Protein AF-A0A955X1D2-F1 (afdb_monomer_lite)

Foldseek 3Di:
DDDDDDDDDDDDDDDDDDDDDDDDDDDDDDDDPPDDDDDDDDPDDDPPVVVVVVVVVVVVVVVVVVVVVVDDDDDDDDDDDDDPVVVVVPPPFDWDDDPQQWIWGWDDDPNDTDTDDIDRDPDDDDDDDDDDDDDDDDDDDDDDDDDDDDDDDDDDYDDDDDDDDDDDDDDDDDDDDDDDPDDDDDDDPDDDDPPDDPDLQFFDFQPDQLVVLLQDDQLVNLLSLLLSCLQQNLRGRPVQVVVLVVLLVVLVQVLQVLQCLAPPRHGPVCCVPPLLPPLSLLLSLLSQLLCLQCQNFFCFAVLNLQQVVRGFRCQQQLDWQFAFCAPDAPDPPLNDRTDHPVSNVLSVQLNVLSVVQSSHNDRALVSLVSNLPSLVVNCRRGVQSNVSSLVLASSQLSVLVNVCRVPVNDSLLLNLLSLLLLLQLLLLLLPDLQQLLLLLSLLSQFPQNNDSVVSCQQFCHPPPTRFGHPVSVVVSVVLSVLSNVLSVQLLPFQQDPSLVVSLVSLCVSLVSVVRSCDRSRNNNVSVSSNSSSCNNRNVVVNDHSVSDPDPVSVVVSCCQRPVLLQCCQQPVVPHWCSSVSNPSSLFAKWKKKWAFAVLVCLCVLGDWSDDDSLVSVVVPDPSSSSSSSQSSVLSVQLSGLQSLVVLQVVVLQDVDSSRIDIDILSSVLCGRVSDDRRTCVSRDVSVLQSSCVRRPDDFPRMKMKIWGGAHDPRQWIKIWIATSHPGTSDIFIAGSVQSSRDDSSDNDDGPTDHDD

Radius of gyration: 31.81 Å; chains: 1; bounding box: 88×110×101 Å

Structure (mmCIF, N/CA/C/O backbone):
data_AF-A0A955X1D2-F1
#
_entry.id   AF-A0A955X1D2-F1
#
loop_
_atom_site.group_PDB
_atom_site.id
_atom_site.type_symbol
_atom_site.label_atom_id
_atom_site.label_alt_id
_atom_site.label_comp_id
_atom_site.label_asym_id
_atom_site.label_entity_id
_atom_site.label_seq_id
_atom_site.pdbx_PDB_ins_code
_atom_site.Cartn_x
_atom_site.Cartn_y
_atom_site.Cartn_z
_atom_site.occupancy
_atom_site.B_iso_or_equiv
_atom_site.auth_seq_id
_atom_site.auth_comp_id
_atom_site.auth_asym_id
_atom_site.auth_atom_id
_atom_site.pdbx_PDB_model_num
ATOM 1 N N . MET A 1 1 ? 1.908 -44.973 -16.753 1.00 27.20 1 MET A N 1
ATOM 2 C CA . MET A 1 1 ? 2.858 -45.885 -17.429 1.00 27.20 1 MET A CA 1
ATOM 3 C C . MET A 1 1 ? 4.219 -45.776 -16.748 1.00 27.20 1 MET A C 1
ATOM 5 O O . MET A 1 1 ? 4.716 -44.672 -16.626 1.00 27.20 1 MET A O 1
ATOM 9 N N . LYS A 1 2 ? 4.718 -46.926 -16.266 1.00 21.02 2 LYS A N 1
ATOM 10 C CA . LYS A 1 2 ? 6.063 -47.327 -15.789 1.00 21.02 2 LYS A CA 1
ATOM 11 C C . LYS A 1 2 ? 7.037 -46.302 -15.165 1.00 21.02 2 LYS A C 1
ATOM 13 O O . LYS A 1 2 ? 7.659 -45.500 -15.848 1.00 21.02 2 LYS A O 1
ATOM 18 N N . TYR A 1 3 ? 7.257 -46.528 -13.866 1.00 21.12 3 TYR A N 1
ATOM 19 C CA . TYR A 1 3 ? 8.436 -46.214 -13.052 1.00 21.12 3 TYR A CA 1
ATOM 20 C C . TYR A 1 3 ? 9.744 -46.811 -13.611 1.00 21.12 3 TYR A C 1
ATOM 22 O O . TYR A 1 3 ? 9.737 -47.920 -14.152 1.00 21.12 3 TYR A O 1
ATOM 30 N N . ARG A 1 4 ? 10.877 -46.148 -13.334 1.00 23.31 4 ARG A N 1
ATOM 31 C CA . ARG A 1 4 ? 12.182 -46.800 -13.140 1.00 23.31 4 ARG A CA 1
ATOM 32 C C . ARG A 1 4 ? 12.866 -46.255 -11.886 1.00 23.31 4 ARG A C 1
ATOM 34 O O . ARG A 1 4 ? 13.036 -45.053 -11.730 1.00 23.31 4 ARG A O 1
ATOM 41 N N . SER A 1 5 ? 13.199 -47.200 -11.018 1.00 25.42 5 SER A N 1
ATOM 42 C CA . SER A 1 5 ? 13.968 -47.132 -9.779 1.00 25.42 5 SER A CA 1
ATOM 43 C C . SER A 1 5 ? 15.460 -46.928 -10.026 1.00 25.42 5 SER A C 1
ATOM 45 O O . SER A 1 5 ? 15.974 -47.443 -11.016 1.00 25.42 5 SER A O 1
ATOM 47 N N . LEU A 1 6 ? 16.153 -46.342 -9.050 1.00 25.95 6 LEU A N 1
ATOM 48 C CA . LEU A 1 6 ? 17.533 -46.692 -8.709 1.00 25.95 6 LEU A CA 1
ATOM 49 C C . LEU A 1 6 ? 17.696 -46.565 -7.186 1.00 25.95 6 LEU A C 1
ATOM 51 O O . LEU A 1 6 ? 17.894 -45.478 -6.654 1.00 25.95 6 LEU A O 1
ATOM 55 N N . GLU A 1 7 ? 17.557 -47.700 -6.503 1.00 24.64 7 GLU A N 1
ATOM 56 C CA . GLU A 1 7 ? 18.227 -47.974 -5.231 1.00 24.64 7 GLU A CA 1
ATOM 57 C C . GLU A 1 7 ? 19.598 -48.586 -5.537 1.00 24.64 7 GLU A C 1
ATOM 59 O O . GLU A 1 7 ? 19.741 -49.320 -6.518 1.00 24.64 7 GLU A O 1
ATOM 64 N N . GLY A 1 8 ? 20.579 -48.344 -4.665 1.00 23.30 8 GLY A N 1
ATOM 65 C CA . GLY A 1 8 ? 21.780 -49.172 -4.596 1.00 23.30 8 GLY A CA 1
ATOM 66 C C . GLY A 1 8 ? 23.033 -48.433 -4.149 1.00 23.30 8 GLY A C 1
ATOM 67 O O . GLY A 1 8 ? 23.833 -48.047 -4.991 1.00 23.30 8 GLY A O 1
ATOM 68 N N . LEU A 1 9 ? 23.219 -48.293 -2.833 1.00 26.50 9 LEU A N 1
ATOM 69 C CA . LEU A 1 9 ? 24.419 -48.777 -2.132 1.00 26.50 9 LEU A CA 1
ATOM 70 C C . LEU A 1 9 ? 24.254 -48.567 -0.620 1.00 26.50 9 LEU A C 1
ATOM 72 O O . LEU A 1 9 ? 24.328 -47.458 -0.100 1.00 26.50 9 LEU A O 1
ATOM 76 N N . ALA A 1 10 ? 24.013 -49.681 0.066 1.00 26.38 10 ALA A N 1
ATOM 77 C CA . ALA A 1 10 ? 24.133 -49.841 1.505 1.00 26.38 10 ALA A CA 1
ATOM 78 C C . ALA A 1 10 ? 25.501 -50.463 1.829 1.00 26.38 10 ALA A C 1
ATOM 80 O O . ALA A 1 10 ? 25.917 -51.372 1.113 1.00 26.38 10 ALA A O 1
ATOM 81 N N . ALA A 1 11 ? 26.151 -50.040 2.919 1.00 28.72 11 ALA A N 1
ATOM 82 C CA . ALA A 1 11 ? 26.539 -50.935 4.021 1.00 28.72 11 ALA A CA 1
ATOM 83 C C . ALA A 1 11 ? 27.232 -50.163 5.183 1.00 28.72 11 ALA A C 1
ATOM 85 O O . ALA A 1 11 ? 28.022 -49.259 4.911 1.00 28.72 11 ALA A O 1
ATOM 86 N N . PRO A 1 12 ? 26.966 -50.525 6.460 1.00 37.78 12 PRO A N 1
ATOM 87 C CA . PRO A 1 12 ? 27.489 -49.889 7.681 1.00 37.78 12 PRO A CA 1
ATOM 88 C C . PRO A 1 12 ? 28.533 -50.752 8.437 1.00 37.78 12 PRO A C 1
ATOM 90 O O . PRO A 1 12 ? 28.554 -51.969 8.276 1.00 37.78 12 PRO A O 1
ATOM 93 N N . HIS A 1 13 ? 29.336 -50.155 9.336 1.00 26.09 13 HIS A N 1
ATOM 94 C CA . HIS A 1 13 ? 29.982 -50.833 10.489 1.00 26.09 13 HIS A CA 1
ATOM 95 C C . HIS A 1 13 ? 30.425 -49.774 11.561 1.00 26.09 13 HIS A C 1
ATOM 97 O O . HIS A 1 13 ? 30.387 -48.586 11.251 1.00 26.09 13 HIS A O 1
ATOM 103 N N . PRO A 1 14 ? 30.773 -50.133 12.822 1.00 34.03 14 PRO A N 1
ATOM 104 C CA . PRO A 1 14 ? 30.093 -49.748 14.054 1.00 34.03 14 PRO A CA 1
ATOM 105 C C . PRO A 1 14 ? 31.100 -49.161 15.073 1.00 34.03 14 PRO A C 1
ATOM 107 O O . PRO A 1 14 ? 32.303 -49.179 14.843 1.00 34.03 14 PRO A O 1
ATOM 110 N N . LEU A 1 15 ? 30.609 -48.661 16.205 1.00 26.80 15 LEU A N 1
ATOM 111 C CA . LEU A 1 15 ? 31.255 -48.611 17.532 1.00 26.80 15 LEU A CA 1
ATOM 112 C C . LEU A 1 15 ? 30.641 -47.437 18.298 1.00 26.80 15 LEU A C 1
ATOM 114 O O . LEU A 1 15 ? 31.080 -46.301 18.162 1.00 26.80 15 LEU A O 1
ATOM 118 N N . LEU A 1 16 ? 29.606 -47.730 19.084 1.00 30.41 16 LEU A N 1
ATOM 119 C CA . LEU A 1 16 ? 29.509 -47.453 20.524 1.00 30.41 16 LEU A CA 1
ATOM 120 C C . LEU A 1 16 ? 28.044 -47.607 20.950 1.00 30.41 16 LEU A C 1
ATOM 122 O O . LEU A 1 16 ? 27.128 -47.081 20.324 1.00 30.41 16 LEU A O 1
ATOM 126 N N . GLY A 1 17 ? 27.863 -48.459 21.957 1.00 28.36 17 GLY A N 1
ATOM 127 C CA . GLY A 1 17 ? 26.589 -48.967 22.445 1.00 28.36 17 GLY A CA 1
ATOM 128 C C . GLY A 1 17 ? 25.820 -48.010 23.365 1.00 28.36 17 GLY A C 1
ATOM 129 O O . GLY A 1 17 ? 26.180 -46.842 23.494 1.00 28.36 17 GLY A O 1
ATOM 130 N N . PRO A 1 18 ? 24.732 -48.512 23.974 1.00 30.12 18 PRO A N 1
ATOM 131 C CA . PRO A 1 18 ? 23.585 -47.717 24.378 1.00 30.12 18 PRO A CA 1
ATOM 132 C C . PRO A 1 18 ? 23.637 -47.358 25.861 1.00 30.12 18 PRO A C 1
ATOM 134 O O . PRO A 1 18 ? 23.680 -48.249 26.695 1.00 30.12 18 PRO A O 1
ATOM 137 N N . ASP A 1 19 ? 23.567 -46.069 26.174 1.00 29.41 19 ASP A N 1
ATOM 138 C CA . ASP A 1 19 ? 22.974 -45.552 27.410 1.00 29.41 19 ASP A CA 1
ATOM 139 C C . ASP A 1 19 ? 22.866 -44.029 27.294 1.00 29.41 19 ASP A C 1
ATOM 141 O O . ASP A 1 19 ? 23.887 -43.355 27.220 1.00 29.41 19 ASP A O 1
ATOM 145 N N . LEU A 1 20 ? 21.637 -43.496 27.240 1.00 28.39 20 LEU A N 1
ATOM 146 C CA . LEU A 1 20 ? 21.214 -42.225 27.858 1.00 28.39 20 LEU A CA 1
ATOM 147 C C . LEU A 1 20 ? 19.734 -41.934 27.534 1.00 28.39 20 LEU A C 1
ATOM 149 O O . LEU A 1 20 ? 19.296 -41.919 26.386 1.00 28.39 20 LEU A O 1
ATOM 153 N N . ARG A 1 21 ? 18.954 -41.738 28.601 1.00 26.69 21 ARG A N 1
ATOM 154 C CA . ARG A 1 21 ? 17.527 -41.359 28.629 1.00 26.69 21 ARG A CA 1
ATOM 155 C C . ARG A 1 21 ? 17.330 -39.848 28.333 1.00 26.69 21 ARG A C 1
ATOM 157 O O . ARG A 1 21 ? 18.313 -39.115 28.304 1.00 26.69 21 ARG A O 1
ATOM 164 N N . PRO A 1 22 ? 16.088 -39.374 28.083 1.00 35.06 22 PRO A N 1
ATOM 165 C CA . PRO A 1 22 ? 15.796 -38.309 27.122 1.00 35.06 22 PRO A CA 1
ATOM 166 C C . PRO A 1 22 ? 15.842 -36.898 27.722 1.00 35.06 22 PRO A C 1
ATOM 168 O O . PRO A 1 22 ? 15.384 -36.677 28.842 1.00 35.06 22 PRO A O 1
ATOM 171 N N . GLY A 1 23 ? 16.301 -35.921 26.935 1.00 23.89 23 GLY A N 1
ATOM 172 C CA . GLY A 1 23 ? 16.215 -34.511 27.305 1.00 23.89 23 GLY A CA 1
ATOM 173 C C . GLY A 1 23 ? 16.751 -33.547 26.246 1.00 23.89 23 GLY A C 1
ATOM 174 O O . GLY A 1 23 ? 17.943 -33.533 25.975 1.00 23.89 23 GLY A O 1
ATOM 175 N N . VAL A 1 24 ? 15.856 -32.671 25.773 1.00 24.80 24 VAL A N 1
ATOM 176 C CA . VAL A 1 24 ? 16.119 -31.354 25.156 1.00 24.80 24 VAL A CA 1
ATOM 177 C C . VAL A 1 24 ? 16.688 -31.353 23.726 1.00 24.80 24 VAL A C 1
ATOM 179 O O . VAL A 1 24 ? 17.889 -31.218 23.518 1.00 24.80 24 VAL A O 1
ATOM 182 N N . ASP A 1 25 ? 15.801 -31.315 22.727 1.00 23.89 25 ASP A N 1
ATOM 183 C CA . ASP A 1 25 ? 16.165 -30.869 21.376 1.00 23.89 25 ASP A CA 1
ATOM 184 C C . ASP A 1 25 ? 16.242 -29.331 21.329 1.00 23.89 25 ASP A C 1
ATOM 186 O O . ASP A 1 25 ? 15.233 -28.625 21.251 1.00 23.89 25 ASP A O 1
ATOM 190 N N . ARG A 1 26 ? 17.468 -28.797 21.366 1.00 23.55 26 ARG A N 1
ATOM 191 C CA . ARG A 1 26 ? 17.809 -27.478 20.814 1.00 23.55 26 ARG A CA 1
ATOM 192 C C . ARG A 1 26 ? 18.564 -27.705 19.508 1.00 23.55 26 ARG A C 1
ATOM 194 O O . ARG A 1 26 ? 19.691 -28.184 19.523 1.00 23.55 26 ARG A O 1
ATOM 201 N N . LEU A 1 27 ? 17.951 -27.326 18.389 1.00 21.09 27 LEU A N 1
ATOM 202 C CA . LEU A 1 27 ? 18.624 -27.243 17.094 1.00 21.09 27 LEU A CA 1
ATOM 203 C C . LEU A 1 27 ? 19.601 -26.054 17.129 1.00 21.09 27 LEU A C 1
ATOM 205 O O . LEU A 1 27 ? 19.173 -24.899 17.145 1.00 21.09 27 LEU A O 1
ATOM 209 N N . ALA A 1 28 ? 20.903 -26.328 17.161 1.00 21.61 28 ALA A N 1
ATOM 210 C CA . ALA A 1 28 ? 21.935 -25.341 16.870 1.00 21.61 28 ALA A CA 1
ATOM 211 C C . ALA A 1 28 ? 22.266 -25.420 15.372 1.00 21.61 28 ALA A C 1
ATOM 213 O O . ALA A 1 28 ? 22.677 -26.468 14.881 1.00 21.61 28 ALA A O 1
ATOM 214 N N . PHE A 1 29 ? 22.064 -24.323 14.643 1.00 20.80 29 PHE A N 1
ATOM 215 C CA . PHE A 1 29 ? 22.619 -24.155 13.302 1.00 20.80 29 PHE A CA 1
ATOM 216 C C . PHE A 1 29 ? 24.029 -23.583 13.443 1.00 20.80 29 PHE A C 1
ATOM 218 O O . PHE A 1 29 ? 24.186 -22.402 13.751 1.00 20.80 29 PHE A O 1
ATOM 225 N N . THR A 1 30 ? 25.046 -24.410 13.219 1.00 20.59 30 THR A N 1
ATOM 226 C CA . THR A 1 30 ? 26.425 -23.950 13.026 1.00 20.59 30 THR A CA 1
ATOM 227 C C . THR A 1 30 ? 26.634 -23.731 11.528 1.00 20.59 30 THR A C 1
ATOM 229 O O . THR A 1 30 ? 26.474 -24.659 10.737 1.00 20.59 30 THR A O 1
ATOM 232 N N . PHE A 1 31 ? 26.933 -22.498 11.117 1.00 20.80 31 PHE A N 1
ATOM 233 C CA . PHE A 1 31 ? 27.415 -22.206 9.766 1.00 20.80 31 PHE A CA 1
ATOM 234 C C . PHE A 1 31 ? 28.921 -22.477 9.731 1.00 20.80 31 PHE A C 1
ATOM 236 O O . PHE A 1 31 ? 29.705 -21.609 10.107 1.00 20.80 31 PHE A O 1
ATOM 243 N N . ASP A 1 32 ? 29.325 -23.660 9.274 1.00 21.39 32 ASP A N 1
ATOM 244 C CA . ASP A 1 32 ? 30.715 -23.899 8.889 1.00 21.39 32 ASP A CA 1
ATOM 245 C C . ASP A 1 32 ? 30.926 -23.409 7.452 1.00 21.39 32 ASP A C 1
ATOM 247 O O . ASP A 1 32 ? 30.373 -23.945 6.488 1.00 21.39 32 ASP A O 1
ATOM 251 N N . LEU A 1 33 ? 31.720 -22.348 7.307 1.00 23.34 33 LEU A N 1
ATOM 252 C CA . LEU A 1 33 ? 32.222 -21.877 6.020 1.00 23.34 33 LEU A CA 1
ATOM 253 C C . LEU A 1 33 ? 33.305 -22.859 5.552 1.00 23.34 33 LEU A C 1
ATOM 255 O O . LEU A 1 33 ? 34.459 -22.788 5.973 1.00 23.34 33 LEU A O 1
ATOM 259 N N . LEU A 1 34 ? 32.933 -23.806 4.692 1.00 22.52 34 LEU A N 1
ATOM 260 C CA . LEU A 1 34 ? 33.886 -24.728 4.083 1.00 22.52 34 LEU A CA 1
ATOM 261 C C . LEU A 1 34 ? 34.690 -23.979 3.005 1.00 22.52 34 LEU A C 1
ATOM 263 O O . LEU A 1 34 ? 34.243 -23.804 1.872 1.00 22.52 34 LEU A O 1
ATOM 267 N N . CYS A 1 35 ? 35.880 -23.505 3.372 1.00 23.56 35 CYS A N 1
ATOM 268 C CA . CYS A 1 35 ? 36.864 -22.957 2.442 1.00 23.56 35 CYS A CA 1
ATOM 269 C C . CYS A 1 35 ? 37.454 -24.087 1.583 1.00 23.56 35 CYS A C 1
ATOM 271 O O . CYS A 1 35 ? 38.432 -24.725 1.971 1.00 23.56 35 CYS A O 1
ATOM 273 N N . LEU A 1 36 ? 36.885 -24.330 0.401 1.00 24.58 36 LEU A N 1
ATOM 274 C CA . LEU A 1 36 ? 37.591 -25.049 -0.659 1.00 24.58 36 LEU A CA 1
ATOM 275 C C . LEU A 1 36 ? 38.553 -24.073 -1.342 1.00 24.58 36 LEU A C 1
ATOM 277 O O . LEU A 1 36 ? 38.136 -23.085 -1.944 1.00 24.58 36 LEU A O 1
ATOM 281 N N . GLY A 1 37 ? 39.850 -24.338 -1.187 1.00 27.47 37 GLY A N 1
ATOM 282 C CA . GLY A 1 37 ? 40.921 -23.549 -1.781 1.00 27.47 37 GLY A CA 1
ATOM 283 C C . GLY A 1 37 ? 40.877 -23.575 -3.307 1.00 27.47 37 GLY A C 1
ATOM 284 O O . GLY A 1 37 ? 40.840 -24.643 -3.916 1.00 27.47 37 GLY A O 1
ATOM 285 N N . LEU A 1 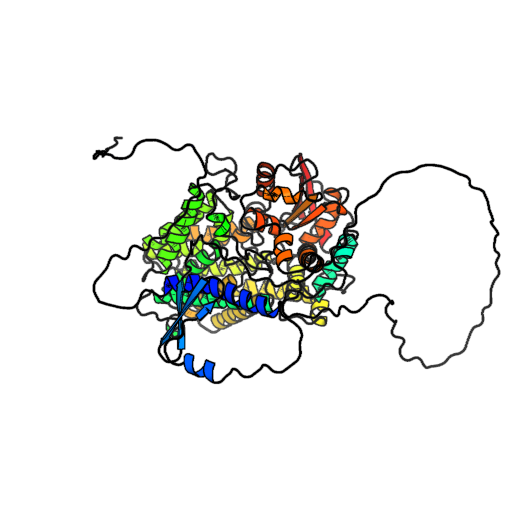38 ? 40.936 -22.389 -3.912 1.00 26.61 38 LEU A N 1
ATOM 286 C CA . LEU A 1 38 ? 41.255 -22.207 -5.324 1.00 26.61 38 LEU A CA 1
ATOM 287 C C . LEU A 1 38 ? 42.513 -21.332 -5.454 1.00 26.61 38 LEU A C 1
ATOM 289 O O . LEU A 1 38 ? 42.700 -20.422 -4.641 1.00 26.61 38 LEU A O 1
ATOM 293 N N . PRO A 1 39 ? 43.403 -21.607 -6.427 1.00 27.50 39 PRO A N 1
ATOM 294 C CA . PRO A 1 39 ? 44.693 -20.939 -6.534 1.00 27.50 39 PRO A CA 1
ATOM 295 C C . PRO A 1 39 ? 44.559 -19.555 -7.177 1.00 27.50 39 PRO A C 1
ATOM 297 O O . PRO A 1 39 ? 43.885 -19.400 -8.189 1.00 27.50 39 PRO A O 1
ATOM 300 N N . ASN A 1 40 ? 45.260 -18.590 -6.580 1.00 36.34 40 ASN A N 1
ATOM 301 C CA . ASN A 1 40 ? 45.731 -17.305 -7.106 1.00 36.34 40 ASN A CA 1
ATOM 302 C C . ASN A 1 40 ? 45.190 -16.844 -8.475 1.00 36.34 40 ASN A C 1
ATOM 304 O O . ASN A 1 40 ? 45.702 -17.235 -9.523 1.00 36.34 40 ASN A O 1
ATOM 308 N N . GLY A 1 41 ? 44.269 -15.881 -8.434 1.00 33.50 41 GLY A N 1
ATOM 309 C CA . GLY A 1 41 ? 43.899 -15.038 -9.570 1.00 33.50 41 GLY A CA 1
ATOM 310 C C . GLY A 1 41 ? 42.581 -14.310 -9.313 1.00 33.50 41 GLY A C 1
ATOM 311 O O . GLY A 1 41 ? 41.560 -14.957 -9.153 1.00 33.50 41 GLY A O 1
ATOM 312 N N . GLU A 1 42 ? 42.628 -12.976 -9.289 1.00 30.73 42 GLU A N 1
ATOM 313 C CA . GLU A 1 42 ? 41.488 -12.038 -9.226 1.00 30.73 42 GLU A CA 1
ATOM 314 C C . GLU A 1 42 ? 40.809 -11.826 -7.856 1.00 30.73 42 GLU A C 1
ATOM 316 O O . GLU A 1 42 ? 39.817 -12.440 -7.470 1.00 30.73 42 GLU A O 1
ATOM 321 N N . HIS A 1 43 ? 41.319 -10.830 -7.123 1.00 33.81 43 HIS A N 1
ATOM 322 C CA . HIS A 1 43 ? 40.661 -10.255 -5.951 1.00 33.81 43 HIS A CA 1
ATOM 323 C C . HIS A 1 43 ? 39.594 -9.224 -6.353 1.00 33.81 43 HIS A C 1
ATOM 325 O O . HIS A 1 43 ? 39.880 -8.031 -6.340 1.00 33.81 43 HIS A O 1
ATOM 331 N N . GLN A 1 44 ? 38.359 -9.653 -6.626 1.00 37.59 44 GLN A N 1
ATOM 332 C CA . GLN A 1 44 ? 37.143 -8.840 -6.438 1.00 37.59 44 GLN A CA 1
ATOM 333 C C . GLN A 1 44 ? 35.956 -9.770 -6.145 1.00 37.59 44 GLN A C 1
ATOM 335 O O . GLN A 1 44 ? 35.397 -10.368 -7.054 1.00 37.59 44 GLN A O 1
ATOM 340 N N . GLY A 1 45 ? 35.563 -9.930 -4.874 1.00 36.44 45 GLY A N 1
ATOM 341 C CA . GLY A 1 45 ? 34.420 -10.811 -4.575 1.00 36.44 45 GLY A CA 1
ATOM 342 C C . GLY A 1 45 ? 34.010 -11.044 -3.120 1.00 36.44 45 GLY A C 1
ATOM 343 O O . GLY A 1 45 ? 33.099 -11.827 -2.888 1.00 36.44 45 GLY A O 1
ATOM 344 N N . LEU A 1 46 ? 34.616 -10.383 -2.126 1.00 26.41 46 LEU A N 1
ATOM 345 C CA . LEU A 1 46 ? 34.294 -10.610 -0.701 1.00 26.41 46 LEU A CA 1
ATOM 346 C C . LEU A 1 46 ? 33.451 -9.499 -0.043 1.00 26.41 46 LEU A C 1
ATOM 348 O O . LEU A 1 46 ? 33.193 -9.541 1.156 1.00 26.41 46 LEU A O 1
ATOM 352 N N . GLY A 1 47 ? 32.977 -8.514 -0.815 1.00 28.70 47 GLY A N 1
ATOM 353 C CA . GLY A 1 47 ? 32.266 -7.347 -0.277 1.00 28.70 47 GLY A CA 1
ATOM 354 C C . GLY A 1 47 ? 30.806 -7.586 0.136 1.00 28.70 47 GLY A C 1
ATOM 355 O O . GLY A 1 47 ? 30.332 -6.947 1.068 1.00 28.70 47 GLY A O 1
ATOM 356 N N . ALA A 1 48 ? 30.068 -8.492 -0.511 1.00 32.03 48 ALA A N 1
ATOM 357 C CA . ALA A 1 48 ? 28.600 -8.499 -0.420 1.00 32.03 48 ALA A CA 1
ATOM 358 C C . ALA A 1 48 ? 28.036 -9.017 0.922 1.00 32.03 48 ALA A C 1
ATOM 360 O O . ALA A 1 48 ? 27.062 -8.468 1.435 1.00 32.03 48 ALA A O 1
ATOM 361 N N . THR A 1 49 ? 28.664 -10.023 1.537 1.00 27.84 49 THR A N 1
ATOM 362 C CA . THR A 1 49 ? 28.181 -10.619 2.801 1.00 27.84 49 THR A CA 1
ATOM 363 C C . THR A 1 49 ? 28.467 -9.725 4.016 1.00 27.84 49 THR A C 1
ATOM 365 O O . THR A 1 49 ? 27.716 -9.719 4.993 1.00 27.84 49 THR A O 1
ATOM 368 N N . VAL A 1 50 ? 29.522 -8.906 3.938 1.00 26.55 50 VAL A N 1
ATOM 369 C CA . VAL A 1 50 ? 29.937 -7.988 5.011 1.00 26.55 50 VAL A CA 1
ATOM 370 C C . VAL A 1 50 ? 28.983 -6.788 5.121 1.00 26.55 50 VAL A C 1
ATOM 372 O O . VAL A 1 50 ? 28.672 -6.354 6.229 1.00 26.55 50 VAL A O 1
ATOM 375 N N . TRP A 1 51 ? 28.423 -6.302 4.005 1.00 26.67 51 TRP A N 1
ATOM 376 C CA . TRP A 1 51 ? 27.493 -5.161 4.012 1.00 26.67 51 TRP A CA 1
ATOM 377 C C . TRP A 1 51 ? 26.109 -5.481 4.589 1.00 26.67 51 TRP A C 1
ATOM 379 O O . TRP A 1 51 ? 25.521 -4.630 5.257 1.00 26.67 51 TRP A O 1
ATOM 389 N N . PHE A 1 52 ? 25.609 -6.707 4.406 1.00 30.16 52 PHE A N 1
ATOM 390 C CA . PHE A 1 52 ? 24.326 -7.129 4.985 1.00 30.16 52 PHE A CA 1
ATOM 391 C C . PHE A 1 52 ? 24.368 -7.122 6.524 1.00 30.16 52 PHE A C 1
ATOM 393 O O . PHE A 1 52 ? 23.418 -6.703 7.181 1.00 30.16 52 PHE A O 1
ATOM 400 N N . SER A 1 53 ? 25.520 -7.490 7.092 1.00 28.44 53 SER A N 1
ATOM 401 C CA . SER A 1 53 ? 25.772 -7.448 8.537 1.00 28.44 53 SER A CA 1
ATOM 402 C C . SER A 1 53 ? 26.061 -6.024 9.031 1.00 28.44 53 SER A C 1
ATOM 404 O O . SER A 1 53 ? 25.605 -5.645 10.107 1.00 28.44 53 SER A O 1
ATOM 406 N N . ALA A 1 54 ? 26.750 -5.198 8.233 1.00 28.36 54 ALA A N 1
ATOM 407 C CA . ALA A 1 54 ? 27.053 -3.804 8.568 1.00 28.36 54 ALA A CA 1
ATOM 408 C C . ALA A 1 54 ? 25.797 -2.916 8.647 1.00 28.36 54 ALA A C 1
ATOM 410 O O . ALA A 1 54 ? 25.722 -2.056 9.517 1.00 28.36 54 ALA A O 1
ATOM 411 N N . GLY A 1 55 ? 24.784 -3.142 7.802 1.00 29.53 55 GLY A N 1
ATOM 412 C CA . GLY A 1 55 ? 23.507 -2.418 7.881 1.00 29.53 55 GLY A CA 1
ATOM 413 C C . GLY A 1 55 ? 22.731 -2.686 9.178 1.00 29.53 55 GLY A C 1
ATOM 414 O O . GLY A 1 55 ? 22.110 -1.774 9.723 1.00 29.53 55 GLY A O 1
ATOM 415 N N . MET A 1 56 ? 22.819 -3.909 9.711 1.00 30.78 56 MET A N 1
ATOM 416 C CA . MET A 1 56 ? 22.270 -4.252 11.028 1.00 30.78 56 MET A CA 1
ATOM 417 C C . MET A 1 56 ? 23.132 -3.700 12.173 1.00 30.78 56 MET A C 1
ATOM 419 O O . MET A 1 56 ? 22.606 -3.099 13.104 1.00 30.78 56 MET A O 1
ATOM 423 N N . LEU A 1 57 ? 24.458 -3.809 12.061 1.00 31.48 57 LEU A N 1
ATOM 424 C CA . LEU A 1 57 ? 25.404 -3.300 13.057 1.00 31.48 57 LEU A CA 1
ATOM 425 C C . LEU A 1 57 ? 25.416 -1.772 13.167 1.00 31.48 57 LEU A C 1
ATOM 427 O O . LEU A 1 57 ? 25.648 -1.268 14.254 1.00 31.48 57 LEU A O 1
ATOM 431 N N . VAL A 1 58 ? 25.149 -1.013 12.099 1.00 31.45 58 VAL A N 1
ATOM 432 C CA . VAL A 1 58 ? 25.020 0.456 12.177 1.00 31.45 58 VAL A CA 1
ATOM 433 C C . VAL A 1 58 ? 23.788 0.853 12.993 1.00 31.45 58 VAL A C 1
ATOM 435 O O . VAL A 1 58 ? 23.854 1.811 13.762 1.00 31.45 58 VAL A O 1
ATOM 438 N N . MET A 1 59 ? 22.692 0.096 12.893 1.00 31.27 59 MET A N 1
ATOM 439 C CA . MET A 1 59 ? 21.500 0.321 13.717 1.00 31.27 59 MET A CA 1
ATOM 440 C C . MET A 1 59 ? 21.766 -0.016 15.190 1.00 31.27 59 MET A C 1
ATOM 442 O O . MET A 1 59 ? 21.399 0.768 16.066 1.00 31.27 59 MET A O 1
ATOM 446 N N . ASP A 1 60 ? 22.488 -1.106 15.457 1.00 32.50 60 ASP A N 1
ATOM 447 C CA . ASP A 1 60 ? 22.869 -1.499 16.818 1.00 32.50 60 ASP A CA 1
ATOM 448 C C . ASP A 1 60 ? 23.956 -0.578 17.415 1.00 32.50 60 ASP A C 1
ATOM 450 O O . ASP A 1 60 ? 23.910 -0.250 18.597 1.00 32.50 60 ASP A O 1
ATOM 454 N N . PHE A 1 61 ? 24.913 -0.084 16.620 1.00 30.81 61 PHE A N 1
ATOM 455 C CA . PHE A 1 61 ? 25.994 0.803 17.079 1.00 30.81 61 PHE A CA 1
ATOM 456 C C . PHE A 1 61 ? 25.483 2.212 17.393 1.00 30.81 61 PHE A C 1
ATOM 458 O O . PHE A 1 61 ? 25.870 2.794 18.407 1.00 30.81 61 PHE A O 1
ATOM 465 N N . VAL A 1 62 ? 24.557 2.740 16.582 1.00 34.34 62 VAL A N 1
ATOM 466 C CA . VAL A 1 62 ? 23.832 3.977 16.913 1.00 34.34 62 VAL A CA 1
ATOM 467 C C . VAL A 1 62 ? 23.015 3.781 18.197 1.00 34.34 62 VAL A C 1
ATOM 469 O O . VAL A 1 62 ? 23.013 4.664 19.049 1.00 34.34 62 VAL A O 1
ATOM 472 N N . GLN A 1 63 ? 22.399 2.613 18.409 1.00 34.06 63 GLN A N 1
ATOM 473 C CA . GLN A 1 63 ? 21.674 2.311 19.651 1.00 34.06 63 GLN A CA 1
ATOM 474 C C . GLN A 1 63 ? 22.578 2.186 20.888 1.00 34.06 63 GLN A C 1
ATOM 476 O O . GLN A 1 63 ? 22.226 2.705 21.948 1.00 34.06 63 GLN A O 1
ATOM 481 N N . VAL A 1 64 ? 23.745 1.543 20.781 1.00 32.09 64 VAL A N 1
ATOM 482 C CA . VAL A 1 64 ? 24.685 1.378 21.905 1.00 32.09 64 VAL A CA 1
ATOM 483 C C . VAL A 1 64 ? 25.345 2.706 22.282 1.00 32.09 64 VAL A C 1
ATOM 485 O O . VAL A 1 64 ? 25.442 3.013 23.470 1.00 32.09 64 VAL A O 1
ATOM 488 N N . TYR A 1 65 ? 25.731 3.532 21.302 1.00 30.73 65 TYR A N 1
ATOM 489 C CA . TYR A 1 65 ? 26.295 4.861 21.567 1.00 30.73 65 TYR A CA 1
ATOM 490 C C . TYR A 1 65 ? 25.287 5.768 22.299 1.00 30.73 65 TYR A C 1
ATOM 492 O O . TYR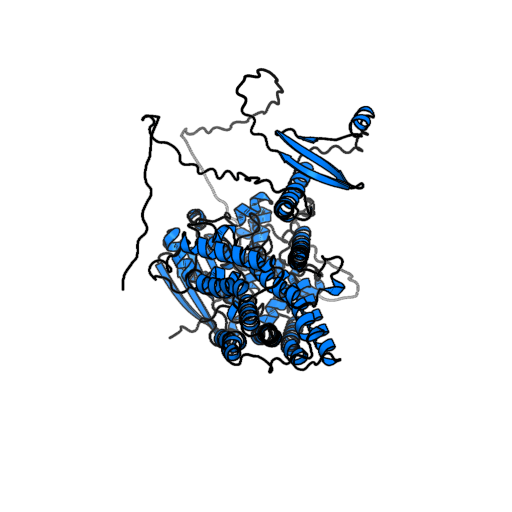 A 1 65 ? 25.638 6.437 23.267 1.00 30.73 65 TYR A O 1
ATOM 500 N N . LEU A 1 66 ? 24.005 5.702 21.923 1.00 34.41 66 LEU A N 1
ATOM 501 C CA . LEU A 1 66 ? 22.925 6.475 22.555 1.00 34.41 66 LEU A CA 1
ATOM 502 C C . LEU A 1 66 ? 22.503 5.929 23.934 1.00 34.41 66 LEU A C 1
ATOM 504 O O . LEU A 1 66 ? 22.039 6.682 24.796 1.00 34.41 66 LEU A O 1
ATOM 508 N N . SER A 1 67 ? 22.690 4.630 24.185 1.00 31.11 67 SER A N 1
ATOM 509 C CA . SER A 1 67 ? 22.417 4.031 25.498 1.00 31.11 67 SER A CA 1
ATOM 510 C C . SER A 1 67 ? 23.490 4.358 26.548 1.00 31.11 67 SER A C 1
ATOM 512 O O . SER A 1 67 ? 23.207 4.258 27.744 1.00 31.11 67 SER A O 1
ATOM 514 N N . LEU A 1 68 ? 24.700 4.742 26.128 1.00 30.28 68 LEU A N 1
ATOM 515 C CA . LEU A 1 68 ? 25.772 5.189 27.026 1.00 30.28 68 LEU A CA 1
ATOM 516 C C . LEU A 1 68 ? 25.595 6.655 27.444 1.00 30.28 68 LEU A C 1
ATOM 518 O O . LEU A 1 68 ? 25.857 6.995 28.593 1.00 30.28 68 LEU A O 1
ATOM 522 N N . GLU A 1 69 ? 25.056 7.504 26.567 1.00 32.12 69 GLU A N 1
ATOM 523 C CA . GLU A 1 69 ? 24.762 8.913 26.880 1.00 32.12 69 GLU A CA 1
ATOM 524 C C . GLU A 1 69 ? 23.596 9.072 27.878 1.00 32.12 69 GLU A C 1
ATOM 526 O O . GLU A 1 69 ? 23.513 10.051 28.617 1.00 32.12 69 GLU A O 1
ATOM 531 N N . THR A 1 70 ? 22.704 8.079 27.949 1.00 35.28 70 THR A N 1
ATOM 532 C CA . THR A 1 70 ? 21.524 8.080 28.832 1.00 35.28 70 THR A CA 1
ATOM 533 C C . THR A 1 70 ? 21.773 7.474 30.219 1.00 35.28 70 THR A C 1
ATOM 535 O O . THR A 1 70 ? 20.907 7.572 31.090 1.00 35.28 70 THR A O 1
ATOM 538 N N . ARG A 1 71 ? 22.955 6.895 30.477 1.00 30.81 71 ARG A N 1
ATOM 539 C CA . ARG A 1 71 ? 23.336 6.347 31.790 1.00 30.81 71 ARG A CA 1
ATOM 540 C C . ARG A 1 71 ? 24.709 6.863 32.231 1.00 30.81 71 ARG A C 1
ATOM 542 O O . ARG A 1 71 ? 25.699 6.154 32.096 1.00 30.81 71 ARG A O 1
ATOM 549 N N . GLY A 1 72 ? 24.774 8.054 32.830 1.00 29.34 72 GLY A N 1
ATOM 550 C CA . GLY A 1 72 ? 25.994 8.457 33.540 1.00 29.34 72 GLY A CA 1
ATOM 551 C C . GLY A 1 72 ? 26.132 9.931 33.899 1.00 29.34 72 GLY A C 1
ATOM 552 O O . GLY A 1 72 ? 26.771 10.682 33.180 1.00 29.34 72 GLY A O 1
ATOM 553 N N . THR A 1 73 ? 25.601 10.284 35.072 1.00 30.36 73 THR A N 1
ATOM 554 C CA . THR A 1 73 ? 26.099 11.318 36.004 1.00 30.36 73 THR A CA 1
ATOM 555 C C . THR A 1 73 ? 26.259 12.752 35.489 1.00 30.36 73 THR A C 1
ATOM 557 O O . THR A 1 73 ? 27.253 13.123 34.872 1.00 30.36 73 THR A O 1
ATOM 560 N N . GLY A 1 74 ? 25.313 13.607 35.887 1.00 35.81 74 GLY A N 1
ATOM 561 C CA . GLY A 1 74 ? 25.484 15.052 35.843 1.00 35.81 74 GLY A CA 1
ATOM 562 C C . GLY A 1 74 ? 26.632 15.505 36.744 1.00 35.81 74 GLY A C 1
ATOM 563 O O . GLY A 1 74 ? 26.484 15.540 37.960 1.00 35.81 74 GLY A O 1
ATOM 564 N N . VAL A 1 75 ? 27.751 15.889 36.135 1.00 28.97 75 VAL A N 1
ATOM 565 C CA . VAL A 1 75 ? 28.740 16.807 36.709 1.00 28.97 75 VAL A CA 1
ATOM 566 C C . VAL A 1 75 ? 29.235 17.695 35.566 1.00 28.97 75 VAL A C 1
ATOM 568 O O . VAL A 1 75 ? 29.814 17.216 34.596 1.00 28.97 75 VAL A O 1
ATOM 571 N N . HIS A 1 76 ? 28.964 18.997 35.658 1.00 34.41 76 HIS A N 1
ATOM 572 C CA . HIS A 1 76 ? 29.454 19.995 34.710 1.00 34.41 76 HIS A CA 1
ATOM 573 C C . HIS A 1 76 ? 30.953 20.259 34.936 1.00 34.41 76 HIS A C 1
ATOM 575 O O . HIS A 1 76 ? 31.334 20.819 35.961 1.00 34.41 76 HIS A O 1
ATOM 581 N N . GLY A 1 77 ? 31.785 19.907 33.955 1.00 30.50 77 GLY A N 1
ATOM 582 C CA . GLY A 1 77 ? 33.194 20.299 33.846 1.00 30.50 77 GLY A CA 1
ATOM 583 C C . GLY A 1 77 ? 33.766 19.899 32.475 1.00 30.50 77 GLY A C 1
ATOM 584 O O . GLY A 1 77 ? 33.265 18.940 31.884 1.00 30.50 77 GLY A O 1
ATOM 585 N N . PRO A 1 78 ? 34.754 20.629 31.916 1.00 28.61 78 PRO A N 1
ATOM 586 C CA . PRO A 1 78 ? 35.383 20.248 30.651 1.00 28.61 78 PRO A CA 1
ATOM 587 C C . PRO A 1 78 ? 36.127 18.905 30.803 1.00 28.61 78 PRO A C 1
ATOM 589 O O . PRO A 1 78 ? 36.653 18.626 31.884 1.00 28.61 78 PRO A O 1
ATOM 592 N N . PRO A 1 79 ? 36.171 18.062 29.754 1.00 28.25 79 PRO A N 1
ATOM 593 C CA . PRO A 1 79 ? 36.745 16.722 29.846 1.00 28.25 79 PRO A CA 1
ATOM 594 C C . PRO A 1 79 ? 38.250 16.779 30.172 1.00 28.25 79 PRO A C 1
ATOM 596 O O . PRO A 1 79 ? 38.946 17.663 29.661 1.00 28.25 79 PRO A O 1
ATOM 599 N N . PRO A 1 80 ? 38.781 15.854 30.994 1.00 29.39 80 PRO A N 1
ATOM 600 C CA . PRO A 1 80 ? 40.208 15.811 31.284 1.00 29.39 80 PRO A CA 1
ATOM 601 C C . PRO A 1 80 ? 40.993 15.382 30.036 1.00 29.39 80 PRO A C 1
ATOM 603 O O . PRO A 1 80 ? 40.581 14.483 29.301 1.00 29.39 80 PRO A O 1
ATOM 606 N N . ALA A 1 81 ? 42.137 16.026 29.800 1.00 34.53 81 ALA A N 1
ATOM 607 C CA . ALA A 1 81 ? 43.082 15.605 28.772 1.00 34.53 81 ALA A CA 1
ATOM 608 C C . ALA A 1 81 ? 43.672 14.231 29.130 1.00 34.53 81 ALA A C 1
ATOM 610 O O . ALA A 1 81 ? 44.034 13.986 30.282 1.00 34.53 81 ALA A O 1
ATOM 611 N N . LEU A 1 82 ? 43.760 13.338 28.140 1.00 31.86 82 LEU A N 1
ATOM 612 C CA . LEU A 1 82 ? 44.327 12.001 28.314 1.00 31.86 82 LEU A CA 1
ATOM 613 C C . LEU A 1 82 ? 45.832 12.079 28.651 1.00 31.86 82 LEU A C 1
ATOM 615 O O . LEU A 1 82 ? 46.536 12.894 28.048 1.00 31.86 82 LEU A O 1
ATOM 619 N N . PRO A 1 83 ? 46.340 11.233 29.568 1.00 29.03 83 PRO A N 1
ATOM 620 C CA . PRO A 1 83 ? 47.766 11.151 29.886 1.00 29.03 83 PRO A CA 1
ATOM 621 C C . PRO A 1 83 ? 48.616 10.803 28.649 1.00 29.03 83 PRO A C 1
ATOM 623 O O . PRO A 1 83 ? 48.221 9.977 27.821 1.00 29.03 83 PRO A O 1
ATOM 626 N N . ALA A 1 84 ? 49.778 11.450 28.503 1.00 28.27 84 ALA A N 1
ATOM 627 C CA . ALA A 1 84 ? 50.650 11.360 27.320 1.00 28.27 84 ALA A CA 1
ATOM 628 C C . ALA A 1 84 ? 51.195 9.940 27.046 1.00 28.27 84 ALA A C 1
ATOM 630 O O . ALA A 1 84 ? 51.563 9.607 25.922 1.00 28.27 84 ALA A O 1
ATOM 631 N N . ASP A 1 85 ? 51.189 9.092 28.063 1.00 27.38 85 ASP A N 1
ATOM 632 C CA . ASP A 1 85 ? 51.531 7.675 28.058 1.00 27.38 85 ASP A CA 1
ATOM 633 C C . ASP A 1 85 ? 50.510 6.806 27.296 1.00 27.38 85 ASP A C 1
ATOM 635 O O . ASP A 1 85 ? 50.911 5.846 26.641 1.00 27.38 85 ASP A O 1
ATOM 639 N N . LEU A 1 86 ? 49.227 7.198 27.232 1.00 28.88 86 LEU A N 1
ATOM 640 C CA . LEU A 1 86 ? 48.210 6.496 26.428 1.00 28.88 86 LEU A CA 1
ATOM 641 C C . LEU A 1 86 ? 48.302 6.835 24.924 1.00 28.88 86 LEU A C 1
ATOM 643 O O . LEU A 1 86 ? 47.865 6.067 24.067 1.00 28.88 86 LEU A O 1
ATOM 647 N N . VAL A 1 87 ? 48.895 7.985 24.582 1.00 29.48 87 VAL A N 1
ATOM 648 C CA . VAL A 1 87 ? 49.081 8.428 23.187 1.00 29.48 87 VAL A CA 1
ATOM 649 C C . VAL A 1 87 ? 50.205 7.639 22.498 1.00 29.48 87 VAL A C 1
ATOM 651 O O . VAL A 1 87 ? 50.172 7.448 21.280 1.00 29.48 87 VAL A O 1
ATOM 654 N N . ALA A 1 88 ? 51.163 7.111 23.266 1.00 27.89 88 ALA A N 1
ATOM 655 C CA . ALA A 1 88 ? 52.293 6.353 22.736 1.00 27.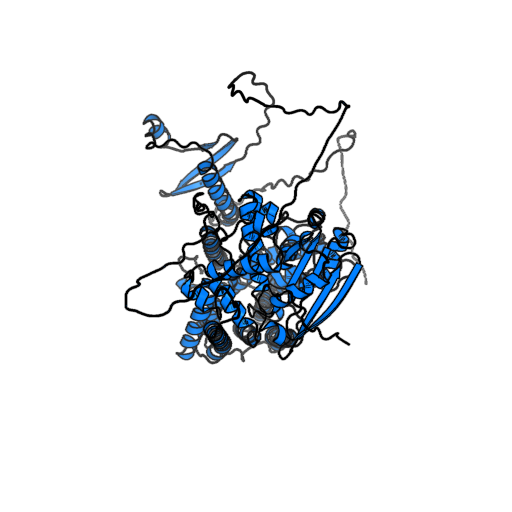89 88 ALA A CA 1
ATOM 656 C C . ALA A 1 88 ? 51.937 4.908 22.322 1.00 27.89 88 ALA A C 1
ATOM 658 O O . ALA A 1 88 ? 52.555 4.378 21.401 1.00 27.89 88 ALA A O 1
ATOM 659 N N . GLU A 1 89 ? 50.901 4.288 22.900 1.00 28.31 89 GLU A N 1
ATOM 660 C CA . GLU A 1 89 ? 50.503 2.900 22.582 1.00 28.31 89 GLU A CA 1
ATOM 661 C C . GLU A 1 89 ? 49.570 2.785 21.351 1.00 28.31 89 GLU A C 1
ATOM 663 O O . GLU A 1 89 ? 49.301 1.698 20.844 1.00 28.31 89 GLU A O 1
ATOM 668 N N . LEU A 1 90 ? 49.110 3.913 20.793 1.00 29.31 90 LEU A N 1
ATOM 669 C CA . LEU A 1 90 ? 48.168 3.955 19.662 1.00 29.31 90 LEU A CA 1
ATOM 670 C C . LEU A 1 90 ? 48.819 4.020 18.268 1.00 29.31 90 LEU A C 1
ATOM 672 O O . LEU A 1 90 ? 48.110 4.110 17.263 1.00 29.31 90 LEU A O 1
ATOM 676 N N . THR A 1 91 ? 50.151 3.963 18.159 1.00 31.67 91 THR A N 1
ATOM 677 C CA . THR A 1 91 ? 50.838 4.263 16.886 1.00 31.67 91 THR A CA 1
ATOM 678 C C . THR A 1 91 ? 51.302 3.072 16.049 1.00 31.67 91 THR A C 1
ATOM 680 O O . THR A 1 91 ? 51.684 3.287 14.903 1.00 31.67 91 THR A O 1
ATOM 683 N N . THR A 1 92 ? 51.170 1.812 16.473 1.00 35.53 92 THR A N 1
ATOM 684 C CA . THR A 1 92 ? 51.417 0.668 15.565 1.00 35.53 92 THR A CA 1
ATOM 685 C C . THR A 1 92 ? 50.591 -0.570 15.949 1.00 35.53 92 THR A C 1
ATOM 687 O O . THR A 1 92 ? 50.953 -1.313 16.846 1.00 35.53 92 THR A O 1
ATOM 690 N N . ARG A 1 93 ? 49.491 -0.813 15.208 1.00 36.31 93 ARG A N 1
ATOM 691 C CA . ARG A 1 93 ? 48.521 -1.936 15.337 1.00 36.31 93 ARG A CA 1
ATOM 692 C C . ARG A 1 93 ? 47.669 -1.934 16.626 1.00 36.31 93 ARG A C 1
ATOM 694 O O . ARG A 1 93 ? 47.976 -2.624 17.586 1.00 36.31 93 ARG A O 1
ATOM 701 N N . GLY A 1 94 ? 46.533 -1.231 16.614 1.00 31.08 94 GLY A N 1
ATOM 702 C CA . GLY A 1 94 ? 45.590 -1.200 17.743 1.00 31.08 94 GLY A CA 1
ATOM 703 C C . GLY A 1 94 ? 44.502 -2.281 17.671 1.00 31.08 94 GLY A C 1
ATOM 704 O O . GLY A 1 94 ? 43.699 -2.290 16.740 1.00 31.08 94 GLY A O 1
ATOM 705 N N . THR A 1 95 ? 44.449 -3.160 18.676 1.00 33.88 95 THR A N 1
ATOM 706 C CA . THR A 1 95 ? 43.306 -4.050 18.969 1.00 33.88 95 THR A CA 1
ATOM 707 C C . THR A 1 95 ? 42.548 -3.463 20.157 1.00 33.88 95 THR A C 1
ATOM 709 O O . THR A 1 95 ? 43.172 -3.164 21.171 1.00 33.88 95 THR A O 1
ATOM 712 N N . ILE A 1 96 ? 41.223 -3.303 20.066 1.00 35.19 96 ILE A N 1
ATOM 713 C CA . ILE A 1 96 ? 40.408 -2.768 21.172 1.00 35.19 96 ILE A CA 1
ATOM 714 C C . ILE A 1 96 ? 39.775 -3.943 21.928 1.00 35.19 96 ILE A C 1
ATOM 716 O O . ILE A 1 96 ? 39.101 -4.784 21.328 1.00 35.19 96 ILE A O 1
ATOM 720 N N . ARG A 1 97 ? 39.995 -4.008 23.247 1.00 29.64 97 ARG A N 1
ATOM 721 C CA . ARG A 1 97 ? 39.380 -4.990 24.156 1.00 29.64 97 ARG A CA 1
ATOM 722 C C . ARG A 1 97 ? 38.240 -4.311 24.913 1.00 29.64 97 ARG A C 1
ATOM 724 O O . ARG A 1 97 ? 38.484 -3.345 25.628 1.00 29.64 97 ARG A O 1
ATOM 731 N N . LEU A 1 98 ? 37.016 -4.812 24.770 1.00 35.62 98 LEU A N 1
ATOM 732 C CA . LEU A 1 98 ? 35.865 -4.352 25.555 1.00 35.62 98 LEU A CA 1
ATOM 733 C C . LEU A 1 98 ? 35.535 -5.376 26.652 1.00 35.62 98 LEU A C 1
ATOM 735 O O . LEU A 1 98 ? 35.789 -6.571 26.498 1.00 35.62 98 LEU A O 1
ATOM 739 N N . SER A 1 99 ? 34.964 -4.906 27.761 1.00 29.09 99 SER A N 1
ATOM 740 C CA . SER A 1 99 ? 34.758 -5.627 29.033 1.00 29.09 99 SER A CA 1
ATOM 741 C C . SER A 1 99 ? 33.828 -6.854 28.988 1.00 29.09 99 SER A C 1
ATOM 743 O O . SER A 1 99 ? 33.609 -7.484 30.016 1.00 29.09 99 SER A O 1
ATOM 745 N N . ALA A 1 100 ? 33.328 -7.248 27.814 1.00 33.22 100 ALA A N 1
ATOM 746 C CA . ALA A 1 100 ? 32.404 -8.371 27.622 1.00 33.22 100 ALA A CA 1
ATOM 747 C C . ALA A 1 100 ? 32.950 -9.481 26.695 1.00 33.22 100 ALA A C 1
ATOM 749 O O . ALA A 1 100 ? 32.180 -10.190 26.056 1.00 33.22 100 ALA A O 1
ATOM 750 N N . GLY A 1 101 ? 34.277 -9.624 26.574 1.00 31.09 101 GLY A N 1
ATOM 751 C CA . GLY A 1 101 ? 34.892 -10.684 25.754 1.00 31.09 101 GLY A CA 1
ATOM 752 C C . GLY A 1 101 ? 34.839 -10.439 24.240 1.00 31.09 101 GLY A C 1
ATOM 753 O O . GLY A 1 101 ? 35.169 -11.328 23.461 1.00 31.09 101 GLY A O 1
ATOM 754 N N . LEU A 1 102 ? 34.465 -9.228 23.821 1.00 28.44 102 LEU A N 1
ATOM 755 C CA . LEU A 1 102 ? 34.436 -8.818 22.421 1.00 28.44 102 LEU A CA 1
ATOM 756 C C . LEU A 1 102 ? 35.828 -8.332 21.985 1.00 28.44 102 LEU A C 1
ATOM 758 O O . LEU A 1 102 ? 36.392 -7.424 22.610 1.00 28.44 102 LEU A O 1
ATOM 762 N N . ARG A 1 103 ? 36.374 -8.902 20.903 1.00 36.16 103 ARG A N 1
ATOM 763 C CA . ARG A 1 103 ? 37.581 -8.383 20.238 1.00 36.16 103 ARG A CA 1
ATOM 764 C C . ARG A 1 103 ? 37.220 -7.715 18.917 1.00 36.16 103 ARG A C 1
ATOM 766 O O . ARG A 1 103 ? 36.563 -8.317 18.071 1.00 36.16 103 ARG A O 1
ATOM 773 N N . LEU A 1 104 ? 37.693 -6.479 18.750 1.00 33.59 104 LEU A N 1
ATOM 774 C CA . LEU A 1 104 ? 37.571 -5.706 17.516 1.00 33.59 104 LEU A CA 1
ATOM 775 C C . LEU A 1 104 ? 38.957 -5.487 16.913 1.00 33.59 104 LEU A C 1
ATOM 777 O O . LEU A 1 104 ? 39.853 -4.949 17.573 1.00 33.59 104 LEU A O 1
ATOM 781 N N . THR A 1 105 ? 39.119 -5.872 15.649 1.00 37.12 105 THR A N 1
ATOM 782 C CA . THR A 1 105 ? 40.356 -5.644 14.895 1.00 37.12 105 THR A CA 1
ATOM 783 C C . THR A 1 105 ? 40.074 -4.690 13.740 1.00 37.12 105 THR A C 1
ATOM 785 O O . THR A 1 105 ? 39.199 -4.943 12.910 1.00 37.12 105 THR A O 1
ATOM 788 N N . ALA A 1 106 ? 40.811 -3.581 13.680 1.00 33.47 106 ALA A N 1
ATOM 789 C CA . ALA A 1 106 ? 40.723 -2.610 12.593 1.00 33.47 106 ALA A CA 1
ATOM 790 C C . ALA A 1 106 ? 41.983 -2.677 11.722 1.00 33.47 106 ALA A C 1
ATOM 792 O O . ALA A 1 106 ? 43.100 -2.757 12.238 1.00 33.47 106 ALA A O 1
ATOM 793 N N . LEU A 1 107 ? 41.809 -2.616 10.401 1.00 30.62 107 LEU A N 1
ATOM 794 C CA . LEU A 1 107 ? 42.903 -2.524 9.437 1.00 30.62 107 LEU A CA 1
ATOM 795 C C . LEU A 1 107 ? 42.924 -1.124 8.828 1.00 30.62 107 LEU A C 1
ATOM 797 O O . LEU A 1 107 ? 41.889 -0.565 8.465 1.00 30.62 107 LEU A O 1
ATOM 801 N N . ARG A 1 108 ? 44.123 -0.551 8.724 1.00 30.70 108 ARG A N 1
ATOM 802 C CA . ARG A 1 108 ? 44.332 0.771 8.134 1.00 30.70 108 ARG A CA 1
ATOM 803 C C . ARG A 1 108 ? 44.784 0.591 6.690 1.00 30.70 108 ARG A C 1
ATOM 805 O O . ARG A 1 108 ? 45.858 0.044 6.458 1.00 30.70 108 ARG A O 1
ATOM 812 N N . ILE A 1 109 ? 43.983 1.056 5.736 1.00 33.22 109 ILE A N 1
ATOM 813 C CA . ILE A 1 109 ? 44.339 1.064 4.311 1.00 33.22 109 ILE A CA 1
ATOM 814 C C . ILE A 1 109 ? 44.181 2.500 3.813 1.00 33.22 109 ILE A C 1
ATOM 816 O O . ILE A 1 109 ? 43.107 3.085 3.921 1.00 33.22 109 ILE A O 1
ATOM 820 N N . GLY A 1 110 ? 45.269 3.096 3.318 1.00 30.33 110 GLY A N 1
ATOM 821 C CA . GLY A 1 110 ? 45.232 4.410 2.661 1.00 30.33 110 GLY A CA 1
ATOM 822 C C . GLY A 1 110 ? 44.716 5.572 3.522 1.00 30.33 110 GLY A C 1
ATOM 823 O O . GLY A 1 110 ? 44.086 6.479 2.997 1.00 30.33 110 GLY A O 1
ATOM 824 N N . GLY A 1 111 ? 44.942 5.548 4.840 1.00 32.66 111 GLY A N 1
ATOM 825 C CA . GLY A 1 111 ? 44.527 6.626 5.752 1.00 32.66 111 GLY A CA 1
ATOM 826 C C . GLY A 1 111 ? 43.110 6.498 6.327 1.00 32.66 111 GLY A C 1
ATOM 827 O O . GLY A 1 111 ? 42.797 7.212 7.277 1.00 32.66 111 GLY A O 1
ATOM 828 N N . ALA A 1 112 ? 42.300 5.547 5.855 1.00 25.56 112 ALA A N 1
ATOM 829 C CA . ALA A 1 112 ? 41.012 5.196 6.454 1.00 25.56 112 ALA A CA 1
ATOM 830 C C . ALA A 1 112 ? 41.136 3.947 7.349 1.00 25.56 112 ALA A C 1
ATOM 832 O O . ALA A 1 112 ? 41.864 3.002 7.028 1.00 25.56 112 ALA A O 1
ATOM 833 N N . SER A 1 113 ? 40.429 3.945 8.481 1.00 31.36 113 SER A N 1
ATOM 834 C CA . SER A 1 113 ? 40.301 2.778 9.363 1.00 31.36 113 SER A CA 1
ATOM 835 C C . SER A 1 113 ? 39.066 1.973 8.957 1.00 31.36 113 SER A C 1
ATOM 837 O O . SER A 1 113 ? 37.958 2.503 8.989 1.00 31.36 113 SER A O 1
ATOM 839 N N . VAL A 1 114 ? 39.245 0.703 8.589 1.00 30.55 114 VAL A N 1
ATOM 840 C CA . VAL A 1 114 ? 38.158 -0.222 8.230 1.00 30.55 114 VAL A CA 1
ATOM 841 C C . VAL A 1 114 ? 38.096 -1.335 9.277 1.00 30.55 114 VAL A C 1
ATOM 843 O O . VAL A 1 114 ? 39.122 -1.923 9.627 1.00 30.55 114 VAL A O 1
ATOM 846 N N . LEU A 1 115 ? 36.903 -1.618 9.808 1.00 31.06 115 LEU A N 1
ATOM 847 C CA . LEU A 1 115 ? 36.684 -2.722 10.747 1.00 31.06 115 LEU A CA 1
ATOM 848 C C . LEU A 1 115 ? 36.849 -4.052 9.993 1.00 31.06 115 LEU A C 1
ATOM 850 O O . LEU A 1 115 ? 36.114 -4.307 9.043 1.00 31.06 115 LEU A O 1
ATOM 854 N N . ALA A 1 116 ? 37.826 -4.873 10.380 1.00 33.75 116 ALA A N 1
ATOM 855 C CA . ALA A 1 116 ? 38.228 -6.062 9.624 1.00 33.75 116 ALA A CA 1
ATOM 856 C C . ALA A 1 116 ? 37.738 -7.387 10.231 1.00 33.75 116 ALA A C 1
ATOM 858 O O . ALA A 1 116 ? 37.788 -8.412 9.558 1.00 33.75 116 ALA A O 1
ATOM 859 N N . GLY A 1 117 ? 37.232 -7.384 11.468 1.00 30.83 117 GLY A N 1
ATOM 860 C CA . GLY A 1 117 ? 36.634 -8.571 12.079 1.00 30.83 117 GLY A CA 1
ATOM 861 C C . GLY A 1 117 ? 36.071 -8.319 13.477 1.00 30.83 117 GLY A C 1
ATOM 862 O O . GLY A 1 117 ? 36.560 -7.449 14.205 1.00 30.83 117 GLY A O 1
ATOM 863 N N . VAL A 1 118 ? 35.042 -9.096 13.830 1.00 29.61 118 VAL A N 1
ATOM 864 C CA . VAL A 1 118 ? 34.460 -9.194 15.176 1.00 29.61 118 VAL A CA 1
ATOM 865 C C . VAL A 1 118 ? 34.503 -10.662 15.576 1.00 29.61 118 VAL A C 1
ATOM 867 O O . VAL A 1 118 ? 33.919 -11.500 14.892 1.00 29.61 118 VAL A O 1
ATOM 870 N N . GLU A 1 119 ? 35.197 -10.971 16.666 1.00 30.14 119 GLU A N 1
ATOM 871 C CA . GLU A 1 119 ? 35.301 -12.333 17.191 1.00 30.14 119 GLU A CA 1
ATOM 872 C C . GLU A 1 119 ? 34.659 -12.394 18.582 1.00 30.14 119 GLU A C 1
ATOM 874 O O . GLU A 1 119 ? 34.914 -11.537 19.437 1.00 30.14 119 GLU A O 1
ATOM 879 N N . LEU A 1 120 ? 33.795 -13.391 18.788 1.00 26.92 120 LEU A N 1
ATOM 880 C CA . LEU A 1 120 ? 33.026 -13.592 20.014 1.00 26.92 120 LEU A CA 1
ATOM 881 C C . LEU A 1 120 ? 33.408 -14.958 20.584 1.00 26.92 120 LEU A C 1
ATOM 883 O O . LEU A 1 120 ? 32.898 -15.995 20.165 1.00 26.92 120 LEU A O 1
ATOM 887 N N . SER A 1 121 ? 34.375 -14.970 21.496 1.00 30.08 121 SER A N 1
ATOM 888 C CA . SER A 1 121 ? 34.843 -16.209 22.113 1.00 30.08 121 SER A CA 1
ATOM 889 C C . SER A 1 121 ? 33.933 -16.568 23.287 1.00 30.08 121 SER A C 1
ATOM 891 O O . SER A 1 121 ? 33.892 -15.853 24.288 1.00 30.08 121 SER A O 1
ATOM 893 N N . ALA A 1 122 ? 33.217 -17.690 23.196 1.00 29.17 122 ALA A N 1
ATOM 894 C CA . ALA A 1 122 ? 32.578 -18.300 24.356 1.00 29.17 122 ALA A CA 1
ATOM 895 C C . ALA A 1 122 ? 33.676 -18.845 25.282 1.00 29.17 122 ALA A C 1
ATOM 897 O O . ALA A 1 122 ? 34.226 -19.919 25.042 1.00 29.17 122 ALA A O 1
ATOM 898 N N . VAL A 1 123 ? 34.044 -18.091 26.318 1.00 29.09 123 VAL A N 1
ATOM 899 C CA . VAL A 1 123 ? 34.986 -18.584 27.327 1.00 29.09 123 VAL A CA 1
ATOM 900 C C . VAL A 1 123 ? 34.214 -19.436 28.326 1.00 29.09 123 VAL A C 1
ATOM 902 O O . VAL A 1 123 ? 33.546 -18.928 29.223 1.00 29.09 123 VAL A O 1
ATOM 905 N N . GLY A 1 124 ? 34.319 -20.752 28.161 1.00 28.16 124 GLY A N 1
ATOM 906 C CA . GLY A 1 124 ? 34.170 -21.683 29.268 1.00 28.16 124 GLY A CA 1
ATOM 907 C C . GLY A 1 124 ? 35.422 -21.616 30.139 1.00 28.16 124 GLY A C 1
ATOM 908 O O . GLY A 1 124 ? 36.502 -21.988 29.692 1.00 28.16 124 GLY A O 1
ATOM 909 N N . ALA A 1 125 ? 35.275 -21.137 31.371 1.00 25.36 125 ALA A N 1
ATOM 910 C CA . ALA A 1 125 ? 36.239 -21.348 32.442 1.00 25.36 125 ALA A CA 1
ATOM 911 C C . ALA A 1 125 ? 35.482 -21.423 33.772 1.00 25.36 125 ALA A C 1
ATOM 913 O O . ALA A 1 125 ? 35.064 -20.422 34.348 1.00 25.36 125 ALA A O 1
ATOM 914 N N . THR A 1 126 ? 35.270 -22.653 34.226 1.00 30.67 126 THR A N 1
ATOM 915 C CA . THR A 1 126 ? 35.046 -22.998 35.626 1.00 30.67 126 THR A CA 1
ATOM 916 C C . THR A 1 126 ? 36.359 -22.817 36.382 1.00 30.67 126 THR A C 1
ATOM 918 O O . THR A 1 126 ? 37.240 -23.650 36.217 1.00 30.67 126 THR A O 1
ATOM 921 N N . GLU A 1 127 ? 36.490 -21.775 37.204 1.00 25.05 127 GLU A N 1
ATOM 922 C CA . GLU A 1 127 ? 37.323 -21.787 38.417 1.00 25.05 127 GLU A CA 1
ATOM 923 C C . GLU A 1 127 ? 37.037 -20.559 39.297 1.00 25.05 127 GLU A C 1
ATOM 925 O O . GLU A 1 127 ? 36.704 -19.478 38.815 1.00 25.05 127 GLU A O 1
ATOM 930 N N . ARG A 1 128 ? 37.090 -20.777 40.615 1.00 26.86 128 ARG A N 1
ATOM 931 C CA . ARG A 1 128 ? 36.759 -19.823 41.681 1.00 26.86 128 ARG A CA 1
ATOM 932 C C . ARG A 1 128 ? 37.659 -18.583 41.631 1.00 26.86 128 ARG A C 1
ATOM 934 O O . ARG A 1 128 ? 38.875 -18.717 41.670 1.00 26.86 128 ARG A O 1
ATOM 941 N N . LEU A 1 129 ? 37.058 -17.398 41.715 1.00 22.80 129 LEU A N 1
ATOM 942 C CA . LEU A 1 129 ? 37.704 -16.205 42.264 1.00 22.80 129 LEU A CA 1
ATOM 943 C C . LEU A 1 129 ? 36.825 -15.665 43.395 1.00 22.80 129 LEU A C 1
ATOM 945 O O . LEU A 1 129 ? 35.767 -15.080 43.173 1.00 22.80 129 LEU A O 1
ATOM 949 N N . GLU A 1 130 ? 37.261 -15.955 44.617 1.00 23.03 130 GLU A N 1
ATOM 950 C CA . GLU A 1 130 ? 36.815 -15.308 45.845 1.00 23.03 130 GLU A CA 1
ATOM 951 C C . GLU A 1 130 ? 37.318 -13.854 45.881 1.00 23.03 130 GLU A C 1
ATOM 953 O O . GLU A 1 130 ? 38.454 -13.577 45.506 1.00 23.03 130 GLU A O 1
ATOM 958 N N . GLY A 1 131 ? 36.484 -12.947 46.401 1.00 23.41 131 GLY A N 1
ATOM 959 C CA . GLY A 1 131 ? 36.934 -11.726 47.076 1.00 23.41 131 GLY A CA 1
ATOM 960 C C . GLY A 1 131 ? 37.250 -10.499 46.213 1.00 23.41 131 GLY A C 1
ATOM 961 O O . GLY A 1 131 ? 38.409 -10.192 45.967 1.00 23.41 131 GLY A O 1
ATOM 962 N N . ALA A 1 132 ? 36.230 -9.692 45.912 1.00 22.17 132 ALA A N 1
ATOM 963 C CA . ALA A 1 132 ? 36.360 -8.232 45.909 1.00 22.17 132 ALA A CA 1
ATOM 964 C C . ALA A 1 132 ? 35.003 -7.603 46.255 1.00 22.17 132 ALA A C 1
ATOM 966 O O . ALA A 1 132 ? 34.069 -7.585 45.456 1.00 22.17 132 ALA A O 1
ATOM 967 N N . VAL A 1 133 ? 34.907 -7.146 47.502 1.00 20.58 133 VAL A N 1
ATOM 968 C CA . VAL A 1 133 ? 33.790 -6.403 48.085 1.00 20.58 133 VAL A CA 1
ATOM 969 C C . VAL A 1 133 ? 33.814 -4.971 47.549 1.00 20.58 133 VAL A C 1
ATOM 971 O O . VAL A 1 133 ? 34.829 -4.292 47.669 1.00 20.58 133 VAL A O 1
ATOM 974 N N . PHE A 1 134 ? 32.687 -4.498 47.022 1.00 20.89 134 PHE A N 1
ATOM 975 C CA . PHE A 1 134 ? 32.303 -3.089 47.100 1.00 20.89 134 PHE A CA 1
ATOM 976 C C . PHE A 1 134 ? 30.845 -3.039 47.566 1.00 20.89 134 PHE A C 1
ATOM 978 O O . PHE A 1 134 ? 29.923 -3.378 46.825 1.00 20.89 134 PHE A O 1
ATOM 985 N N . GLU A 1 135 ? 30.670 -2.691 48.840 1.00 21.22 135 GLU A N 1
ATOM 986 C CA . GLU A 1 135 ? 29.387 -2.410 49.479 1.00 21.22 135 GLU A CA 1
ATOM 987 C C . GLU A 1 135 ? 28.768 -1.139 48.883 1.00 21.22 135 GLU A C 1
ATOM 989 O O . GLU A 1 135 ? 29.378 -0.069 48.898 1.00 21.22 135 GLU A O 1
ATOM 994 N N . GLN A 1 136 ? 27.520 -1.232 48.427 1.00 22.09 136 GLN A N 1
ATOM 995 C CA . GLN A 1 136 ? 26.590 -0.109 48.491 1.00 22.09 136 GLN A CA 1
ATOM 996 C C . GLN A 1 136 ? 25.306 -0.580 49.169 1.00 22.09 136 GLN A C 1
ATOM 998 O O . GLN A 1 136 ? 24.552 -1.404 48.655 1.00 22.09 136 GLN A O 1
ATOM 1003 N N . THR A 1 137 ? 25.121 -0.052 50.371 1.00 20.16 137 THR A N 1
ATOM 1004 C CA . THR A 1 137 ? 23.998 -0.232 51.280 1.00 20.16 137 THR A CA 1
ATOM 1005 C C . THR A 1 137 ? 22.706 0.268 50.629 1.00 20.16 137 THR A C 1
ATOM 1007 O O . THR A 1 137 ? 22.572 1.455 50.339 1.00 20.16 137 THR A O 1
ATOM 1010 N N . MET A 1 138 ? 21.750 -0.634 50.402 1.00 20.39 138 MET A N 1
ATOM 1011 C CA . MET A 1 138 ? 20.356 -0.303 50.093 1.00 20.39 138 MET A CA 1
ATOM 1012 C C . MET A 1 138 ? 19.532 -0.466 51.373 1.00 20.39 138 MET A C 1
ATOM 1014 O O . MET A 1 138 ? 19.373 -1.584 51.865 1.00 20.39 138 MET A O 1
ATOM 1018 N N . GLU A 1 139 ? 18.997 0.635 51.901 1.00 21.77 139 GLU A N 1
ATOM 1019 C CA . GLU A 1 139 ? 17.914 0.587 52.883 1.00 21.77 139 GLU A CA 1
ATOM 1020 C C . GLU A 1 139 ? 16.625 0.111 52.198 1.00 21.77 139 GLU A C 1
ATOM 1022 O O . GLU A 1 139 ? 16.194 0.641 51.173 1.00 21.77 139 GLU A O 1
ATOM 1027 N N . LEU A 1 140 ? 16.035 -0.937 52.770 1.00 21.05 140 LEU A N 1
ATOM 1028 C CA . LEU A 1 140 ? 14.795 -1.580 52.352 1.00 21.05 140 LEU A CA 1
ATOM 1029 C C . LEU A 1 140 ? 13.740 -1.295 53.428 1.00 21.05 140 LEU A C 1
ATOM 1031 O O . LEU A 1 140 ? 13.748 -1.932 54.482 1.00 21.05 140 LEU A O 1
ATOM 1035 N N . GLU A 1 141 ? 12.811 -0.374 53.169 1.00 22.50 141 GLU A N 1
ATOM 1036 C CA . GLU A 1 141 ? 11.574 -0.283 53.951 1.00 22.50 141 GLU A CA 1
ATOM 1037 C C . GLU A 1 141 ? 10.567 -1.321 53.434 1.00 22.50 141 GLU A C 1
ATOM 1039 O O . GLU A 1 141 ? 9.983 -1.210 52.355 1.00 22.50 141 GLU A O 1
ATOM 1044 N N . LEU A 1 142 ? 10.394 -2.377 54.229 1.00 22.38 142 LEU A N 1
ATOM 1045 C CA . LEU A 1 142 ? 9.396 -3.428 54.065 1.00 22.38 142 LEU A CA 1
ATOM 1046 C C . LEU A 1 142 ? 8.105 -3.027 54.790 1.00 22.38 142 LEU A C 1
ATOM 1048 O O . LEU A 1 142 ? 8.086 -2.962 56.017 1.00 22.38 142 LEU A O 1
ATOM 1052 N N . TYR A 1 143 ? 6.998 -2.863 54.062 1.00 21.09 143 TYR A N 1
ATOM 1053 C CA . TYR A 1 143 ? 5.664 -2.794 54.666 1.00 21.09 143 TYR A CA 1
ATOM 1054 C C . TYR A 1 143 ? 4.974 -4.164 54.561 1.00 21.09 143 TYR A C 1
ATOM 1056 O O . TYR A 1 143 ? 4.702 -4.655 53.463 1.00 21.09 143 TYR A O 1
ATOM 1064 N N . ARG A 1 144 ? 4.694 -4.800 55.708 1.00 22.09 144 ARG A N 1
ATOM 1065 C CA . ARG A 1 144 ? 3.830 -5.991 55.828 1.00 22.09 144 ARG A CA 1
ATOM 1066 C C . ARG A 1 144 ? 2.526 -5.640 56.566 1.00 22.09 144 ARG A C 1
ATOM 1068 O O . ARG A 1 144 ? 2.532 -4.750 57.411 1.00 22.09 144 ARG A O 1
ATOM 1075 N N . PRO A 1 145 ? 1.419 -6.351 56.279 1.00 29.91 145 PRO A N 1
ATOM 1076 C CA . PRO A 1 145 ? 0.080 -6.019 56.757 1.00 29.91 145 PRO A CA 1
ATOM 1077 C C . PRO A 1 145 ? -0.206 -6.615 58.144 1.00 29.91 145 PRO A C 1
ATOM 1079 O O . PRO A 1 145 ? 0.295 -7.689 58.479 1.00 29.91 145 PRO A O 1
ATOM 1082 N N . ALA A 1 146 ? -1.096 -5.981 58.909 1.00 27.30 146 ALA A N 1
ATOM 1083 C CA . ALA A 1 146 ? -1.703 -6.566 60.103 1.00 27.30 146 ALA A CA 1
ATOM 1084 C C . ALA A 1 146 ? -3.225 -6.370 60.076 1.00 27.30 146 ALA A C 1
ATOM 1086 O O . ALA A 1 146 ? -3.723 -5.284 59.781 1.00 27.30 146 ALA A O 1
ATOM 1087 N N . GLY A 1 147 ? -3.964 -7.440 60.370 1.00 24.11 147 GLY A N 1
ATOM 1088 C CA . GLY A 1 147 ? -5.420 -7.452 60.443 1.00 24.11 147 GLY A CA 1
ATOM 1089 C C . GLY A 1 147 ? -5.959 -7.754 61.846 1.00 24.11 147 GLY A C 1
ATOM 1090 O O . GLY A 1 147 ? -5.362 -8.520 62.593 1.00 24.11 147 GLY A O 1
ATOM 1091 N N . ARG A 1 148 ? -7.167 -7.215 62.078 1.00 29.44 148 ARG A N 1
ATOM 1092 C CA . ARG A 1 148 ? -8.261 -7.576 63.015 1.00 29.44 148 ARG A CA 1
ATOM 1093 C C . ARG A 1 148 ? -8.114 -7.363 64.536 1.00 29.44 148 ARG A C 1
ATOM 1095 O O . ARG A 1 148 ? -7.429 -8.103 65.225 1.00 29.44 148 ARG A O 1
ATOM 1102 N N . GLY A 1 149 ? -9.027 -6.525 65.051 1.00 24.52 149 GLY A N 1
ATOM 1103 C CA . GLY A 1 149 ? -9.599 -6.568 66.406 1.00 24.52 149 GLY A CA 1
ATOM 1104 C C . GLY A 1 149 ? -10.861 -5.683 66.526 1.00 24.52 149 GLY A C 1
ATOM 1105 O O . GLY A 1 149 ? -10.808 -4.505 66.201 1.00 24.52 149 GLY A O 1
ATOM 1106 N N . ARG A 1 150 ? -12.001 -6.275 66.927 1.00 27.97 150 ARG A N 1
ATOM 1107 C CA . ARG A 1 150 ? -13.308 -5.653 67.297 1.00 27.97 150 ARG A CA 1
ATOM 1108 C C . ARG A 1 150 ? -13.172 -4.885 68.648 1.00 27.97 150 ARG A C 1
ATOM 1110 O O . ARG A 1 150 ? -12.229 -5.196 69.358 1.00 27.97 150 ARG A O 1
ATOM 1117 N N . LEU A 1 151 ? -14.003 -3.943 69.138 1.00 28.58 151 LEU A N 1
ATOM 1118 C CA . LEU A 1 151 ? -15.473 -3.836 69.303 1.00 28.58 151 LEU A CA 1
ATOM 1119 C C . LEU A 1 151 ? -15.812 -2.467 69.984 1.00 28.58 151 LEU A C 1
ATOM 1121 O O . LEU A 1 151 ? -15.035 -2.027 70.824 1.00 28.58 151 LEU A O 1
ATOM 1125 N N . GLY A 1 152 ? -17.006 -1.896 69.724 1.00 24.06 152 GLY A N 1
ATOM 1126 C CA . GLY A 1 152 ? -17.716 -0.878 70.550 1.00 24.06 152 GLY A CA 1
ATOM 1127 C C . GLY A 1 152 ? -17.383 0.599 70.251 1.00 24.06 152 GLY A C 1
ATOM 1128 O O . GLY A 1 152 ? -16.230 0.931 70.054 1.00 24.06 152 GLY A O 1
ATOM 1129 N N . GLY A 1 153 ? -18.291 1.576 70.184 1.00 24.05 153 GLY A N 1
ATOM 1130 C CA . GLY A 1 153 ? -19.736 1.680 70.385 1.00 24.05 153 GLY A CA 1
ATOM 1131 C C . GLY A 1 153 ? -20.112 3.179 70.474 1.00 24.05 153 GLY A C 1
ATOM 1132 O O . GLY A 1 153 ? -19.311 3.972 70.949 1.00 24.05 153 GLY A O 1
ATOM 1133 N N . GLN A 1 154 ? -21.341 3.513 70.056 1.00 25.66 154 GLN A N 1
ATOM 1134 C CA . GLN A 1 154 ? -22.117 4.753 70.305 1.00 25.66 154 GLN A CA 1
ATOM 1135 C C . GLN A 1 154 ? -21.936 6.009 69.408 1.00 25.66 154 GLN A C 1
ATOM 1137 O O . GLN A 1 154 ? -20.895 6.653 69.357 1.00 25.66 154 GLN A O 1
ATOM 1142 N N . ARG A 1 155 ? -23.059 6.375 68.751 1.00 27.22 155 ARG A N 1
ATOM 1143 C CA . ARG A 1 155 ? -23.445 7.729 68.274 1.00 27.22 155 ARG A CA 1
ATOM 1144 C C . ARG A 1 155 ? -23.893 8.601 69.475 1.00 27.22 155 ARG A C 1
ATOM 1146 O O . ARG A 1 155 ? -24.108 8.010 70.535 1.00 27.22 155 ARG A O 1
ATOM 1153 N N . PRO A 1 156 ? -24.157 9.926 69.337 1.00 38.09 156 PRO A N 1
ATOM 1154 C CA . PRO A 1 156 ? -25.457 10.402 68.792 1.00 38.09 156 PRO A CA 1
ATOM 1155 C C . PRO A 1 156 ? -25.473 11.784 68.055 1.00 38.09 156 PRO A C 1
ATOM 1157 O O . PRO A 1 156 ? -24.601 12.609 68.285 1.00 38.09 156 PRO A O 1
ATOM 1160 N N . THR A 1 157 ? -26.529 11.997 67.230 1.00 29.42 157 THR A N 1
ATOM 1161 C CA . THR A 1 157 ? -27.390 13.224 67.036 1.00 29.42 157 THR A CA 1
ATOM 1162 C C . THR A 1 157 ? -26.759 14.581 66.621 1.00 29.42 157 THR A C 1
ATOM 1164 O O . THR A 1 157 ? -25.608 14.830 66.920 1.00 29.42 157 THR A O 1
ATOM 1167 N N . ASP A 1 158 ? -27.396 15.586 65.998 1.00 27.28 158 ASP A N 1
ATOM 1168 C CA . ASP A 1 158 ? -28.691 15.843 65.341 1.00 27.28 158 ASP A CA 1
ATOM 1169 C C . ASP A 1 158 ? -28.575 17.176 64.539 1.00 27.28 158 ASP A C 1
ATOM 1171 O O . ASP A 1 158 ? -27.728 18.009 64.845 1.00 27.28 158 ASP A O 1
ATOM 1175 N N . ARG A 1 159 ? -29.465 17.353 63.547 1.00 28.19 159 ARG A N 1
ATOM 1176 C CA . ARG A 1 159 ? -30.130 18.583 63.020 1.00 28.19 159 ARG A CA 1
ATOM 1177 C C . ARG A 1 159 ? -29.464 19.978 63.119 1.00 28.19 159 ARG A C 1
ATOM 1179 O O . ARG A 1 159 ? -29.181 20.452 64.206 1.00 28.19 159 ARG A O 1
ATOM 1186 N N . HIS A 1 160 ? -29.521 20.751 62.019 1.00 28.70 160 HIS A N 1
ATOM 1187 C CA . HIS A 1 160 ? -30.393 21.947 61.918 1.00 28.70 160 HIS A CA 1
ATOM 1188 C C . HIS A 1 160 ? -30.474 22.555 60.496 1.00 28.70 160 HIS A C 1
ATOM 1190 O O . HIS A 1 160 ? -29.510 22.596 59.740 1.00 28.70 160 HIS A O 1
ATOM 1196 N N . VAL A 1 161 ? -31.680 23.031 60.174 1.00 28.23 161 VAL A N 1
ATOM 1197 C CA . VAL A 1 161 ? -32.169 23.728 58.968 1.00 28.23 161 VAL A CA 1
ATOM 1198 C C . VAL A 1 161 ? -32.498 25.173 59.353 1.00 28.23 161 VAL A C 1
ATOM 1200 O O . VAL A 1 161 ? -33.178 25.300 60.364 1.00 28.23 161 VAL A O 1
ATOM 1203 N N . VAL A 1 162 ? -32.168 26.197 58.539 1.00 27.52 162 VAL A N 1
ATOM 1204 C CA . VAL A 1 162 ? -32.889 27.504 58.389 1.00 27.52 162 VAL A CA 1
ATOM 1205 C C . VAL A 1 162 ? -32.451 28.152 57.045 1.00 27.52 162 VAL A C 1
ATOM 1207 O O . VAL A 1 162 ? -31.260 28.342 56.842 1.00 27.52 162 VAL A O 1
ATOM 1210 N N . ARG A 1 163 ? -33.279 28.200 55.981 1.00 26.12 163 ARG A N 1
ATOM 1211 C CA . ARG A 1 163 ? -34.169 29.291 55.470 1.00 26.12 163 ARG A CA 1
ATOM 1212 C C . ARG A 1 163 ? -33.520 30.673 55.173 1.00 26.12 163 ARG A C 1
ATOM 1214 O O . ARG A 1 163 ? -32.951 31.285 56.063 1.00 26.12 163 ARG A O 1
ATOM 1221 N N . GLY A 1 164 ? -33.709 31.165 53.929 1.00 23.70 164 GLY A N 1
ATOM 1222 C CA . GLY A 1 164 ? -33.512 32.570 53.472 1.00 23.70 164 GLY A CA 1
ATOM 1223 C C . GLY A 1 164 ? -34.551 33.554 54.055 1.00 23.70 164 GLY A C 1
ATOM 1224 O O . GLY A 1 164 ? -35.293 33.109 54.937 1.00 23.70 164 GLY A O 1
ATOM 1225 N N . PRO A 1 165 ? -34.667 34.844 53.624 1.00 37.16 165 PRO A N 1
ATOM 1226 C CA . PRO A 1 165 ? -35.019 35.282 52.242 1.00 37.16 165 PRO A CA 1
ATOM 1227 C C . PRO A 1 165 ? -34.374 36.644 51.776 1.00 37.16 165 PRO A C 1
ATOM 1229 O O . PRO A 1 165 ? -33.751 37.329 52.572 1.00 37.16 165 PRO A O 1
ATOM 1232 N N . ALA A 1 166 ? -34.225 36.942 50.470 1.00 25.56 166 ALA A N 1
ATOM 1233 C CA . ALA A 1 166 ? -35.034 37.770 49.526 1.00 25.56 166 ALA A CA 1
ATOM 1234 C C . ALA A 1 166 ? -34.981 39.329 49.611 1.00 25.56 166 ALA A C 1
ATOM 1236 O O . ALA A 1 166 ? -35.008 39.889 50.699 1.00 25.56 166 ALA A O 1
ATOM 1237 N N . LEU A 1 167 ? -35.068 39.953 48.408 1.00 26.30 167 LEU A N 1
ATOM 1238 C CA . LEU A 1 167 ? -35.441 41.338 47.981 1.00 26.30 167 LEU A CA 1
ATOM 1239 C C . LEU A 1 167 ? -34.283 42.194 47.386 1.00 26.30 167 LEU A C 1
ATOM 1241 O O . LEU A 1 167 ? -33.325 42.462 48.094 1.00 26.30 167 LEU A O 1
ATOM 1245 N N . GLN A 1 168 ? -34.178 42.491 46.072 1.00 25.72 168 GLN A N 1
ATOM 1246 C CA . GLN A 1 168 ? -34.941 43.346 45.107 1.00 25.72 168 GLN A CA 1
ATOM 1247 C C . GLN A 1 168 ? -34.401 44.813 44.961 1.00 25.72 168 GLN A C 1
ATOM 1249 O O . GLN A 1 168 ? -33.553 45.189 45.759 1.00 25.72 168 GLN A O 1
ATOM 1254 N N . PRO A 1 169 ? -34.720 45.595 43.892 1.00 37.53 169 PRO A N 1
ATOM 1255 C CA . PRO A 1 169 ? -33.779 45.977 42.818 1.00 37.53 169 PRO A CA 1
ATOM 1256 C C . PRO A 1 169 ? -33.567 47.507 42.634 1.00 37.53 169 PRO A C 1
ATOM 1258 O O . PRO A 1 169 ? -34.238 48.316 43.265 1.00 37.53 169 PRO A O 1
ATOM 1261 N N . GLY A 1 170 ? -32.686 47.925 41.710 1.00 24.89 170 GLY A N 1
ATOM 1262 C CA . GLY A 1 170 ? -32.530 49.342 41.336 1.00 24.89 170 GLY A CA 1
ATOM 1263 C C . GLY A 1 170 ? -31.850 49.568 39.979 1.00 24.89 170 GLY A C 1
ATOM 1264 O O . GLY A 1 170 ? -30.691 49.215 39.792 1.00 24.89 170 GLY A O 1
ATOM 1265 N N . LEU A 1 171 ? -32.602 50.159 39.046 1.00 24.58 171 LEU A N 1
ATOM 1266 C CA . LEU A 1 171 ? -32.202 50.665 37.726 1.00 24.58 171 LEU A CA 1
ATOM 1267 C C . LEU A 1 171 ? -31.662 52.103 37.834 1.00 24.58 171 LEU A C 1
ATOM 1269 O O . LEU A 1 171 ? -32.297 52.926 38.488 1.00 24.58 171 LEU A O 1
ATOM 1273 N N . SER A 1 172 ? -30.622 52.452 37.070 1.00 24.67 172 SER A N 1
ATOM 1274 C CA . SER A 1 172 ? -30.500 53.784 36.453 1.00 24.67 172 SER A CA 1
ATOM 1275 C C . SER A 1 172 ? -29.551 53.770 35.246 1.00 24.67 172 SER A C 1
ATOM 1277 O O . SER A 1 172 ? -28.598 52.999 35.161 1.00 24.67 172 SER A O 1
ATOM 1279 N N . LEU A 1 173 ? -29.913 54.594 34.265 1.00 24.56 173 LEU A N 1
ATOM 1280 C CA . LEU A 1 173 ? -29.430 54.674 32.889 1.00 24.56 173 LEU A CA 1
ATOM 1281 C C . LEU A 1 173 ? -28.601 55.960 32.681 1.00 24.56 173 LEU A C 1
ATOM 1283 O O . LEU A 1 173 ? -28.866 56.965 33.332 1.00 24.56 173 LEU A O 1
ATOM 1287 N N . LEU A 1 174 ? -27.732 55.915 31.658 1.00 25.47 174 LEU A N 1
ATOM 1288 C CA . LEU A 1 174 ? -27.171 57.015 30.842 1.00 25.47 174 LEU A CA 1
ATOM 1289 C C . LEU A 1 174 ? -25.997 57.855 31.384 1.00 25.47 174 LEU A C 1
ATOM 1291 O O . LEU A 1 174 ? -26.183 58.790 32.154 1.00 25.47 174 LEU A O 1
ATOM 1295 N N . SER A 1 175 ? -24.803 57.633 30.813 1.00 26.31 175 SER A N 1
ATOM 1296 C CA . SER A 1 175 ? -24.059 58.595 29.956 1.00 26.31 175 SER A CA 1
ATOM 1297 C C . SER A 1 175 ? -22.651 58.051 29.614 1.00 26.31 175 SER A C 1
ATOM 1299 O O . SER A 1 175 ? -21.924 57.603 30.492 1.00 26.31 175 SER A O 1
ATOM 1301 N N . GLY A 1 176 ? -22.278 58.023 28.323 1.00 22.67 176 GLY A N 1
ATOM 1302 C CA . GLY A 1 176 ? -20.897 57.735 27.860 1.00 22.67 176 GLY A CA 1
ATOM 1303 C C . GLY A 1 176 ? -19.952 58.939 28.070 1.00 22.67 176 GLY A C 1
ATOM 1304 O O . GLY A 1 176 ? -20.436 59.939 28.598 1.00 22.67 176 GLY A O 1
ATOM 1305 N N . PRO A 1 177 ? -18.666 58.936 27.622 1.00 33.28 177 PRO A N 1
ATOM 1306 C CA . PRO A 1 177 ? -18.134 58.188 26.469 1.00 33.28 177 PRO A CA 1
ATOM 1307 C C . PRO A 1 177 ? -16.693 57.599 26.610 1.00 33.28 177 PRO A C 1
ATOM 1309 O O . PRO A 1 177 ? -15.969 57.871 27.556 1.00 33.28 177 PRO A O 1
ATOM 1312 N N . LEU A 1 178 ? -16.291 56.829 25.583 1.00 28.80 178 LEU A N 1
ATOM 1313 C CA . LEU A 1 178 ? -14.926 56.618 25.045 1.00 28.80 178 LEU A CA 1
ATOM 1314 C C . LEU A 1 178 ? -13.769 56.196 25.985 1.00 28.80 178 LEU A C 1
ATOM 1316 O O . LEU A 1 178 ? -13.203 57.001 26.713 1.00 28.80 178 LEU A O 1
ATOM 1320 N N . GLY A 1 179 ? -13.276 54.965 25.782 1.00 26.02 179 GLY A N 1
ATOM 1321 C CA . GLY A 1 179 ? -11.909 54.554 26.143 1.00 26.02 179 GLY A CA 1
ATOM 1322 C C . GLY A 1 179 ? -11.829 53.133 26.702 1.00 26.02 179 GLY A C 1
ATOM 1323 O O . GLY A 1 179 ? -12.231 52.891 27.833 1.00 26.02 179 GLY A O 1
ATOM 1324 N N . GLY A 1 180 ? -11.305 52.172 25.934 1.00 25.73 180 GLY A N 1
ATOM 1325 C CA . GLY A 1 180 ? -11.222 50.786 26.407 1.00 25.73 180 GLY A CA 1
ATOM 1326 C C . GLY A 1 180 ? -10.443 49.846 25.499 1.00 25.73 180 GLY A C 1
ATOM 1327 O O . GLY A 1 180 ? -11.007 48.925 24.917 1.00 25.73 180 GLY A O 1
ATOM 1328 N N . LEU A 1 181 ? -9.137 50.084 25.395 1.00 27.95 181 LEU A N 1
ATOM 1329 C CA . LEU A 1 181 ? -8.145 49.104 24.959 1.00 27.95 181 LEU A CA 1
ATOM 1330 C C . LEU A 1 181 ? -8.267 47.793 25.761 1.00 27.95 181 LEU A C 1
ATOM 1332 O O . LEU A 1 181 ? -8.288 47.8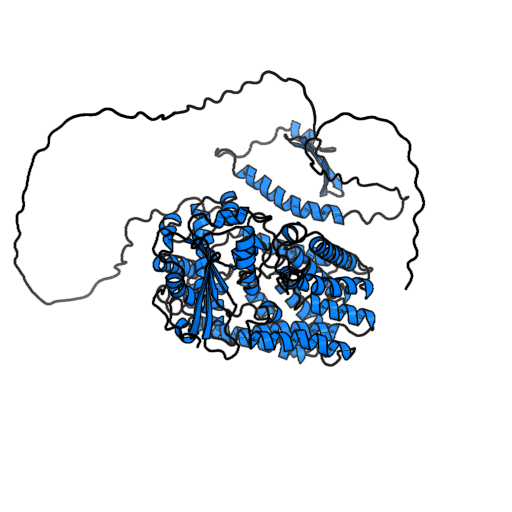05 26.987 1.00 27.95 181 LEU A O 1
ATOM 1336 N N . GLY A 1 182 ? -8.271 46.671 25.038 1.00 31.19 182 GLY A N 1
ATOM 1337 C CA . GLY A 1 182 ? -7.681 45.393 25.443 1.00 31.19 182 GLY A CA 1
ATOM 1338 C C . GLY A 1 182 ? -8.103 44.786 26.785 1.00 31.19 182 GLY A C 1
ATOM 1339 O O . GLY A 1 182 ? -7.388 44.907 27.774 1.00 31.19 182 GLY A O 1
ATOM 1340 N N . ARG A 1 183 ? -9.139 43.940 26.779 1.00 25.09 183 ARG A N 1
ATOM 1341 C CA . ARG A 1 183 ? -9.231 42.823 27.733 1.00 25.09 183 ARG A CA 1
ATOM 1342 C C . ARG A 1 183 ? -9.071 41.498 26.998 1.00 25.09 183 ARG A C 1
ATOM 1344 O O . ARG A 1 183 ? -10.013 40.964 26.422 1.00 25.09 183 ARG A O 1
ATOM 1351 N N . ARG A 1 184 ? -7.839 40.980 27.030 1.00 27.95 184 ARG A N 1
ATOM 1352 C CA . ARG A 1 184 ? -7.553 39.556 26.828 1.00 27.95 184 ARG A CA 1
ATOM 1353 C C . ARG A 1 184 ? -8.262 38.791 27.946 1.00 27.95 184 ARG A C 1
ATOM 1355 O O . ARG A 1 184 ? -8.014 39.062 29.118 1.00 27.95 184 ARG A O 1
ATOM 1362 N N . LEU A 1 185 ? -9.137 37.860 27.582 1.00 31.44 185 LEU A N 1
ATOM 1363 C CA . LEU A 1 185 ? -9.626 36.834 28.497 1.00 31.44 185 LEU A CA 1
ATOM 1364 C C . LEU A 1 185 ? -8.417 36.009 28.961 1.00 31.44 185 LEU A C 1
ATOM 1366 O O . LEU A 1 185 ? -7.697 35.442 28.138 1.00 31.44 185 LEU A O 1
ATOM 1370 N N . ALA A 1 186 ? -8.156 36.015 30.266 1.00 26.70 186 ALA A N 1
ATOM 1371 C CA . ALA A 1 186 ? -7.133 35.182 30.883 1.00 26.70 186 ALA A CA 1
ATOM 1372 C C . ALA A 1 186 ? -7.563 33.701 30.821 1.00 26.70 186 ALA A C 1
ATOM 1374 O O . ALA A 1 186 ? -8.738 33.412 31.061 1.00 26.70 186 ALA A O 1
ATOM 1375 N N . PRO A 1 187 ? -6.657 32.759 30.502 1.00 30.23 187 PRO A N 1
ATOM 1376 C CA . PRO A 1 187 ? -6.964 31.335 30.557 1.00 30.23 187 PRO A CA 1
ATOM 1377 C C . PRO A 1 187 ? -7.071 30.849 32.012 1.00 30.23 187 PRO A C 1
ATOM 1379 O O . PRO A 1 187 ? -6.464 31.419 32.920 1.00 30.23 187 PRO A O 1
ATOM 1382 N N . ALA A 1 188 ? -7.856 29.789 32.215 1.00 29.84 188 ALA A N 1
ATOM 1383 C CA . ALA A 1 188 ? -8.101 29.154 33.509 1.00 29.84 188 ALA A CA 1
ATOM 1384 C C . ALA A 1 188 ? -6.793 28.733 34.225 1.00 29.84 188 ALA A C 1
ATOM 1386 O O . ALA A 1 188 ? -5.872 28.237 33.568 1.00 29.84 188 ALA A O 1
ATOM 1387 N N . PRO A 1 189 ? -6.691 28.882 35.561 1.00 29.31 189 PRO A N 1
ATOM 1388 C CA . PRO A 1 189 ? -5.503 28.486 36.307 1.00 29.31 189 PRO A CA 1
ATOM 1389 C C . PRO A 1 189 ? -5.527 26.972 36.570 1.00 29.31 189 PRO A C 1
ATOM 1391 O O . PRO A 1 189 ? -6.435 26.472 37.227 1.00 29.31 189 PRO A O 1
ATOM 1394 N N . GLY A 1 190 ? -4.533 26.235 36.060 1.00 28.28 190 GLY A N 1
ATOM 1395 C CA . GLY A 1 190 ? -4.389 24.799 36.352 1.00 28.28 190 GLY A CA 1
ATOM 1396 C C . GLY A 1 190 ? -3.425 24.002 35.465 1.00 28.28 190 GLY A C 1
ATOM 1397 O O . GLY A 1 190 ? -2.951 22.951 35.883 1.00 28.28 190 GLY A O 1
ATOM 1398 N N . LEU A 1 191 ? -3.059 24.492 34.279 1.00 33.00 191 LEU A N 1
ATOM 1399 C CA . LEU A 1 191 ? -2.074 23.821 33.424 1.00 33.00 191 LEU A CA 1
ATOM 1400 C C . LEU A 1 191 ? -0.655 24.247 33.823 1.00 33.00 191 LEU A C 1
ATOM 1402 O O . LEU A 1 191 ? -0.190 25.321 33.439 1.00 33.00 191 LEU A O 1
ATOM 1406 N N . ARG A 1 192 ? 0.052 23.412 34.594 1.00 27.59 192 ARG A N 1
ATOM 1407 C CA . ARG A 1 192 ? 1.513 23.542 34.709 1.00 27.59 192 ARG A CA 1
ATOM 1408 C C . ARG A 1 192 ? 2.125 23.326 33.314 1.00 27.59 192 ARG A C 1
ATOM 1410 O O . ARG A 1 192 ? 1.776 22.339 32.667 1.00 27.59 192 ARG A O 1
ATOM 1417 N N . PRO A 1 193 ? 3.025 24.202 32.833 1.00 32.09 193 PRO A N 1
ATOM 1418 C CA . PRO A 1 193 ? 3.733 23.965 31.583 1.00 32.09 193 PRO A CA 1
ATOM 1419 C C . PRO A 1 193 ? 4.549 22.672 31.682 1.00 32.09 193 PRO A C 1
ATOM 1421 O O . PRO A 1 193 ? 5.308 22.485 32.635 1.00 32.09 193 PRO A O 1
ATOM 1424 N N . TYR A 1 194 ? 4.391 21.793 30.692 1.00 41.06 194 TYR A N 1
ATOM 1425 C CA . TYR A 1 194 ? 5.244 20.629 30.464 1.00 41.06 194 TYR A CA 1
ATOM 1426 C C . TYR A 1 194 ? 6.685 21.094 30.203 1.00 41.06 194 TYR A C 1
ATOM 1428 O O . TYR A 1 194 ? 7.064 21.365 29.068 1.00 41.06 194 TYR A O 1
ATOM 1436 N N . CYS A 1 195 ? 7.494 21.189 31.254 1.00 36.41 195 CYS A N 1
ATOM 1437 C CA . CYS A 1 195 ? 8.946 21.281 31.148 1.00 36.41 195 CYS A CA 1
ATOM 1438 C C . CYS A 1 195 ? 9.555 19.962 31.634 1.00 36.41 195 CYS A C 1
ATOM 1440 O O . CYS A 1 195 ? 10.099 19.875 32.729 1.00 36.41 195 CYS A O 1
ATOM 1442 N N . SER A 1 196 ? 9.454 18.928 30.804 1.00 38.09 196 SER A N 1
ATOM 1443 C CA . SER A 1 196 ? 10.348 17.768 30.824 1.00 38.09 196 SER A CA 1
ATOM 1444 C C . SER A 1 196 ? 10.983 17.717 29.439 1.00 38.09 196 SER A C 1
ATOM 1446 O O . SER A 1 196 ? 10.252 17.717 28.451 1.00 38.09 196 SER A O 1
ATOM 1448 N N . GLY A 1 197 ? 12.314 17.800 29.372 1.00 36.22 197 GLY A N 1
ATOM 1449 C CA . GLY A 1 197 ? 13.085 18.174 28.183 1.00 36.22 197 GLY A CA 1
ATOM 1450 C C . GLY A 1 197 ? 12.539 17.663 26.845 1.00 36.22 197 GLY A C 1
ATOM 1451 O O . GLY A 1 197 ? 12.259 16.475 26.677 1.00 36.22 197 GLY A O 1
ATOM 1452 N N . LEU A 1 198 ? 12.435 18.573 25.872 1.00 44.12 198 LEU A N 1
ATOM 1453 C CA . LEU A 1 198 ? 12.290 18.254 24.449 1.00 44.12 198 LEU A CA 1
ATOM 1454 C C . LEU A 1 198 ? 13.559 17.526 23.978 1.00 44.12 198 LEU A C 1
ATOM 1456 O O . LEU A 1 198 ? 14.418 18.098 23.313 1.00 44.12 198 LEU A O 1
ATOM 1460 N N . GLY A 1 199 ? 13.709 16.265 24.374 1.00 56.34 199 GLY A N 1
ATOM 1461 C CA . GLY A 1 199 ? 14.693 15.373 23.791 1.00 56.34 199 GLY A CA 1
ATOM 1462 C C . GLY A 1 199 ? 14.357 15.189 22.317 1.00 56.34 199 GLY A C 1
ATOM 1463 O O . GLY A 1 199 ? 13.194 14.997 21.964 1.00 56.34 199 GLY A O 1
ATOM 1464 N N . LEU A 1 200 ? 15.372 15.224 21.455 1.00 68.62 200 LEU A N 1
ATOM 1465 C CA . LEU A 1 200 ? 15.249 15.043 20.002 1.00 68.62 200 LEU A CA 1
ATOM 1466 C C . LEU A 1 200 ? 14.468 13.765 19.610 1.00 68.62 200 LEU A C 1
ATOM 1468 O O . LEU A 1 200 ? 13.904 13.684 18.519 1.00 68.62 200 LEU A O 1
ATOM 1472 N N . LEU A 1 201 ? 14.430 12.782 20.513 1.00 77.19 201 LEU A N 1
ATOM 1473 C CA . LEU A 1 201 ? 13.804 11.467 20.363 1.00 77.19 201 LEU A CA 1
ATOM 1474 C C . LEU A 1 201 ? 12.332 11.412 20.808 1.00 77.19 201 LEU A C 1
ATOM 1476 O O . LEU A 1 201 ? 11.643 10.434 20.508 1.00 77.19 201 LEU A O 1
ATOM 1480 N N . ASN A 1 202 ? 11.840 12.435 21.511 1.00 82.69 202 ASN A N 1
ATOM 1481 C CA . ASN A 1 202 ? 10.485 12.438 22.051 1.00 82.69 202 ASN A CA 1
ATOM 1482 C C . ASN A 1 202 ? 9.474 12.897 20.991 1.00 82.69 202 ASN A C 1
ATOM 1484 O O . ASN A 1 202 ? 9.737 13.861 20.260 1.00 82.69 202 ASN A O 1
ATOM 1488 N N . PRO A 1 203 ? 8.307 12.234 20.885 1.00 86.81 203 PRO A N 1
ATOM 1489 C CA . PRO A 1 203 ? 7.232 12.717 20.033 1.00 86.81 203 PRO A CA 1
ATOM 1490 C C . PRO A 1 203 ? 6.694 14.048 20.565 1.00 86.81 203 PRO A C 1
ATOM 1492 O O . PRO A 1 203 ? 6.873 14.397 21.733 1.00 86.81 203 PRO A O 1
ATOM 1495 N N . ILE A 1 204 ? 5.999 14.796 19.708 1.00 88.56 204 ILE A N 1
ATOM 1496 C CA . ILE A 1 204 ? 5.299 16.009 20.138 1.00 88.56 204 ILE A CA 1
ATOM 1497 C C . ILE A 1 204 ? 4.215 15.590 21.139 1.00 88.56 204 ILE A C 1
ATOM 1499 O O . ILE A 1 204 ? 3.301 14.855 20.739 1.00 88.56 204 ILE A O 1
ATOM 1503 N N . PRO A 1 205 ? 4.267 16.060 22.399 1.00 88.12 205 PRO A N 1
ATOM 1504 C CA . PRO A 1 205 ? 3.265 15.690 23.380 1.00 88.12 205 PRO A CA 1
ATOM 1505 C C . PRO A 1 205 ? 1.883 16.193 22.935 1.00 88.12 205 PRO A C 1
ATOM 1507 O O . PRO A 1 205 ? 1.765 17.301 22.382 1.00 88.12 205 PRO A O 1
ATOM 1510 N N . PRO A 1 206 ? 0.824 15.394 23.145 1.00 90.38 206 PRO A N 1
ATOM 1511 C CA . PRO A 1 206 ? -0.529 15.864 22.908 1.00 90.38 206 PRO A CA 1
ATOM 1512 C C . PRO A 1 206 ? -0.851 17.061 23.823 1.00 90.38 206 PRO A C 1
ATOM 1514 O O . PRO A 1 206 ? -0.269 17.191 24.900 1.00 90.38 206 PRO A O 1
ATOM 1517 N N . PRO A 1 207 ? -1.799 17.934 23.439 1.00 90.56 207 PRO A N 1
ATOM 1518 C CA . PRO A 1 207 ? -2.216 19.082 24.250 1.00 90.56 207 PRO A CA 1
ATOM 1519 C C . PRO A 1 207 ? -3.097 18.688 25.456 1.00 90.56 207 PRO A C 1
ATOM 1521 O O . PRO A 1 207 ? -3.848 19.514 25.967 1.00 90.56 207 PRO A O 1
ATOM 1524 N N . TYR A 1 208 ? -3.041 17.427 25.886 1.00 91.19 208 TYR A N 1
ATOM 1525 C CA . TYR A 1 208 ? -3.856 16.835 26.941 1.00 91.19 208 TYR A CA 1
ATOM 1526 C C . TYR A 1 208 ? -3.072 15.756 27.694 1.00 91.19 208 TYR A C 1
ATOM 1528 O O . TYR A 1 208 ? -2.126 15.177 27.157 1.00 91.19 208 TYR A O 1
ATOM 1536 N N . ASP A 1 209 ? -3.486 15.450 28.924 1.00 92.44 209 ASP A N 1
ATOM 1537 C CA . ASP A 1 209 ? -2.943 14.313 29.666 1.00 92.44 209 ASP A CA 1
ATOM 1538 C C . ASP A 1 209 ? -3.443 13.001 29.043 1.00 92.44 209 ASP A C 1
ATOM 1540 O O . ASP A 1 209 ? -4.645 12.757 28.961 1.00 92.44 209 ASP A O 1
ATOM 1544 N N . ALA A 1 210 ? -2.523 12.167 28.554 1.00 91.31 210 ALA A N 1
ATOM 1545 C CA . ALA A 1 210 ? -2.868 10.950 27.822 1.00 91.31 210 ALA A CA 1
ATOM 1546 C C . ALA A 1 210 ? -3.529 9.868 28.694 1.00 91.31 210 ALA A C 1
ATOM 1548 O O . ALA A 1 210 ? -4.287 9.055 28.170 1.00 91.31 210 ALA A O 1
ATOM 1549 N N . LEU A 1 211 ? -3.252 9.841 30.002 1.00 90.62 211 LEU A N 1
ATOM 1550 C CA . LEU A 1 211 ? -3.855 8.861 30.905 1.00 90.62 211 LEU A CA 1
ATOM 1551 C C . LEU A 1 211 ? -5.257 9.308 31.313 1.00 90.62 211 LEU A C 1
ATOM 1553 O O . LEU A 1 211 ? -6.176 8.500 31.268 1.00 90.62 211 LEU A O 1
ATOM 1557 N N . GLU A 1 212 ? -5.449 10.596 31.610 1.00 91.19 212 GLU A N 1
ATOM 1558 C CA . GLU A 1 212 ? -6.790 11.149 31.846 1.00 91.19 212 GLU A CA 1
ATOM 1559 C C . GLU A 1 212 ? -7.658 11.069 30.587 1.00 91.19 212 GLU A C 1
ATOM 1561 O O . GLU A 1 212 ? -8.837 10.727 30.658 1.00 91.19 212 GLU A O 1
ATOM 1566 N N . TRP A 1 213 ? -7.072 11.341 29.415 1.00 91.75 213 TRP A N 1
ATOM 1567 C CA . TRP A 1 213 ? -7.744 11.201 28.126 1.00 91.75 213 TRP A CA 1
ATOM 1568 C C . TRP A 1 213 ? -8.312 9.796 27.938 1.00 91.75 213 TRP A C 1
ATOM 1570 O O . TRP A 1 213 ? -9.458 9.659 27.521 1.00 91.75 213 TRP A O 1
ATOM 1580 N N . ARG A 1 214 ? -7.560 8.752 28.304 1.00 87.00 214 ARG A N 1
ATOM 1581 C CA . ARG A 1 214 ? -7.989 7.356 28.158 1.00 87.00 214 ARG A CA 1
ATOM 1582 C C . ARG A 1 214 ? -9.244 7.014 28.967 1.00 87.00 214 ARG A C 1
ATOM 1584 O O . ARG A 1 214 ? -9.944 6.079 28.600 1.00 87.00 214 ARG A O 1
ATOM 1591 N N . GLU A 1 215 ? -9.591 7.783 29.989 1.00 87.75 215 GLU A N 1
ATOM 1592 C CA . GLU A 1 215 ? -10.780 7.533 30.817 1.00 87.75 215 GLU A CA 1
ATOM 1593 C C . GLU A 1 215 ? -12.006 8.366 30.382 1.00 87.75 215 GLU A C 1
ATOM 1595 O O . GLU A 1 215 ? -13.110 8.165 30.879 1.00 87.75 215 GLU A O 1
ATOM 1600 N N . LYS A 1 216 ? -11.853 9.293 29.425 1.00 90.12 216 LYS A N 1
ATOM 1601 C CA . LYS A 1 216 ? -12.948 10.162 28.952 1.00 90.12 216 LYS A CA 1
ATOM 1602 C C . LYS A 1 216 ? -14.017 9.423 28.118 1.00 90.12 216 LYS A C 1
ATOM 1604 O O . LYS A 1 216 ? -13.733 8.372 27.539 1.00 90.12 216 LYS A O 1
ATOM 1609 N N . PRO A 1 217 ? -15.235 9.977 27.977 1.00 90.31 217 PRO A N 1
ATOM 1610 C CA . PRO A 1 217 ? -16.218 9.493 27.004 1.00 90.31 217 PRO A CA 1
ATOM 1611 C C . PRO A 1 217 ? -15.680 9.528 25.564 1.00 90.31 217 PRO A C 1
ATOM 1613 O O . PRO A 1 217 ? -14.806 10.339 25.242 1.00 90.31 217 PRO A O 1
ATOM 1616 N N . PHE A 1 218 ? -16.200 8.666 24.685 1.00 89.31 218 PHE A N 1
ATOM 1617 C CA . PHE A 1 218 ? -15.671 8.486 23.328 1.00 89.31 218 PHE A CA 1
ATOM 1618 C C . PHE A 1 218 ? -15.690 9.775 22.497 1.00 89.31 218 PHE A C 1
ATOM 1620 O O . PHE A 1 218 ? -14.631 10.184 22.019 1.00 89.31 218 PHE A O 1
ATOM 1627 N N . ALA A 1 219 ? -16.825 10.473 22.394 1.00 91.62 219 ALA A N 1
ATOM 1628 C CA . ALA A 1 219 ? -16.893 11.755 21.688 1.00 91.62 219 ALA A CA 1
ATOM 1629 C C . ALA A 1 219 ? -15.840 12.771 22.173 1.00 91.62 219 ALA A C 1
ATOM 1631 O O . ALA A 1 219 ? -15.170 13.418 21.362 1.00 91.62 219 ALA A O 1
ATOM 1632 N N . GLU A 1 220 ? -15.639 12.893 23.489 1.00 93.38 220 GLU A N 1
ATOM 1633 C CA . GLU A 1 220 ? -14.649 13.817 24.054 1.00 93.38 220 GLU A CA 1
ATOM 1634 C C . GLU A 1 220 ? -13.219 13.386 23.692 1.00 93.38 220 GLU A C 1
ATOM 1636 O O . GLU A 1 220 ? -12.432 14.202 23.201 1.00 93.38 220 GLU A O 1
ATOM 1641 N N . LYS A 1 221 ? -12.900 12.090 23.833 1.00 92.12 221 LYS A N 1
ATOM 1642 C CA . LYS A 1 221 ? -11.611 11.515 23.416 1.00 92.12 221 LYS A CA 1
ATOM 1643 C C . LYS A 1 221 ? -11.306 11.806 21.958 1.00 92.12 221 LYS A C 1
ATOM 1645 O O . LYS A 1 221 ? -10.206 12.268 21.645 1.00 92.12 221 LYS A O 1
ATOM 1650 N N . VAL A 1 222 ? -12.269 11.516 21.083 1.00 94.31 222 VAL A N 1
ATOM 1651 C CA . VAL A 1 222 ? -12.146 11.660 19.633 1.00 94.31 222 VAL A CA 1
ATOM 1652 C C . VAL A 1 222 ? -11.931 13.116 19.260 1.00 94.31 222 VAL A C 1
ATOM 1654 O O . VAL A 1 222 ? -11.030 13.412 18.475 1.00 94.31 222 VAL A O 1
ATOM 1657 N N . ARG A 1 223 ? -12.701 14.038 19.848 1.00 95.62 223 ARG A N 1
ATOM 1658 C CA . ARG A 1 223 ? -12.530 15.472 19.609 1.00 95.62 223 ARG A CA 1
ATOM 1659 C C . ARG A 1 223 ? -11.113 15.924 19.955 1.00 95.62 223 ARG A C 1
ATOM 1661 O O . ARG A 1 223 ? -10.446 16.517 19.110 1.00 95.62 223 ARG A O 1
ATOM 1668 N N . MET A 1 224 ? -10.618 15.559 21.138 1.00 95.50 224 MET A N 1
ATOM 1669 C CA . MET A 1 224 ? -9.274 15.931 21.593 1.00 95.50 224 MET A CA 1
ATOM 1670 C C . MET A 1 224 ? -8.170 15.399 20.667 1.00 95.50 224 MET A C 1
ATOM 1672 O O . MET A 1 224 ? -7.259 16.147 20.298 1.00 95.50 224 MET A O 1
ATOM 1676 N N . VAL A 1 225 ? -8.245 14.129 20.242 1.00 95.38 225 VAL A N 1
ATOM 1677 C CA . VAL A 1 225 ? -7.229 13.556 19.338 1.00 95.38 225 VAL A CA 1
ATOM 1678 C C . VAL A 1 225 ? -7.326 14.107 17.918 1.00 95.38 225 VAL A C 1
ATOM 1680 O O . VAL A 1 225 ? -6.291 14.302 17.283 1.00 95.38 225 VAL A O 1
ATOM 1683 N N . CYS A 1 226 ? -8.528 14.411 17.419 1.00 96.25 226 CYS A N 1
ATOM 1684 C CA . CYS A 1 226 ? -8.717 14.995 16.088 1.00 96.25 226 CYS A CA 1
ATOM 1685 C C . CYS A 1 226 ? -8.230 16.446 16.032 1.00 96.25 226 CYS A C 1
ATOM 1687 O O . CYS A 1 226 ? -7.545 16.828 15.084 1.00 96.25 226 CYS A O 1
ATOM 1689 N N . GLU A 1 227 ? -8.509 17.249 17.061 1.00 95.69 227 GLU A N 1
ATOM 1690 C CA . GLU A 1 227 ? -7.967 18.607 17.177 1.00 95.69 227 GLU A CA 1
ATOM 1691 C C . GLU A 1 227 ? -6.433 18.585 17.292 1.00 95.69 227 GLU A C 1
ATOM 1693 O O . GLU A 1 227 ? -5.738 19.383 16.651 1.00 95.69 227 GLU A O 1
ATOM 1698 N N . SER A 1 228 ? -5.890 17.628 18.055 1.00 94.88 228 SER A N 1
ATOM 1699 C CA . SER A 1 228 ? -4.447 17.402 18.146 1.00 94.88 228 SER A CA 1
ATOM 1700 C C . SER A 1 228 ? -3.850 16.995 16.799 1.00 94.88 228 SER A C 1
ATOM 1702 O O . SER A 1 228 ? -2.852 17.589 16.394 1.00 94.88 228 SER A O 1
ATOM 1704 N N . TRP A 1 229 ? -4.461 16.062 16.061 1.00 95.12 229 TRP A N 1
ATOM 1705 C CA . TRP A 1 229 ? -4.002 15.681 14.724 1.00 95.12 229 TRP A CA 1
ATOM 1706 C C . TRP A 1 229 ? -4.048 16.862 13.759 1.00 95.12 229 TRP A C 1
ATOM 1708 O O . TRP A 1 229 ? -3.065 17.132 13.073 1.00 95.12 229 TRP A O 1
ATOM 1718 N N . ALA A 1 230 ? -5.152 17.609 13.736 1.00 95.25 230 ALA A N 1
ATOM 1719 C CA . ALA A 1 230 ? -5.318 18.756 12.854 1.00 95.25 230 ALA A CA 1
ATOM 1720 C C . ALA A 1 230 ? -4.149 19.747 12.986 1.00 95.25 230 ALA A C 1
ATOM 1722 O O . ALA A 1 230 ? -3.640 20.226 11.972 1.00 95.25 230 ALA A O 1
ATOM 1723 N N . LEU A 1 231 ? -3.671 20.007 14.210 1.00 93.44 231 LEU A N 1
ATOM 1724 C CA . LEU A 1 231 ? -2.574 20.946 14.460 1.00 93.44 231 LEU A CA 1
ATOM 1725 C C . LEU A 1 231 ? -1.179 20.327 14.494 1.00 93.44 231 LEU A C 1
ATOM 1727 O O . LEU A 1 231 ? -0.230 21.004 14.102 1.00 93.44 231 LEU A O 1
ATOM 1731 N N . GLN A 1 232 ? -1.018 19.096 14.976 1.00 91.75 232 GLN A N 1
ATOM 1732 C CA . GLN A 1 232 ? 0.286 18.476 15.244 1.00 91.75 232 GLN A CA 1
ATOM 1733 C C . GLN A 1 232 ? 0.630 17.344 14.265 1.00 91.75 232 GLN A C 1
ATOM 1735 O O . GLN A 1 232 ? 1.811 17.017 14.131 1.00 91.75 232 GLN A O 1
ATOM 1740 N N . GLY A 1 233 ? -0.351 16.787 13.553 1.00 91.38 233 GLY A N 1
ATOM 1741 C CA . GLY A 1 233 ? -0.222 15.516 12.844 1.00 91.38 233 GLY A CA 1
ATOM 1742 C C . GLY A 1 233 ? -0.019 14.359 13.822 1.00 91.38 233 GLY A C 1
ATOM 1743 O O . GLY A 1 233 ? -0.340 14.473 15.013 1.00 91.38 233 GLY A O 1
ATOM 1744 N N . TYR A 1 234 ? 0.606 13.277 13.352 1.00 89.12 234 TYR A N 1
ATOM 1745 C CA . TYR A 1 234 ? 0.955 12.147 14.218 1.00 89.12 234 TYR A CA 1
ATOM 1746 C C . TYR A 1 234 ? 1.891 12.551 15.374 1.00 89.12 234 TYR A C 1
ATOM 1748 O O . TYR A 1 234 ? 1.840 11.983 16.460 1.00 89.12 234 TYR A O 1
ATOM 1756 N N . GLY A 1 235 ? 2.686 13.612 15.194 1.00 88.00 235 GLY A N 1
ATOM 1757 C CA . GLY A 1 235 ? 3.620 14.100 16.213 1.00 88.00 235 GLY A CA 1
ATOM 1758 C C . GLY A 1 235 ? 4.946 13.339 16.237 1.00 88.00 235 GLY A C 1
ATOM 1759 O O . GLY A 1 235 ? 5.638 13.355 17.250 1.00 88.00 235 GLY A O 1
ATOM 1760 N N . THR A 1 236 ? 5.300 12.692 15.128 1.00 88.19 236 THR A N 1
ATOM 1761 C CA . THR A 1 236 ? 6.525 11.906 14.960 1.00 88.19 236 THR A CA 1
ATOM 1762 C C . THR A 1 236 ? 7.790 12.709 15.302 1.00 88.19 236 THR A C 1
ATOM 1764 O O . THR A 1 236 ? 7.934 13.844 14.826 1.00 88.19 236 THR A O 1
ATOM 1767 N N . PRO A 1 237 ? 8.743 12.126 16.055 1.00 87.50 237 PRO A N 1
ATOM 1768 C CA . PRO A 1 237 ? 10.067 12.711 16.255 1.00 87.50 237 PRO A CA 1
ATOM 1769 C C . PRO A 1 237 ? 10.810 12.930 14.930 1.00 87.50 237 PRO A C 1
ATOM 1771 O O . PRO A 1 237 ? 10.708 12.118 14.008 1.00 87.50 237 PRO A O 1
ATOM 1774 N N . LEU A 1 238 ? 11.621 13.991 14.844 1.00 86.38 238 LEU A N 1
ATOM 1775 C CA . LEU A 1 238 ? 12.412 14.285 13.641 1.00 86.38 238 LEU A CA 1
ATOM 1776 C C . LEU A 1 238 ? 13.354 13.131 13.221 1.00 86.38 238 LEU A C 1
ATOM 1778 O O . LEU A 1 238 ? 13.396 12.829 12.027 1.00 86.38 238 LEU A O 1
ATOM 1782 N N . PRO A 1 239 ? 14.050 12.436 14.148 1.00 88.88 239 PRO A N 1
ATOM 1783 C CA . PRO A 1 239 ? 14.935 11.320 13.800 1.00 88.88 239 PRO A CA 1
ATOM 1784 C C . PRO A 1 239 ? 14.249 10.178 13.051 1.00 88.88 239 PRO A C 1
ATOM 1786 O O . PRO A 1 239 ? 14.874 9.536 12.214 1.00 88.88 239 PRO A O 1
ATOM 1789 N N . VAL A 1 240 ? 12.953 9.950 13.279 1.00 90.06 240 VAL A N 1
ATOM 1790 C CA . VAL A 1 240 ? 12.202 8.925 12.543 1.00 90.06 240 VAL A CA 1
ATOM 1791 C C . VAL A 1 240 ? 12.147 9.264 11.050 1.00 90.06 240 VAL A C 1
ATOM 1793 O O . VAL A 1 240 ? 12.332 8.377 10.223 1.00 90.06 240 VAL A O 1
ATOM 1796 N N . PHE A 1 241 ? 11.971 10.538 10.679 1.00 90.50 241 PHE A N 1
ATOM 1797 C CA . PHE A 1 241 ? 12.028 10.954 9.272 1.00 90.50 241 PHE A CA 1
ATOM 1798 C C . PHE A 1 241 ? 13.429 10.778 8.674 1.00 90.50 241 PHE A C 1
ATOM 1800 O O . PHE A 1 241 ? 13.546 10.386 7.516 1.00 90.50 241 PHE A O 1
ATOM 1807 N N . VAL A 1 242 ? 14.489 10.995 9.463 1.00 90.69 242 VAL A N 1
ATOM 1808 C CA . VAL A 1 242 ? 15.872 10.723 9.033 1.00 90.69 242 VAL A CA 1
ATOM 1809 C C . VAL A 1 242 ? 16.072 9.235 8.745 1.00 90.69 242 VAL A C 1
ATOM 1811 O O . VAL A 1 242 ? 16.660 8.899 7.722 1.00 90.69 242 VAL A O 1
ATOM 1814 N N . VAL A 1 243 ? 15.523 8.337 9.571 1.00 91.75 243 VAL A N 1
ATOM 1815 C CA . VAL A 1 243 ? 15.561 6.886 9.308 1.00 91.75 243 VAL A CA 1
ATOM 1816 C C . VAL A 1 243 ? 14.913 6.549 7.963 1.00 91.75 243 VAL A C 1
ATOM 1818 O O . VAL A 1 243 ? 15.485 5.777 7.199 1.00 91.75 243 VAL A O 1
ATOM 1821 N N . TYR A 1 244 ? 13.776 7.161 7.616 1.00 93.25 244 TYR A N 1
ATOM 1822 C CA . TYR A 1 244 ? 13.164 6.956 6.297 1.00 93.25 244 TYR A CA 1
ATOM 1823 C C . TYR A 1 244 ? 14.001 7.522 5.143 1.00 93.25 244 TYR A C 1
ATOM 1825 O O . TYR A 1 244 ? 14.065 6.905 4.085 1.00 93.25 244 TYR A O 1
ATOM 1833 N N . LEU A 1 245 ? 14.687 8.653 5.329 1.00 93.50 245 LEU A N 1
ATOM 1834 C CA . LEU A 1 245 ? 15.619 9.164 4.317 1.00 93.50 245 LEU A CA 1
ATOM 1835 C C . LEU A 1 245 ? 16.810 8.217 4.114 1.00 93.50 245 LEU A C 1
ATOM 1837 O O . LEU A 1 245 ? 17.182 7.932 2.978 1.00 93.50 245 LEU A O 1
ATOM 1841 N N . LEU A 1 246 ? 17.376 7.683 5.201 1.00 95.00 246 LEU A N 1
ATOM 1842 C CA . LEU A 1 246 ? 18.448 6.686 5.142 1.00 95.00 246 LEU A CA 1
ATOM 1843 C C . LEU A 1 246 ? 17.980 5.386 4.483 1.00 95.00 246 LEU A C 1
ATOM 1845 O O . LEU A 1 246 ? 18.723 4.787 3.712 1.00 95.00 246 LEU A O 1
ATOM 1849 N N . LYS A 1 247 ? 16.737 4.975 4.742 1.00 95.38 247 LYS A N 1
ATOM 1850 C CA . LYS A 1 247 ? 16.097 3.821 4.107 1.00 95.38 247 LYS A CA 1
ATOM 1851 C C . LYS A 1 247 ? 15.996 4.001 2.586 1.00 95.38 247 LYS A C 1
ATOM 1853 O O . LYS A 1 247 ? 16.431 3.116 1.854 1.00 95.38 247 LYS A O 1
ATOM 1858 N N . ILE A 1 248 ? 15.543 5.166 2.112 1.00 96.06 248 ILE A N 1
ATOM 1859 C CA . ILE A 1 248 ? 15.528 5.510 0.679 1.00 96.06 248 ILE A CA 1
ATOM 1860 C C . ILE A 1 248 ? 16.947 5.500 0.094 1.00 96.06 248 ILE A C 1
ATOM 1862 O O . ILE A 1 248 ? 17.175 4.929 -0.973 1.00 96.06 248 ILE A O 1
ATOM 1866 N N . ALA A 1 249 ? 17.914 6.107 0.787 1.00 96.56 249 ALA A N 1
ATOM 1867 C CA . ALA A 1 249 ? 19.302 6.135 0.334 1.00 96.56 249 ALA A CA 1
ATOM 1868 C C . ALA A 1 249 ? 19.888 4.717 0.221 1.00 96.56 249 ALA A C 1
ATOM 1870 O O . ALA A 1 249 ? 20.505 4.386 -0.789 1.00 96.56 249 ALA A O 1
ATOM 1871 N N . GLY A 1 250 ? 19.639 3.859 1.214 1.00 96.81 250 GLY A N 1
ATOM 1872 C CA . GLY A 1 250 ? 20.034 2.451 1.200 1.00 96.81 250 GLY A CA 1
ATOM 1873 C C . GLY A 1 250 ? 19.350 1.657 0.086 1.00 96.81 250 GLY A C 1
ATOM 1874 O O . GLY A 1 250 ? 19.997 0.851 -0.579 1.00 96.81 250 GLY A O 1
ATOM 1875 N N . TYR A 1 251 ? 18.071 1.927 -0.176 1.00 97.75 251 TYR A N 1
ATOM 1876 C CA . TYR A 1 251 ? 17.315 1.328 -1.272 1.00 97.75 251 TYR A CA 1
ATOM 1877 C C . TYR A 1 251 ? 17.924 1.656 -2.647 1.00 97.75 251 TYR A C 1
ATOM 1879 O O . TYR A 1 251 ? 18.144 0.746 -3.447 1.00 97.75 251 TYR A O 1
ATOM 1887 N N . VAL A 1 252 ? 18.273 2.923 -2.901 1.00 97.06 252 VAL A N 1
ATOM 1888 C CA . VAL A 1 252 ? 18.940 3.352 -4.147 1.00 97.06 252 VAL A CA 1
ATOM 1889 C C . VAL A 1 252 ? 20.380 2.833 -4.228 1.00 97.06 252 VAL A C 1
ATOM 1891 O O . VAL A 1 252 ? 20.823 2.391 -5.289 1.00 97.06 252 VAL A O 1
ATOM 1894 N N . ALA A 1 253 ? 21.114 2.835 -3.113 1.00 96.44 253 ALA A N 1
ATOM 1895 C CA . ALA A 1 253 ? 22.482 2.329 -3.072 1.00 96.44 253 ALA A CA 1
ATOM 1896 C C . ALA A 1 253 ? 22.545 0.829 -3.383 1.00 96.44 253 ALA A C 1
ATOM 1898 O O . ALA A 1 253 ? 23.368 0.405 -4.193 1.00 96.44 253 ALA A O 1
ATOM 1899 N N . MET A 1 254 ? 21.642 0.033 -2.805 1.00 97.88 254 MET A N 1
ATOM 1900 C CA . MET A 1 254 ? 21.579 -1.405 -3.060 1.00 97.88 254 MET A CA 1
ATOM 1901 C C . MET A 1 254 ? 21.175 -1.719 -4.504 1.00 97.88 254 MET A C 1
ATOM 1903 O O . MET A 1 254 ? 21.734 -2.627 -5.115 1.00 97.88 254 MET A O 1
ATOM 1907 N N . TRP A 1 255 ? 20.274 -0.930 -5.098 1.00 97.62 255 TRP A N 1
ATOM 1908 C CA . TRP A 1 255 ? 19.992 -1.036 -6.530 1.00 97.62 255 TRP A CA 1
ATOM 1909 C C . TRP A 1 255 ? 21.260 -0.845 -7.373 1.00 97.62 255 TRP A C 1
ATOM 1911 O O . TRP A 1 255 ? 21.552 -1.674 -8.235 1.00 97.62 255 TRP A O 1
ATOM 1921 N N . SER A 1 256 ? 22.067 0.179 -7.082 1.00 96.62 256 SER A N 1
ATOM 1922 C CA . SER A 1 256 ? 23.339 0.382 -7.783 1.00 96.62 256 SER A CA 1
ATOM 1923 C C . SER A 1 256 ? 24.334 -0.764 -7.578 1.00 96.62 256 SER A C 1
ATOM 1925 O O . SER A 1 256 ? 25.071 -1.085 -8.511 1.00 96.62 256 SER A O 1
ATOM 1927 N N . VAL A 1 257 ? 24.346 -1.404 -6.404 1.00 96.88 257 VAL A N 1
ATOM 1928 C CA . VAL A 1 257 ? 25.136 -2.624 -6.181 1.00 96.88 257 VAL A CA 1
ATOM 1929 C C . VAL A 1 257 ? 24.679 -3.724 -7.139 1.00 96.88 257 VAL A C 1
ATOM 1931 O O . VAL A 1 257 ? 25.518 -4.319 -7.811 1.00 96.88 257 VAL A O 1
ATOM 1934 N N . PHE A 1 258 ? 23.372 -3.951 -7.294 1.00 97.75 258 PHE A N 1
ATOM 1935 C CA . PHE A 1 258 ? 22.874 -4.946 -8.249 1.00 97.75 258 PHE A CA 1
ATOM 1936 C C . PHE A 1 258 ? 23.217 -4.610 -9.702 1.00 97.75 258 PHE A C 1
ATOM 1938 O O . PHE A 1 258 ? 23.575 -5.504 -10.473 1.00 97.75 258 PHE A O 1
ATOM 1945 N N . VAL A 1 259 ? 23.171 -3.331 -10.079 1.00 97.19 259 VAL A N 1
ATOM 1946 C CA . VAL A 1 259 ? 23.597 -2.888 -11.415 1.00 97.19 259 VAL A CA 1
ATOM 1947 C C . VAL A 1 259 ? 25.084 -3.159 -11.658 1.00 97.19 259 VAL A C 1
ATOM 1949 O O . VAL A 1 259 ? 25.435 -3.589 -12.752 1.00 97.19 259 VAL A O 1
ATOM 1952 N N . SER A 1 260 ? 25.941 -3.021 -10.642 1.00 96.00 260 SER A N 1
ATOM 1953 C CA . SER A 1 260 ? 27.392 -3.239 -10.778 1.00 96.00 260 SER A CA 1
ATOM 1954 C C . SER A 1 260 ? 27.800 -4.677 -11.139 1.00 96.00 260 SER A C 1
ATOM 1956 O O . SER A 1 260 ? 28.911 -4.897 -11.613 1.00 96.00 260 SER A O 1
ATOM 1958 N N . PHE A 1 261 ? 26.903 -5.659 -10.981 1.00 96.06 261 PHE A N 1
ATOM 1959 C CA . PHE A 1 261 ? 27.127 -7.027 -11.475 1.00 96.06 261 PHE A CA 1
ATOM 1960 C C . PHE A 1 261 ? 26.992 -7.152 -13.000 1.00 96.06 261 PHE A C 1
ATOM 1962 O O . PHE A 1 261 ? 27.283 -8.207 -13.561 1.00 96.06 261 PHE A O 1
ATOM 1969 N N . THR A 1 262 ? 26.517 -6.112 -13.687 1.00 96.31 262 THR A N 1
ATOM 1970 C CA . THR A 1 262 ? 26.442 -6.083 -15.147 1.00 96.31 262 THR A CA 1
ATOM 1971 C C . THR A 1 262 ? 27.767 -5.572 -15.727 1.00 96.31 262 THR A C 1
ATOM 1973 O O . THR A 1 262 ? 28.136 -4.426 -15.465 1.00 96.31 262 THR A O 1
ATOM 1976 N N . PRO A 1 263 ? 28.477 -6.370 -16.553 1.00 94.50 263 PRO A N 1
ATOM 1977 C CA . PRO A 1 263 ? 29.741 -5.960 -17.154 1.00 94.50 263 PRO A CA 1
ATOM 1978 C C . PRO A 1 263 ? 29.624 -4.635 -17.911 1.00 94.50 263 PRO A C 1
ATOM 1980 O O . PRO A 1 263 ? 28.697 -4.428 -18.690 1.00 94.50 263 PRO A O 1
ATOM 1983 N N . GLY A 1 264 ? 30.579 -3.736 -17.678 1.00 90.50 264 GLY A N 1
ATOM 1984 C CA . GLY A 1 264 ? 30.617 -2.408 -18.296 1.00 90.50 264 GLY A CA 1
ATOM 1985 C C . GLY A 1 264 ? 29.796 -1.337 -17.571 1.00 90.50 264 GLY A C 1
ATOM 1986 O O . GLY A 1 264 ? 30.082 -0.153 -17.756 1.00 90.50 264 GLY A O 1
ATOM 1987 N N . LEU A 1 265 ? 28.855 -1.712 -16.696 1.00 87.44 265 LEU A N 1
ATOM 1988 C CA . LEU A 1 265 ? 28.116 -0.767 -15.858 1.00 87.44 265 LEU A CA 1
ATOM 1989 C C . LEU A 1 265 ? 28.841 -0.598 -14.515 1.00 87.44 265 LEU A C 1
ATOM 1991 O O . LEU A 1 265 ? 29.132 -1.562 -13.813 1.00 87.44 265 LEU A O 1
ATOM 1995 N N . GLY A 1 266 ? 29.212 0.639 -14.179 1.00 86.25 266 GLY A N 1
ATOM 1996 C CA . GLY A 1 266 ? 29.873 0.953 -12.908 1.00 86.25 266 GLY A CA 1
ATOM 1997 C C . GLY A 1 266 ? 28.909 1.013 -11.717 1.00 86.25 266 GLY A C 1
ATOM 1998 O O . GLY A 1 266 ? 27.724 0.714 -11.827 1.00 86.25 266 GLY A O 1
ATOM 1999 N N . GLY A 1 267 ? 29.417 1.458 -10.564 1.00 84.94 267 GLY A N 1
ATOM 2000 C CA . GLY A 1 267 ? 28.592 1.778 -9.391 1.00 84.94 267 GLY A CA 1
ATOM 2001 C C . GLY A 1 267 ? 27.981 3.186 -9.446 1.00 84.94 267 GLY A C 1
ATOM 2002 O O . GLY A 1 267 ? 27.987 3.845 -10.489 1.00 84.94 267 GLY A O 1
ATOM 2003 N N . LEU A 1 268 ? 27.512 3.687 -8.296 1.00 86.88 268 LEU A N 1
ATOM 2004 C CA . LEU A 1 268 ? 26.884 5.014 -8.156 1.00 86.88 268 LEU A CA 1
ATOM 2005 C C . LEU A 1 268 ? 27.732 6.168 -8.712 1.00 86.88 268 LEU A C 1
ATOM 2007 O O . LEU A 1 268 ? 27.179 7.147 -9.201 1.00 86.88 268 LEU A O 1
ATOM 2011 N N . SER A 1 269 ? 29.063 6.060 -8.684 1.00 88.06 269 SER A N 1
ATOM 2012 C CA . SER A 1 269 ? 29.965 7.082 -9.234 1.00 88.06 269 SER A CA 1
ATOM 2013 C C . SER A 1 269 ? 29.798 7.305 -10.741 1.00 88.06 269 SER A C 1
ATOM 2015 O O . SER A 1 269 ? 30.137 8.375 -11.233 1.00 88.06 269 SER A O 1
ATOM 2017 N N . ARG A 1 270 ? 29.254 6.320 -11.467 1.00 90.31 270 ARG A N 1
ATOM 2018 C CA . ARG A 1 270 ? 28.976 6.386 -12.911 1.00 90.31 270 ARG A CA 1
ATOM 2019 C C . ARG A 1 270 ? 27.479 6.463 -13.218 1.00 90.31 270 ARG A C 1
ATOM 2021 O O . ARG A 1 270 ? 27.075 6.160 -14.334 1.00 90.31 270 ARG A O 1
ATOM 2028 N N . PHE A 1 271 ? 26.652 6.860 -12.245 1.00 92.25 271 PHE A N 1
ATOM 2029 C CA . PHE A 1 271 ? 25.188 6.882 -12.372 1.00 92.25 271 PHE A CA 1
ATOM 2030 C C . PHE A 1 271 ? 24.699 7.581 -13.646 1.00 92.25 271 PHE A C 1
ATOM 2032 O O . PHE A 1 271 ? 23.845 7.043 -14.344 1.00 92.25 271 PHE A O 1
ATOM 2039 N N . GLY A 1 272 ? 25.289 8.729 -13.999 1.00 91.88 272 GLY A N 1
ATOM 2040 C CA . GLY A 1 272 ? 24.924 9.487 -15.202 1.00 91.88 272 GLY A CA 1
ATOM 2041 C C . GLY A 1 272 ? 25.060 8.707 -16.516 1.00 91.88 272 GLY A C 1
ATOM 2042 O O . GLY A 1 272 ? 24.409 9.062 -17.492 1.00 91.88 272 GLY A O 1
ATOM 2043 N N . GLU A 1 273 ? 25.849 7.633 -16.534 1.00 92.00 273 GLU A N 1
ATOM 2044 C CA . GLU A 1 273 ? 26.077 6.808 -17.719 1.00 92.00 273 GLU A CA 1
ATOM 2045 C C . GLU A 1 273 ? 25.115 5.618 -17.823 1.00 92.00 273 GLU A C 1
ATOM 2047 O O . GLU A 1 273 ? 24.742 5.234 -18.926 1.00 92.00 273 GLU A O 1
ATOM 2052 N N . TRP A 1 274 ? 24.721 5.017 -16.694 1.00 94.81 274 TRP A N 1
ATOM 2053 C CA . TRP A 1 274 ? 23.965 3.758 -16.694 1.00 94.81 274 TRP A CA 1
ATOM 2054 C C . TRP A 1 274 ? 22.522 3.881 -16.206 1.00 94.81 274 TRP A C 1
ATOM 2056 O O . TRP A 1 274 ? 21.767 2.923 -16.360 1.00 94.81 274 TRP A O 1
ATOM 2066 N N . TRP A 1 275 ? 22.108 5.020 -15.637 1.00 95.31 275 TRP A N 1
ATOM 2067 C CA . TRP A 1 275 ? 20.783 5.162 -15.017 1.00 95.31 275 TRP A CA 1
ATOM 2068 C C . TRP A 1 275 ? 19.623 4.807 -15.957 1.00 95.31 275 TRP A C 1
ATOM 2070 O O . TRP A 1 275 ? 18.611 4.296 -15.488 1.00 95.31 275 TRP A O 1
ATOM 2080 N N . ALA A 1 276 ? 19.765 5.055 -17.261 1.00 96.44 276 ALA A N 1
ATOM 2081 C CA . ALA A 1 276 ? 18.743 4.777 -18.268 1.00 96.44 276 ALA A CA 1
ATOM 2082 C C . ALA A 1 276 ? 18.939 3.442 -19.008 1.00 96.44 276 ALA A C 1
ATOM 2084 O O . ALA A 1 276 ? 18.147 3.121 -19.885 1.00 96.44 276 ALA A O 1
ATOM 2085 N N . ALA A 1 277 ? 19.969 2.657 -18.674 1.00 97.00 277 ALA A N 1
ATOM 2086 C CA . ALA A 1 277 ? 20.184 1.359 -19.305 1.00 97.00 277 ALA A CA 1
ATOM 2087 C C . ALA A 1 277 ? 19.038 0.388 -18.969 1.00 97.00 277 ALA A C 1
ATOM 2089 O O . ALA A 1 277 ? 18.651 0.263 -17.804 1.00 97.00 277 ALA A O 1
ATOM 2090 N N . ASP A 1 278 ? 18.561 -0.372 -19.959 1.00 97.12 278 ASP A N 1
ATOM 2091 C CA . ASP A 1 278 ? 17.468 -1.345 -19.811 1.00 97.12 278 ASP A CA 1
ATOM 2092 C C . ASP A 1 278 ? 17.642 -2.262 -18.595 1.00 97.12 278 ASP A C 1
ATOM 2094 O O . ASP A 1 278 ? 16.755 -2.395 -17.754 1.00 97.12 278 ASP A O 1
ATOM 2098 N N . ILE A 1 279 ? 18.819 -2.873 -18.465 1.00 97.69 279 ILE A N 1
ATOM 2099 C CA . ILE A 1 279 ? 19.135 -3.798 -17.372 1.00 97.69 279 ILE A CA 1
ATOM 2100 C C . ILE A 1 279 ? 19.096 -3.117 -15.997 1.00 97.69 279 ILE A C 1
ATOM 2102 O O . ILE A 1 279 ? 18.747 -3.764 -15.009 1.00 97.69 279 ILE A O 1
ATOM 2106 N N . ALA A 1 280 ? 19.403 -1.817 -15.915 1.00 98.06 280 ALA A N 1
ATOM 2107 C CA . ALA A 1 280 ? 19.302 -1.062 -14.673 1.00 98.06 280 ALA A CA 1
ATOM 2108 C C . ALA A 1 280 ? 17.836 -0.902 -14.259 1.00 98.06 280 ALA A C 1
ATOM 2110 O O . ALA A 1 280 ? 17.503 -1.180 -13.104 1.00 98.06 280 ALA A O 1
ATOM 2111 N N . TYR A 1 281 ? 16.956 -0.567 -15.208 1.00 98.56 281 TYR A N 1
ATOM 2112 C CA . TYR A 1 281 ? 15.513 -0.503 -14.982 1.00 98.56 281 TYR A CA 1
ATOM 2113 C C . TYR A 1 281 ? 14.939 -1.862 -14.562 1.00 98.56 281 TYR A C 1
ATOM 2115 O O . TYR A 1 281 ? 14.244 -1.974 -13.550 1.00 98.56 281 TYR A O 1
ATOM 2123 N N . GLN A 1 282 ? 15.280 -2.917 -15.304 1.00 98.62 282 GLN A N 1
ATOM 2124 C CA . GLN A 1 282 ? 14.812 -4.278 -15.043 1.00 98.62 282 GLN A CA 1
ATOM 2125 C C . GLN A 1 282 ? 15.241 -4.770 -13.654 1.00 98.62 282 GLN A C 1
ATOM 2127 O O . GLN A 1 282 ? 14.418 -5.284 -12.893 1.00 98.62 282 GLN A O 1
ATOM 2132 N N . LYS A 1 283 ? 16.511 -4.558 -13.280 1.00 98.62 283 LYS A N 1
ATOM 2133 C CA . LYS A 1 283 ? 17.007 -4.867 -11.932 1.00 98.62 283 LYS A CA 1
ATOM 2134 C C . LYS A 1 283 ? 16.326 -4.017 -10.867 1.00 98.62 283 LYS A C 1
ATOM 2136 O O . LYS A 1 283 ? 16.101 -4.527 -9.774 1.00 98.62 283 LYS A O 1
ATOM 2141 N N . PHE A 1 284 ? 15.956 -2.767 -11.160 1.00 98.62 284 PHE A N 1
ATOM 2142 C CA . PHE A 1 284 ? 15.239 -1.954 -10.182 1.00 98.62 284 PHE A CA 1
ATOM 2143 C C . PHE A 1 284 ? 13.871 -2.559 -9.862 1.00 98.62 284 PHE A C 1
ATOM 2145 O O . PHE A 1 284 ? 13.570 -2.747 -8.694 1.00 98.62 284 PHE A O 1
ATOM 2152 N N . ILE A 1 285 ? 13.099 -2.972 -10.874 1.00 98.81 285 ILE A N 1
ATOM 2153 C CA . ILE A 1 285 ? 11.791 -3.626 -10.682 1.00 98.81 285 ILE A CA 1
ATOM 2154 C C . ILE A 1 285 ? 11.904 -4.882 -9.805 1.00 98.81 285 ILE A C 1
ATOM 2156 O O . ILE A 1 285 ? 11.137 -5.053 -8.854 1.00 98.81 285 ILE A O 1
ATOM 2160 N N . LEU A 1 286 ? 12.878 -5.754 -10.090 1.00 98.88 286 LEU A N 1
ATOM 2161 C CA . LEU A 1 286 ? 13.103 -6.968 -9.296 1.00 98.88 286 LEU A CA 1
ATOM 2162 C C . LEU A 1 286 ? 13.556 -6.644 -7.869 1.00 98.88 286 LEU A C 1
ATOM 2164 O O . LEU A 1 286 ? 13.128 -7.302 -6.918 1.00 98.88 286 LEU A O 1
ATOM 2168 N N . TRP A 1 287 ? 14.397 -5.621 -7.710 1.00 98.75 287 TRP A N 1
ATOM 2169 C CA . TRP A 1 287 ? 14.849 -5.161 -6.405 1.00 98.75 287 TRP A CA 1
ATOM 2170 C C . TRP A 1 287 ? 13.695 -4.588 -5.588 1.00 98.75 287 TRP A C 1
ATOM 2172 O O . TRP A 1 287 ? 13.561 -4.938 -4.421 1.00 98.75 287 TRP A O 1
ATOM 2182 N N . SER A 1 288 ? 12.818 -3.783 -6.187 1.00 98.75 288 SER A N 1
ATOM 2183 C CA . SER A 1 288 ? 11.630 -3.255 -5.515 1.00 98.75 288 SER A CA 1
ATOM 2184 C C . SER A 1 288 ? 10.716 -4.367 -5.029 1.00 98.75 288 SER A C 1
ATOM 2186 O O . SER A 1 288 ? 10.267 -4.331 -3.887 1.00 98.75 288 SER A O 1
ATOM 2188 N N . MET A 1 289 ? 10.493 -5.393 -5.856 1.00 98.75 289 MET A N 1
ATOM 2189 C CA . MET A 1 289 ? 9.728 -6.569 -5.446 1.00 98.75 289 MET A CA 1
ATOM 2190 C C . MET A 1 289 ? 10.384 -7.277 -4.260 1.00 98.75 289 MET A C 1
ATOM 2192 O O . MET A 1 289 ? 9.704 -7.556 -3.276 1.00 98.75 289 MET A O 1
ATOM 2196 N N . LEU A 1 290 ? 11.697 -7.534 -4.326 1.00 98.81 290 LEU A N 1
ATOM 2197 C CA . LEU A 1 290 ? 12.440 -8.168 -3.236 1.00 98.81 290 LEU A CA 1
ATOM 2198 C C . LEU A 1 290 ? 12.369 -7.333 -1.947 1.00 98.81 290 LEU A C 1
ATOM 2200 O O . LEU A 1 290 ? 12.111 -7.868 -0.871 1.00 98.81 290 LEU A O 1
ATOM 2204 N N . PHE A 1 291 ? 12.565 -6.022 -2.053 1.00 98.44 291 PHE A N 1
ATOM 2205 C CA . PHE A 1 291 ? 12.542 -5.089 -0.931 1.00 98.44 291 PHE A CA 1
ATOM 2206 C C . PHE A 1 291 ? 11.184 -5.077 -0.217 1.00 98.44 291 PHE A C 1
ATOM 2208 O O . PHE A 1 291 ? 11.124 -5.120 1.015 1.00 98.44 291 PHE A O 1
ATOM 2215 N N . GLU A 1 292 ? 10.088 -5.076 -0.978 1.00 97.44 292 GLU A N 1
ATOM 2216 C CA . GLU A 1 292 ? 8.735 -5.142 -0.425 1.00 97.44 292 GLU A CA 1
ATOM 2217 C C . GLU A 1 292 ? 8.453 -6.486 0.259 1.00 97.44 292 GLU A C 1
ATOM 2219 O O . GLU A 1 292 ? 8.039 -6.500 1.420 1.00 97.44 292 GLU A O 1
ATOM 2224 N N . VAL A 1 293 ? 8.736 -7.624 -0.393 1.00 97.62 293 VAL A N 1
ATOM 2225 C CA . VAL A 1 293 ? 8.426 -8.943 0.196 1.00 97.62 293 VAL A CA 1
ATOM 2226 C C . VAL A 1 293 ? 9.253 -9.239 1.444 1.00 97.62 293 VAL A C 1
ATOM 2228 O O . VAL A 1 293 ? 8.740 -9.840 2.388 1.00 97.62 293 VAL A O 1
ATOM 2231 N N . LEU A 1 294 ? 10.493 -8.737 1.514 1.00 97.81 294 LEU A N 1
ATOM 2232 C CA . LEU A 1 294 ? 11.310 -8.805 2.728 1.00 97.81 294 LEU A CA 1
ATOM 2233 C C . LEU A 1 294 ? 10.688 -8.037 3.909 1.00 97.81 294 LEU A C 1
ATOM 2235 O O . LEU A 1 294 ? 11.064 -8.286 5.055 1.00 97.81 294 LEU A O 1
ATOM 2239 N N . GLY A 1 295 ? 9.709 -7.162 3.661 1.00 95.12 295 GLY A N 1
ATOM 2240 C CA . GLY A 1 295 ? 9.080 -6.301 4.660 1.00 95.12 295 GLY A CA 1
ATOM 2241 C C . GLY A 1 295 ? 9.877 -5.030 4.936 1.00 95.12 295 GLY A C 1
ATOM 2242 O O . GLY A 1 295 ? 9.680 -4.411 5.981 1.00 95.12 295 GLY A O 1
ATOM 2243 N N . LEU A 1 296 ? 10.794 -4.673 4.029 1.00 95.50 296 LEU A N 1
ATOM 2244 C CA . LEU A 1 296 ? 11.576 -3.445 4.108 1.00 95.50 296 LEU A CA 1
ATOM 2245 C C . LEU A 1 296 ? 10.827 -2.278 3.473 1.00 95.50 296 LEU A C 1
ATOM 2247 O O . LEU A 1 296 ? 11.012 -1.162 3.918 1.00 95.50 296 LEU A O 1
ATOM 2251 N N . GLY A 1 297 ? 9.974 -2.509 2.475 1.00 92.94 297 GLY A N 1
ATOM 2252 C CA . GLY A 1 297 ? 9.219 -1.475 1.760 1.00 92.94 297 GLY A CA 1
ATOM 2253 C C . GLY A 1 297 ? 8.089 -0.825 2.555 1.00 92.94 297 GLY A C 1
ATOM 2254 O O . GLY A 1 297 ? 8.288 -0.305 3.660 1.00 92.94 297 GLY A O 1
ATOM 2255 N N . CYS A 1 298 ? 6.911 -0.815 1.951 1.00 88.75 298 CYS A N 1
ATOM 2256 C CA . CYS A 1 298 ? 5.674 -0.316 2.522 1.00 88.75 298 CYS A CA 1
ATOM 2257 C C . CYS A 1 298 ? 5.290 -1.102 3.789 1.00 88.75 298 CYS A C 1
ATOM 2259 O O . CYS A 1 298 ? 5.524 -2.308 3.887 1.00 88.75 298 CYS A O 1
ATOM 2261 N N . GLY A 1 299 ? 4.677 -0.435 4.773 1.00 86.19 299 GLY A N 1
ATOM 2262 C CA . GLY A 1 299 ? 4.265 -1.116 6.011 1.00 86.19 299 GLY A CA 1
ATOM 2263 C C . GLY A 1 299 ? 5.419 -1.439 6.977 1.00 86.19 299 GLY A C 1
ATOM 2264 O O . GLY A 1 299 ? 5.265 -2.328 7.823 1.00 86.19 299 GLY A O 1
ATOM 2265 N N . SER A 1 300 ? 6.565 -0.755 6.846 1.00 91.62 300 SER A N 1
ATOM 2266 C CA . SER A 1 300 ? 7.719 -0.854 7.749 1.00 91.62 300 SER A CA 1
ATOM 2267 C C . SER A 1 300 ? 7.944 0.421 8.572 1.00 91.62 300 SER A C 1
ATOM 2269 O O . SER A 1 300 ? 7.636 1.536 8.152 1.00 91.62 300 SER A O 1
ATOM 2271 N N . GLY A 1 301 ? 8.497 0.247 9.771 1.00 91.38 301 GLY A N 1
ATOM 2272 C CA . GLY A 1 301 ? 8.916 1.314 10.673 1.00 91.38 301 GLY A CA 1
ATOM 2273 C C . GLY A 1 301 ? 7.802 2.007 11.480 1.00 91.38 301 GLY A C 1
ATOM 2274 O O . GLY A 1 301 ? 6.610 1.711 11.336 1.00 91.38 301 GLY A O 1
ATOM 2275 N N . PRO A 1 302 ? 8.180 2.976 12.339 1.00 88.69 302 PRO A N 1
ATOM 2276 C CA . PRO A 1 302 ? 7.295 3.574 13.347 1.00 88.69 302 PRO A CA 1
ATOM 2277 C C . PRO A 1 302 ? 6.038 4.279 12.818 1.00 88.69 302 PRO A C 1
ATOM 2279 O O . PRO A 1 302 ? 5.063 4.415 13.548 1.00 88.69 302 PRO A O 1
ATOM 2282 N N . LEU A 1 303 ? 6.031 4.718 11.553 1.00 87.88 303 LEU A N 1
ATOM 2283 C CA . LEU A 1 303 ? 4.878 5.387 10.923 1.00 87.88 303 LEU A CA 1
ATOM 2284 C C . LEU A 1 303 ? 3.816 4.390 10.438 1.00 87.88 303 LEU A C 1
ATOM 2286 O O . LEU A 1 303 ? 2.789 4.786 9.897 1.00 87.88 303 LEU A O 1
ATOM 2290 N N . THR A 1 304 ? 4.075 3.096 10.624 1.00 87.94 304 THR A N 1
ATOM 2291 C CA . THR A 1 304 ? 3.173 1.989 10.279 1.00 87.94 304 THR A CA 1
ATOM 2292 C C . THR A 1 304 ? 2.792 1.165 11.507 1.00 87.94 304 THR A C 1
ATOM 2294 O O . THR A 1 304 ? 2.246 0.074 11.382 1.00 87.94 304 THR A O 1
ATOM 2297 N N . GLY A 1 305 ? 3.104 1.665 12.711 1.00 88.31 305 GLY A N 1
ATOM 2298 C CA . GLY A 1 305 ? 2.884 0.934 13.958 1.00 88.31 305 GLY A CA 1
ATOM 2299 C C . GLY A 1 305 ? 3.859 -0.229 14.176 1.00 88.31 305 GLY A C 1
ATOM 2300 O O . GLY A 1 305 ? 3.553 -1.147 14.934 1.00 88.31 305 GLY A O 1
ATOM 2301 N N . ARG A 1 306 ? 5.031 -0.219 13.523 1.00 90.06 306 ARG A N 1
ATOM 2302 C CA . ARG A 1 306 ? 6.107 -1.194 13.759 1.00 90.06 306 ARG A CA 1
ATOM 2303 C C . ARG A 1 306 ? 7.289 -0.536 14.446 1.00 90.06 306 ARG A C 1
ATOM 2305 O O . ARG A 1 306 ? 8.021 0.231 13.823 1.00 90.06 306 ARG A O 1
ATOM 2312 N N . TYR A 1 307 ? 7.498 -0.867 15.714 1.00 90.31 307 TYR A N 1
ATOM 2313 C CA . TYR A 1 307 ? 8.585 -0.284 16.499 1.00 90.31 307 TYR A CA 1
ATOM 2314 C C . TYR A 1 307 ? 9.676 -1.308 16.786 1.00 90.31 307 TYR A C 1
ATOM 2316 O O . TYR A 1 307 ? 10.846 -1.016 16.559 1.00 90.31 307 TYR A O 1
ATOM 2324 N N . MET A 1 308 ? 9.317 -2.517 17.237 1.00 90.62 308 MET A N 1
ATOM 2325 C CA . MET A 1 308 ? 10.308 -3.552 17.539 1.00 90.62 308 MET A CA 1
ATOM 2326 C C . MET A 1 308 ? 9.743 -4.978 17.386 1.00 90.62 308 MET A C 1
ATOM 2328 O O . MET A 1 308 ? 8.966 -5.417 18.238 1.00 90.62 308 MET A O 1
ATOM 2332 N N . PRO A 1 309 ? 10.162 -5.741 16.357 1.00 93.25 309 PRO A N 1
ATOM 2333 C CA . PRO A 1 309 ? 11.027 -5.323 15.250 1.00 93.25 309 PRO A CA 1
ATOM 2334 C C . PRO A 1 309 ? 10.347 -4.272 14.344 1.00 93.25 309 PRO A C 1
ATOM 2336 O O . PRO A 1 309 ? 9.125 -4.298 14.187 1.00 93.25 309 PRO A O 1
ATOM 2339 N N . PRO A 1 310 ? 11.115 -3.368 13.703 1.00 91.81 310 PRO A N 1
ATOM 2340 C CA . PRO A 1 310 ? 10.567 -2.348 12.801 1.00 91.81 310 PRO A CA 1
ATOM 2341 C C . PRO A 1 310 ? 10.129 -2.915 11.440 1.00 91.81 310 PRO A C 1
ATOM 2343 O O . PRO A 1 310 ? 9.582 -2.192 10.611 1.00 91.81 310 PRO A O 1
ATOM 2346 N N . VAL A 1 311 ? 10.354 -4.206 11.196 1.00 93.50 311 VAL A N 1
ATOM 2347 C CA . VAL A 1 311 ? 10.028 -4.902 9.948 1.00 93.50 311 VAL A CA 1
ATOM 2348 C C . VAL A 1 311 ? 9.195 -6.143 10.244 1.00 93.50 311 VAL A C 1
ATOM 2350 O O . VAL A 1 311 ? 9.264 -6.718 11.331 1.00 93.50 311 VAL A O 1
ATOM 2353 N N . GLY A 1 312 ? 8.378 -6.540 9.273 1.00 93.44 312 GLY A N 1
ATOM 2354 C CA . GLY A 1 312 ? 7.614 -7.782 9.308 1.00 93.44 312 GLY A CA 1
ATOM 2355 C C . GLY A 1 312 ? 8.122 -8.746 8.240 1.00 93.44 312 GLY A C 1
ATOM 2356 O O . GLY A 1 312 ? 9.208 -9.301 8.397 1.00 93.44 312 GLY A O 1
ATOM 2357 N N . GLY A 1 313 ? 7.341 -8.939 7.173 1.00 95.31 313 GLY A N 1
ATOM 2358 C CA . GLY A 1 313 ? 7.745 -9.633 5.945 1.00 95.31 313 GLY A CA 1
ATOM 2359 C C . GLY A 1 313 ? 8.463 -10.953 6.209 1.00 95.31 313 GLY A C 1
ATOM 2360 O O . GLY A 1 313 ? 7.878 -11.885 6.765 1.00 95.31 313 GLY A O 1
ATOM 2361 N N . ALA A 1 314 ? 9.758 -11.014 5.886 1.00 97.00 314 ALA A N 1
ATOM 2362 C CA . ALA A 1 314 ? 10.583 -12.211 6.041 1.00 97.00 314 ALA A CA 1
ATOM 2363 C C . ALA A 1 314 ? 10.558 -12.817 7.460 1.00 97.00 314 ALA A C 1
ATOM 2365 O O . ALA A 1 314 ? 10.584 -14.041 7.589 1.00 97.00 314 ALA A O 1
ATOM 2366 N N . LEU A 1 315 ? 10.422 -12.002 8.518 1.00 97.12 315 LEU A N 1
ATOM 2367 C CA . LEU A 1 315 ? 10.340 -12.488 9.907 1.00 97.12 315 LEU A CA 1
ATOM 2368 C C . LEU A 1 315 ? 9.094 -13.349 10.179 1.00 97.12 315 LEU A C 1
ATOM 2370 O O . LEU A 1 315 ? 9.076 -14.129 11.139 1.00 97.12 315 LEU A O 1
ATOM 2374 N N . TYR A 1 316 ? 8.066 -13.202 9.340 1.00 97.88 316 TYR A N 1
ATOM 2375 C CA . TYR A 1 316 ? 6.825 -13.968 9.380 1.00 97.88 316 TYR A CA 1
ATOM 2376 C C . TYR A 1 316 ? 6.776 -15.012 8.264 1.00 97.88 316 TYR A C 1
ATOM 2378 O O . TYR A 1 316 ? 6.485 -16.177 8.522 1.00 97.88 316 TYR A O 1
ATOM 2386 N N . PHE A 1 317 ? 7.085 -14.620 7.029 1.00 98.00 317 PHE A N 1
ATOM 2387 C CA . PHE A 1 317 ? 6.905 -15.461 5.846 1.00 98.00 317 PHE A CA 1
ATOM 2388 C C . PHE A 1 317 ? 7.875 -16.654 5.798 1.00 98.00 317 PHE A C 1
ATOM 2390 O O . PHE A 1 317 ? 7.510 -17.702 5.271 1.00 98.00 317 PHE A O 1
ATOM 2397 N N . LEU A 1 318 ? 9.060 -16.548 6.421 1.00 97.88 318 LEU A N 1
ATOM 2398 C CA . LEU A 1 318 ? 9.996 -17.673 6.595 1.00 97.88 318 LEU A CA 1
ATOM 2399 C C . LEU A 1 318 ? 9.737 -18.503 7.858 1.00 97.88 318 LEU A C 1
ATOM 2401 O O . LEU A 1 318 ? 10.447 -19.475 8.106 1.00 97.88 318 LEU A O 1
ATOM 2405 N N . ARG A 1 319 ? 8.753 -18.129 8.683 1.00 97.06 319 ARG A N 1
ATOM 2406 C CA . ARG A 1 319 ? 8.497 -18.769 9.975 1.00 97.06 319 ARG A CA 1
ATOM 2407 C C . ARG A 1 319 ? 7.277 -19.695 9.883 1.00 97.06 319 ARG A C 1
ATOM 2409 O O . ARG A 1 319 ? 6.149 -19.200 9.757 1.00 97.06 319 ARG A O 1
ATOM 2416 N N . PRO A 1 320 ? 7.461 -21.024 10.003 1.00 97.00 320 PRO A N 1
ATOM 2417 C CA . PRO A 1 320 ? 6.348 -21.959 10.126 1.00 97.00 320 PRO A CA 1
ATOM 2418 C C . PRO A 1 320 ? 5.448 -21.620 11.322 1.00 97.00 320 PRO A C 1
ATOM 2420 O O . PRO A 1 320 ? 5.916 -21.131 12.347 1.00 97.00 320 PRO A O 1
ATOM 2423 N N . GLY A 1 321 ? 4.151 -21.889 11.194 1.00 96.75 321 GLY A N 1
ATOM 2424 C CA . GLY A 1 321 ? 3.145 -21.650 12.231 1.00 96.75 321 GLY A CA 1
ATOM 2425 C C . GLY A 1 321 ? 2.540 -20.245 12.230 1.00 96.75 321 GLY A C 1
ATOM 2426 O O . GLY A 1 321 ? 1.499 -20.050 12.854 1.00 96.75 321 GLY A O 1
ATOM 2427 N N . THR A 1 322 ? 3.133 -19.283 11.514 1.00 98.06 322 THR A N 1
ATOM 2428 C CA . THR A 1 322 ? 2.579 -17.925 11.383 1.00 98.06 322 THR A CA 1
ATOM 2429 C C . THR A 1 322 ? 1.255 -17.917 10.619 1.00 98.06 322 THR A C 1
ATOM 2431 O O . THR A 1 322 ? 1.020 -18.762 9.752 1.00 98.06 322 THR A O 1
ATOM 2434 N N . THR A 1 323 ? 0.382 -16.956 10.925 1.00 97.81 323 THR A N 1
ATOM 2435 C CA . THR A 1 323 ? -0.927 -16.817 10.269 1.00 97.81 323 THR A CA 1
ATOM 2436 C C . THR A 1 323 ? -0.779 -16.387 8.807 1.00 97.81 323 THR A C 1
ATOM 2438 O O . THR A 1 323 ? 0.023 -15.505 8.500 1.00 97.81 323 THR A O 1
ATOM 2441 N N . LYS A 1 324 ? -1.580 -16.983 7.915 1.00 96.12 324 LYS A N 1
ATOM 2442 C CA . LYS A 1 324 ? -1.706 -16.619 6.494 1.00 96.12 324 LYS A CA 1
ATOM 2443 C C . LYS A 1 324 ? -3.168 -16.483 6.069 1.00 96.12 324 LYS A C 1
ATOM 2445 O O . LYS A 1 324 ? -4.053 -17.031 6.729 1.00 96.12 324 LYS A O 1
ATOM 2450 N N . LEU A 1 325 ? -3.402 -15.829 4.931 1.00 96.44 325 LEU A N 1
ATOM 2451 C CA . LEU A 1 325 ? -4.727 -15.704 4.317 1.00 96.44 325 LEU A CA 1
ATOM 2452 C C . LEU A 1 325 ? -4.751 -16.385 2.939 1.00 96.44 325 LEU A C 1
ATOM 2454 O O . LEU A 1 325 ? -4.390 -15.756 1.945 1.00 96.44 325 LEU A O 1
ATOM 2458 N N . PRO A 1 326 ? -5.161 -17.662 2.834 1.00 95.44 326 PRO A N 1
ATOM 2459 C CA . PRO A 1 326 ? -5.253 -18.340 1.539 1.00 95.44 326 PRO A CA 1
ATOM 2460 C C . PRO A 1 326 ? -6.340 -17.722 0.654 1.00 95.44 326 PRO A C 1
ATOM 2462 O O . PRO A 1 326 ? -7.363 -17.263 1.169 1.00 95.44 326 PRO A O 1
ATOM 2465 N N . LEU A 1 327 ? -6.154 -17.746 -0.672 1.00 93.31 327 LEU A N 1
ATOM 2466 C CA . LEU A 1 327 ? -7.154 -17.241 -1.625 1.00 93.31 327 LEU A CA 1
ATOM 2467 C C . LEU A 1 327 ? -8.468 -18.024 -1.541 1.00 93.31 327 LEU A C 1
ATOM 2469 O O . LEU A 1 327 ? -9.538 -17.426 -1.589 1.00 93.31 327 LEU A O 1
ATOM 2473 N N . PHE A 1 328 ? -8.366 -19.340 -1.343 1.00 92.12 328 PHE A N 1
ATOM 2474 C CA . PHE A 1 328 ? -9.495 -20.255 -1.187 1.00 92.12 328 PHE A CA 1
ATOM 2475 C C . PHE A 1 328 ? -9.443 -20.919 0.203 1.00 92.12 328 PHE A C 1
ATOM 2477 O O . PHE A 1 328 ? -8.792 -21.959 0.374 1.00 92.12 328 PHE A O 1
ATOM 2484 N N . PRO A 1 329 ? -10.075 -20.311 1.225 1.00 89.06 329 PRO A N 1
ATOM 2485 C CA . PRO A 1 329 ? -10.144 -20.885 2.567 1.00 89.06 329 PRO A CA 1
ATOM 2486 C C . PRO A 1 329 ? -10.817 -22.264 2.552 1.00 89.06 329 PRO A C 1
ATOM 2488 O O . PRO A 1 329 ? -11.788 -22.476 1.832 1.00 89.06 329 PRO A O 1
ATOM 2491 N N . GLY A 1 330 ? -10.319 -23.203 3.362 1.00 81.19 330 GLY A N 1
ATOM 2492 C CA . GLY A 1 330 ? -10.943 -24.523 3.542 1.00 81.19 330 GLY A CA 1
ATOM 2493 C C . GLY A 1 330 ? -10.506 -25.616 2.558 1.00 81.19 330 GLY A C 1
ATOM 2494 O O . GLY A 1 330 ? -10.814 -26.782 2.792 1.00 81.19 330 GLY A O 1
ATOM 2495 N N . LEU A 1 331 ? -9.738 -25.294 1.508 1.00 87.44 331 LEU A N 1
ATOM 2496 C CA . LEU A 1 331 ? -9.134 -26.324 0.653 1.00 87.44 331 LEU A CA 1
ATOM 2497 C C . LEU A 1 331 ? -8.133 -27.203 1.430 1.00 87.44 331 LEU A C 1
ATOM 2499 O O . LEU A 1 331 ? -7.369 -26.675 2.251 1.00 87.44 331 LEU A O 1
ATOM 2503 N N . PRO A 1 332 ? -8.053 -28.518 1.133 1.00 78.69 332 PRO A N 1
ATOM 2504 C CA . PRO A 1 332 ? -7.056 -29.395 1.737 1.00 78.69 332 PRO A CA 1
ATOM 2505 C C . PRO A 1 332 ? -5.641 -28.868 1.480 1.00 78.69 332 PRO A C 1
ATOM 2507 O O . PRO A 1 332 ? -5.315 -28.461 0.367 1.00 78.69 332 PRO A O 1
ATOM 2510 N N . ILE A 1 333 ? -4.787 -28.899 2.507 1.00 77.50 333 ILE A N 1
ATOM 2511 C CA . ILE A 1 333 ? -3.364 -28.511 2.464 1.00 77.50 333 ILE A CA 1
ATOM 2512 C C . ILE A 1 333 ? -3.132 -26.998 2.295 1.00 77.50 333 ILE A C 1
ATOM 2514 O O . ILE A 1 333 ? -2.512 -26.395 3.170 1.00 77.50 333 ILE A O 1
ATOM 2518 N N . ILE A 1 334 ? -3.624 -26.370 1.223 1.00 85.12 334 ILE A N 1
ATOM 2519 C CA . ILE A 1 334 ? -3.329 -24.962 0.894 1.00 85.12 334 ILE A CA 1
ATOM 2520 C C . ILE A 1 334 ? -4.278 -23.957 1.554 1.00 85.12 334 ILE A C 1
ATOM 2522 O O . ILE A 1 334 ? -3.877 -22.817 1.780 1.00 85.12 334 ILE A O 1
ATOM 2526 N N . GLY A 1 335 ? -5.490 -24.375 1.931 1.00 88.62 335 GLY A N 1
ATOM 2527 C CA . GLY A 1 335 ? -6.516 -23.523 2.546 1.00 88.62 335 GLY A CA 1
ATOM 2528 C C . GLY A 1 335 ? -6.404 -23.366 4.067 1.00 88.62 335 GLY A C 1
ATOM 2529 O O . GLY A 1 335 ? -7.292 -22.777 4.682 1.00 88.62 335 GLY A O 1
ATOM 2530 N N . ARG A 1 336 ? -5.343 -23.903 4.691 1.00 90.81 336 ARG A N 1
ATOM 2531 C CA . ARG A 1 336 ? -5.102 -23.819 6.144 1.00 90.81 336 ARG A CA 1
ATOM 2532 C C . ARG A 1 336 ? -4.761 -22.387 6.598 1.00 90.81 336 ARG A C 1
ATOM 2534 O O . ARG A 1 336 ? -4.114 -21.664 5.846 1.00 90.81 336 ARG A O 1
ATOM 2541 N N . PRO A 1 337 ? -5.081 -21.984 7.842 1.00 92.88 337 PRO A N 1
ATOM 2542 C CA . PRO A 1 337 ? -4.834 -20.618 8.325 1.00 92.88 337 PRO A CA 1
ATOM 2543 C C . PRO A 1 337 ? -3.377 -20.337 8.731 1.00 92.88 337 PRO A C 1
ATOM 2545 O O . PRO A 1 337 ? -3.038 -19.198 9.041 1.00 92.88 337 PRO A O 1
ATOM 2548 N N . ARG A 1 338 ? -2.503 -21.355 8.756 1.00 95.50 338 ARG A N 1
ATOM 2549 C CA . ARG A 1 338 ? -1.094 -21.234 9.171 1.00 95.50 338 ARG A CA 1
ATOM 2550 C C . ARG A 1 338 ? -0.137 -21.614 8.047 1.00 95.50 338 ARG A C 1
ATOM 2552 O O . ARG A 1 338 ? -0.376 -22.591 7.339 1.00 95.50 338 ARG A O 1
ATOM 2559 N N . ARG A 1 339 ? 0.973 -20.888 7.915 1.00 96.00 339 ARG A N 1
ATOM 2560 C CA . ARG A 1 339 ? 2.085 -21.263 7.031 1.00 96.00 339 ARG A CA 1
ATOM 2561 C C . ARG A 1 339 ? 2.727 -22.540 7.553 1.00 96.00 339 ARG A C 1
ATOM 2563 O O . ARG A 1 339 ? 3.052 -22.635 8.734 1.00 96.00 339 ARG A O 1
ATOM 2570 N N . GLY A 1 340 ? 2.915 -23.524 6.687 1.00 94.62 340 GLY A N 1
ATOM 2571 C CA . GLY A 1 340 ? 3.760 -24.674 6.979 1.00 94.62 340 GLY A CA 1
ATOM 2572 C C . GLY A 1 340 ? 4.942 -24.731 6.014 1.00 94.62 340 GLY A C 1
ATOM 2573 O O . GLY A 1 340 ? 5.268 -23.728 5.380 1.00 94.62 340 GLY A O 1
ATOM 2574 N N . PRO A 1 341 ? 5.591 -25.900 5.888 1.00 94.38 341 PRO A N 1
ATOM 2575 C CA . PRO A 1 341 ? 6.820 -26.021 5.109 1.00 94.38 341 PRO A CA 1
ATOM 2576 C C . PRO A 1 341 ? 6.661 -25.624 3.639 1.00 94.38 341 PRO A C 1
ATOM 2578 O O . PRO A 1 341 ? 7.535 -24.967 3.096 1.00 94.38 341 PRO A O 1
ATOM 2581 N N . VAL A 1 342 ? 5.533 -25.966 3.006 1.00 93.00 342 VAL A N 1
ATOM 2582 C CA . VAL A 1 342 ? 5.281 -25.653 1.589 1.00 93.00 342 VAL A CA 1
ATOM 2583 C C . VAL A 1 342 ? 5.295 -24.144 1.342 1.00 93.00 342 VAL A C 1
ATOM 2585 O O . VAL A 1 342 ? 6.017 -23.680 0.469 1.00 93.00 342 VAL A O 1
ATOM 2588 N N . GLU A 1 343 ? 4.544 -23.365 2.122 1.00 95.81 343 GLU A N 1
ATOM 2589 C CA . GLU A 1 343 ? 4.480 -21.910 1.950 1.00 95.81 343 GLU A CA 1
ATOM 2590 C C . GLU A 1 343 ? 5.827 -21.243 2.246 1.00 95.81 343 GLU A C 1
ATOM 2592 O O . GLU A 1 343 ? 6.249 -20.355 1.509 1.00 95.81 343 GLU A O 1
ATOM 2597 N N . VAL A 1 344 ? 6.524 -21.712 3.285 1.00 97.44 344 VAL A N 1
ATOM 2598 C CA . VAL A 1 344 ? 7.852 -21.207 3.659 1.00 97.44 344 VAL A CA 1
ATOM 2599 C C . VAL A 1 344 ? 8.883 -21.493 2.564 1.00 97.44 344 VAL A C 1
ATOM 2601 O O . VAL A 1 344 ? 9.654 -20.604 2.211 1.00 97.44 344 VAL A O 1
ATOM 2604 N N . LEU A 1 345 ? 8.882 -22.699 1.986 1.00 98.00 345 LEU A N 1
ATOM 2605 C CA . LEU A 1 345 ? 9.792 -23.071 0.900 1.00 98.00 345 LEU A CA 1
ATOM 2606 C C . LEU A 1 345 ? 9.486 -22.311 -0.395 1.00 98.00 345 LEU A C 1
ATOM 2608 O O . LEU A 1 345 ? 10.417 -21.861 -1.055 1.00 98.00 345 LEU A O 1
ATOM 2612 N N . LEU A 1 346 ? 8.207 -22.117 -0.741 1.00 98.19 346 LEU A N 1
ATOM 2613 C CA . LEU A 1 346 ? 7.810 -21.293 -1.890 1.00 98.19 346 LEU A CA 1
ATOM 2614 C C . LEU A 1 346 ? 8.283 -19.843 -1.726 1.00 98.19 346 LEU A C 1
ATOM 2616 O O . LEU A 1 346 ? 8.814 -19.252 -2.665 1.00 98.19 346 LEU A O 1
ATOM 2620 N N . TYR A 1 347 ? 8.133 -19.281 -0.526 1.00 98.62 347 TYR A N 1
ATOM 2621 C CA . TYR A 1 347 ? 8.589 -17.928 -0.225 1.00 98.62 347 TYR A CA 1
ATOM 2622 C C . TYR A 1 347 ? 10.122 -17.812 -0.255 1.00 98.62 347 TYR A C 1
ATOM 2624 O O . TYR A 1 347 ? 10.666 -16.890 -0.863 1.00 98.62 347 TYR A O 1
ATOM 2632 N N . ALA A 1 348 ? 10.839 -18.778 0.328 1.00 98.81 348 ALA A N 1
ATOM 2633 C CA . ALA A 1 348 ? 12.297 -18.834 0.252 1.00 98.81 348 ALA A CA 1
ATOM 2634 C C . ALA A 1 348 ? 12.788 -18.960 -1.202 1.00 98.81 348 ALA A C 1
ATOM 2636 O O . ALA A 1 348 ? 13.727 -18.269 -1.597 1.00 98.81 348 ALA A O 1
ATOM 2637 N N . ALA A 1 349 ? 12.121 -19.778 -2.022 1.00 98.81 349 ALA A N 1
ATOM 2638 C CA . ALA A 1 349 ? 12.427 -19.917 -3.443 1.00 98.81 349 ALA A CA 1
ATOM 2639 C C . ALA A 1 349 ? 12.228 -18.602 -4.214 1.00 98.81 349 ALA A C 1
ATOM 2641 O O . ALA A 1 349 ? 13.025 -18.299 -5.105 1.00 98.81 349 ALA A O 1
ATOM 2642 N N . LEU A 1 350 ? 11.216 -17.798 -3.857 1.00 98.88 350 LEU A N 1
ATOM 2643 C CA . LEU A 1 350 ? 11.017 -16.468 -4.438 1.00 98.88 350 LEU A CA 1
ATOM 2644 C C . LEU A 1 350 ? 12.203 -15.550 -4.117 1.00 98.88 350 LEU A C 1
ATOM 2646 O O . LEU A 1 350 ? 12.768 -14.961 -5.037 1.00 98.88 350 LEU A O 1
ATOM 2650 N N . ILE A 1 351 ? 12.625 -15.479 -2.848 1.00 98.88 351 ILE A N 1
ATOM 2651 C CA . ILE A 1 351 ? 13.795 -14.681 -2.438 1.00 98.88 351 ILE A CA 1
ATOM 2652 C C . ILE A 1 351 ? 15.038 -15.113 -3.222 1.00 98.88 351 ILE A C 1
ATOM 2654 O O . ILE A 1 351 ? 15.703 -14.277 -3.832 1.00 98.88 351 ILE A O 1
ATOM 2658 N N . VAL A 1 352 ? 15.338 -16.415 -3.235 1.00 98.81 352 VAL A N 1
ATOM 2659 C CA . VAL A 1 352 ? 16.523 -16.960 -3.915 1.00 98.81 352 VAL A CA 1
ATOM 2660 C C . VAL A 1 352 ? 16.491 -16.644 -5.409 1.00 98.81 352 VAL A C 1
ATOM 2662 O O . VAL A 1 352 ? 17.506 -16.236 -5.969 1.00 98.81 352 VAL A O 1
ATOM 2665 N N . THR A 1 353 ? 15.332 -16.782 -6.053 1.00 98.69 353 THR A N 1
ATOM 2666 C CA . THR A 1 353 ? 15.172 -16.469 -7.479 1.00 98.69 353 THR A CA 1
ATOM 2667 C C . THR A 1 353 ? 15.421 -14.990 -7.759 1.00 98.69 353 THR A C 1
ATOM 2669 O O . THR A 1 353 ? 16.173 -14.670 -8.678 1.00 98.69 353 THR A O 1
ATOM 2672 N N . LEU A 1 354 ? 14.828 -14.087 -6.970 1.00 98.81 354 LEU A N 1
ATOM 2673 C CA . LEU A 1 354 ? 15.006 -12.646 -7.152 1.00 98.81 354 LEU A CA 1
ATOM 2674 C C . LEU A 1 354 ? 16.470 -12.243 -6.965 1.00 98.81 354 LEU A C 1
ATOM 2676 O O . LEU A 1 354 ? 17.017 -11.539 -7.808 1.00 98.81 354 LEU A O 1
ATOM 2680 N N . VAL A 1 355 ? 17.134 -12.744 -5.919 1.00 98.88 355 VAL A N 1
ATOM 2681 C CA . VAL A 1 355 ? 18.566 -12.488 -5.691 1.00 98.88 355 VAL A CA 1
ATOM 2682 C C . VAL A 1 355 ? 19.409 -13.032 -6.844 1.00 98.88 355 VAL A C 1
ATOM 2684 O O . VAL A 1 355 ? 20.261 -12.311 -7.359 1.00 98.88 355 VAL A O 1
ATOM 2687 N N . ARG A 1 356 ? 19.148 -14.265 -7.300 1.00 98.75 356 ARG A N 1
ATOM 2688 C CA . ARG A 1 356 ? 19.859 -14.876 -8.433 1.00 98.75 356 ARG A CA 1
ATOM 2689 C C . ARG A 1 356 ? 19.722 -14.044 -9.709 1.00 98.75 356 ARG A C 1
ATOM 2691 O O . ARG A 1 356 ? 20.707 -13.875 -10.420 1.00 98.75 356 ARG A O 1
ATOM 2698 N N . ALA A 1 357 ? 18.530 -13.528 -9.998 1.00 98.75 357 ALA A N 1
ATOM 2699 C CA . ALA A 1 357 ? 18.301 -12.650 -11.141 1.00 98.75 357 ALA A CA 1
ATOM 2700 C C . ALA A 1 357 ? 19.036 -11.304 -10.977 1.00 98.75 357 ALA A C 1
ATOM 2702 O O . ALA A 1 357 ? 19.688 -10.836 -11.905 1.00 98.75 357 ALA A O 1
ATOM 2703 N N . LEU A 1 358 ? 18.996 -10.707 -9.784 1.00 98.81 358 LEU A N 1
ATOM 2704 C CA . LEU A 1 358 ? 19.618 -9.411 -9.497 1.00 98.81 358 LEU A CA 1
ATOM 2705 C C . LEU A 1 358 ? 21.149 -9.409 -9.627 1.00 98.81 358 LEU A C 1
ATOM 2707 O O . LEU A 1 358 ? 21.717 -8.418 -10.089 1.00 98.81 358 LEU A O 1
ATOM 2711 N N . ILE A 1 359 ? 21.815 -10.506 -9.256 1.00 98.44 359 ILE A N 1
ATOM 2712 C CA . ILE A 1 359 ? 23.277 -10.649 -9.383 1.00 98.44 359 ILE A CA 1
ATOM 2713 C C . ILE A 1 359 ? 23.721 -11.139 -10.767 1.00 98.44 359 ILE A C 1
ATOM 2715 O O . ILE A 1 359 ? 24.917 -11.199 -11.039 1.00 98.44 359 ILE A O 1
ATOM 2719 N N . ALA A 1 360 ? 22.787 -11.512 -11.646 1.00 98.31 360 ALA A N 1
ATOM 2720 C CA . ALA A 1 360 ? 23.132 -11.963 -12.984 1.00 98.31 360 ALA A CA 1
ATOM 2721 C C . ALA A 1 360 ? 23.628 -10.785 -13.847 1.00 98.31 360 ALA A C 1
ATOM 2723 O O . ALA A 1 360 ? 23.120 -9.661 -13.724 1.00 98.31 360 ALA A O 1
ATOM 2724 N N . PRO A 1 361 ? 24.593 -11.018 -14.754 1.00 97.25 361 PRO A N 1
ATOM 2725 C CA . PRO A 1 361 ? 25.075 -9.981 -15.663 1.00 97.25 361 PRO A CA 1
ATOM 2726 C C . PRO A 1 361 ? 24.015 -9.592 -16.704 1.00 97.25 361 PRO A C 1
ATOM 2728 O O . PRO A 1 361 ? 23.946 -8.434 -17.112 1.00 97.25 361 PRO A O 1
ATOM 2731 N N . VAL A 1 362 ? 23.164 -10.547 -17.092 1.00 96.31 362 VAL A N 1
ATOM 2732 C CA . VAL A 1 362 ? 22.066 -10.401 -18.055 1.00 96.31 362 VAL A CA 1
ATOM 2733 C C . VAL A 1 362 ? 20.831 -11.099 -17.489 1.00 96.31 362 VAL A C 1
ATOM 2735 O O . VAL A 1 362 ? 20.949 -12.160 -16.875 1.00 96.31 362 VAL A O 1
ATOM 2738 N N . LEU A 1 363 ? 19.649 -10.521 -17.699 1.00 97.94 363 LEU A N 1
ATOM 2739 C CA . LEU A 1 363 ? 18.376 -11.124 -17.307 1.00 97.94 363 LEU A CA 1
ATOM 2740 C C . LEU A 1 363 ? 17.798 -11.939 -18.465 1.00 97.94 363 LEU A C 1
ATOM 2742 O O . LEU A 1 363 ? 17.275 -11.384 -19.428 1.00 97.94 363 LEU A O 1
ATOM 2746 N N . THR A 1 364 ? 17.898 -13.263 -18.367 1.00 98.44 364 THR A N 1
ATOM 2747 C CA . THR A 1 364 ? 17.300 -14.188 -19.337 1.00 98.44 364 THR A CA 1
ATOM 2748 C C . THR A 1 364 ? 15.898 -14.617 -18.904 1.00 98.44 364 THR A C 1
ATOM 2750 O O . THR A 1 364 ? 15.490 -14.426 -17.752 1.00 98.44 364 THR A O 1
ATOM 2753 N N . PHE A 1 365 ? 15.156 -15.248 -19.816 1.00 98.44 365 PHE A N 1
ATOM 2754 C CA . PHE A 1 365 ? 13.841 -15.809 -19.517 1.00 98.44 365 PHE A CA 1
ATOM 2755 C C . PHE A 1 365 ? 13.883 -16.794 -18.337 1.00 98.44 365 PHE A C 1
ATOM 2757 O O . PHE A 1 365 ? 13.038 -16.728 -17.450 1.00 98.44 365 PHE A O 1
ATOM 2764 N N . GLU A 1 366 ? 14.900 -17.652 -18.262 1.00 98.50 366 GLU A N 1
ATOM 2765 C CA . GLU A 1 366 ? 15.066 -18.676 -17.221 1.00 98.50 366 GLU A CA 1
ATOM 2766 C C . GLU A 1 366 ? 15.313 -18.081 -15.830 1.00 98.50 366 GLU A C 1
ATOM 2768 O O . GLU A 1 366 ? 15.045 -18.735 -14.820 1.00 98.50 366 GLU A O 1
ATOM 2773 N N . LEU A 1 367 ? 15.828 -16.850 -15.763 1.00 98.50 367 LEU A N 1
ATOM 2774 C CA . LEU A 1 367 ? 16.020 -16.122 -14.509 1.00 98.50 367 LEU A CA 1
ATOM 2775 C C . LEU A 1 367 ? 14.737 -15.418 -14.050 1.00 98.50 367 LEU A C 1
ATOM 2777 O O . LEU A 1 367 ? 14.500 -15.311 -12.848 1.00 98.50 367 LEU A O 1
ATOM 2781 N N . LEU A 1 368 ? 13.903 -14.964 -14.988 1.00 98.75 368 LEU A N 1
ATOM 2782 C CA . LEU A 1 368 ? 12.674 -14.215 -14.702 1.00 98.75 368 LEU A CA 1
ATOM 2783 C C . LEU A 1 368 ? 11.457 -15.126 -14.491 1.00 98.75 368 LEU A C 1
ATOM 2785 O O . LEU A 1 368 ? 10.614 -14.851 -13.633 1.00 98.75 368 LEU A O 1
ATOM 2789 N N . LEU A 1 369 ? 11.376 -16.226 -15.244 1.00 98.62 369 LEU A N 1
ATOM 2790 C CA . LEU A 1 369 ? 10.253 -17.161 -15.225 1.00 98.62 369 LEU A CA 1
ATOM 2791 C C . LEU A 1 369 ? 9.923 -17.681 -13.816 1.00 98.62 369 LEU A C 1
ATOM 2793 O O . LEU A 1 369 ? 8.739 -17.688 -13.471 1.00 98.62 369 LEU A O 1
ATOM 2797 N N . PRO A 1 370 ? 10.888 -18.086 -12.963 1.00 98.69 370 PRO A N 1
ATOM 2798 C CA . PRO A 1 370 ? 10.523 -18.628 -11.663 1.00 98.69 370 PRO A CA 1
ATOM 2799 C C . PRO A 1 370 ? 9.860 -17.570 -10.773 1.00 98.69 370 PRO A C 1
ATOM 2801 O O . PRO A 1 370 ? 8.899 -17.896 -10.089 1.00 98.69 370 PRO A O 1
ATOM 2804 N N . ALA A 1 371 ? 10.262 -16.295 -10.834 1.00 98.56 371 ALA A N 1
ATOM 2805 C CA . ALA A 1 371 ? 9.590 -15.224 -10.091 1.00 98.56 371 ALA A CA 1
ATOM 2806 C C . ALA A 1 371 ? 8.186 -14.945 -10.660 1.00 98.56 371 ALA A C 1
ATOM 2808 O O . ALA A 1 371 ? 7.226 -14.807 -9.898 1.00 98.56 371 ALA A O 1
ATOM 2809 N N . ALA A 1 372 ? 8.051 -14.945 -11.992 1.00 98.50 372 ALA A N 1
ATOM 2810 C CA . ALA A 1 372 ? 6.766 -14.802 -12.675 1.00 98.50 372 ALA A CA 1
ATOM 2811 C C . ALA A 1 372 ? 5.758 -15.898 -12.270 1.00 98.50 372 ALA A C 1
ATOM 2813 O O . ALA A 1 372 ? 4.571 -15.609 -12.138 1.00 98.50 372 ALA A O 1
ATOM 2814 N N . VAL A 1 373 ? 6.223 -17.125 -12.011 1.00 98.75 373 VAL A N 1
ATOM 2815 C CA . VAL A 1 373 ? 5.386 -18.263 -11.586 1.00 98.75 373 VAL A CA 1
ATOM 2816 C C . VAL A 1 373 ? 5.186 -18.320 -10.068 1.00 98.75 373 VAL A C 1
ATOM 2818 O O . VAL A 1 373 ? 4.083 -18.600 -9.602 1.00 98.75 373 VAL A O 1
ATOM 2821 N N . LEU A 1 374 ? 6.221 -18.058 -9.269 1.00 98.75 374 LEU A N 1
ATOM 2822 C CA . LEU A 1 374 ? 6.160 -18.218 -7.814 1.00 98.75 374 LEU A CA 1
ATOM 2823 C C . LEU A 1 374 ? 5.214 -17.218 -7.151 1.00 98.75 374 LEU A C 1
ATOM 2825 O O . LEU A 1 374 ? 4.504 -17.600 -6.227 1.00 98.75 374 LEU A O 1
ATOM 2829 N N . VAL A 1 375 ? 5.163 -15.966 -7.612 1.00 98.75 375 VAL A N 1
ATOM 2830 C CA . VAL A 1 375 ? 4.289 -14.934 -7.025 1.00 98.75 375 VAL A CA 1
ATOM 2831 C C . VAL A 1 375 ? 2.794 -15.295 -7.096 1.00 98.75 375 VAL A C 1
ATOM 2833 O O . VAL A 1 375 ? 2.148 -15.255 -6.048 1.00 98.75 375 VAL A O 1
ATOM 2836 N N . PRO A 1 376 ? 2.202 -15.696 -8.242 1.00 97.88 376 PRO A N 1
ATOM 2837 C CA . PRO A 1 376 ? 0.798 -16.100 -8.274 1.00 97.88 376 PRO A CA 1
ATOM 2838 C C . PRO A 1 376 ? 0.561 -17.399 -7.498 1.00 97.88 376 PRO A C 1
ATOM 2840 O O . PRO A 1 376 ? -0.447 -17.499 -6.805 1.00 97.88 376 PRO A O 1
ATOM 2843 N N . VAL A 1 377 ? 1.495 -18.361 -7.523 1.00 97.69 377 VAL A N 1
ATOM 2844 C CA . VAL A 1 377 ? 1.406 -19.577 -6.690 1.00 97.69 377 VAL A CA 1
ATOM 2845 C C . VAL A 1 377 ? 1.373 -19.216 -5.202 1.00 97.69 377 VAL A C 1
ATOM 2847 O O . VAL A 1 377 ? 0.548 -19.747 -4.457 1.00 97.69 377 VAL A O 1
ATOM 2850 N N . LEU A 1 378 ? 2.214 -18.272 -4.776 1.00 97.56 378 LEU A N 1
ATOM 2851 C CA . LEU A 1 378 ? 2.192 -17.713 -3.428 1.00 97.56 378 LEU A CA 1
ATOM 2852 C C . LEU A 1 378 ? 0.864 -17.010 -3.141 1.00 97.56 378 LEU A C 1
ATOM 2854 O O . LEU A 1 378 ? 0.309 -17.232 -2.076 1.00 97.56 378 LEU A O 1
ATOM 2858 N N . GLY A 1 379 ? 0.297 -16.265 -4.090 1.00 96.19 379 GLY A N 1
ATOM 2859 C CA . GLY A 1 379 ? -1.024 -15.645 -3.950 1.00 96.19 379 GLY A CA 1
ATOM 2860 C C . GLY A 1 379 ? -2.171 -16.634 -3.751 1.00 96.19 379 GLY A C 1
ATOM 2861 O O . GLY A 1 379 ? -3.081 -16.357 -2.971 1.00 96.19 379 GLY A O 1
ATOM 2862 N N . LEU A 1 380 ? -2.110 -17.812 -4.384 1.00 94.75 380 LEU A N 1
ATOM 2863 C CA . LEU A 1 380 ? -3.094 -18.880 -4.167 1.00 94.75 380 LEU A CA 1
ATOM 2864 C C . LEU A 1 380 ? -3.055 -19.392 -2.720 1.00 94.75 380 LEU A C 1
ATOM 2866 O O . LEU A 1 380 ? -4.103 -19.616 -2.107 1.00 94.75 380 LEU A O 1
ATOM 2870 N N . VAL A 1 381 ? -1.852 -19.573 -2.164 1.00 95.38 381 VAL A N 1
ATOM 2871 C CA . VAL A 1 381 ? -1.667 -20.140 -0.817 1.00 95.38 381 VAL A CA 1
ATOM 2872 C C . VAL A 1 381 ? -1.682 -19.091 0.296 1.00 95.38 381 VAL A C 1
ATOM 2874 O O . VAL A 1 381 ? -1.999 -19.440 1.433 1.00 95.38 381 VAL A O 1
ATOM 2877 N N . ASP A 1 382 ? -1.334 -17.842 -0.001 1.00 96.44 382 ASP A N 1
ATOM 2878 C CA . ASP A 1 382 ? -1.255 -16.701 0.912 1.00 96.44 382 ASP A CA 1
ATOM 2879 C C . ASP A 1 382 ? -1.321 -15.369 0.141 1.00 96.44 382 ASP A C 1
ATOM 2881 O O . ASP A 1 382 ? -0.315 -14.836 -0.341 1.00 96.44 382 ASP A O 1
ATOM 2885 N N . LYS A 1 383 ? -2.519 -14.784 0.086 1.00 95.69 383 LYS A N 1
ATOM 2886 C CA . LYS A 1 383 ? -2.790 -13.497 -0.566 1.00 95.69 383 LYS A CA 1
ATOM 2887 C C . LYS A 1 383 ? -1.898 -12.372 -0.042 1.00 95.69 383 LYS A C 1
ATOM 2889 O O . LYS A 1 383 ? -1.518 -11.494 -0.810 1.00 95.69 383 LYS A O 1
ATOM 2894 N N . THR A 1 384 ? -1.513 -12.422 1.235 1.00 96.69 384 THR A N 1
ATOM 2895 C CA . THR A 1 384 ? -0.640 -11.415 1.860 1.00 96.69 384 THR A CA 1
ATOM 2896 C C . THR A 1 384 ? 0.683 -11.281 1.112 1.00 96.69 384 THR A C 1
ATOM 2898 O O . THR A 1 384 ? 1.158 -10.171 0.905 1.00 96.69 384 THR A O 1
ATOM 2901 N N . ILE A 1 385 ? 1.272 -12.401 0.678 1.00 97.25 385 ILE A N 1
ATOM 2902 C CA . ILE A 1 385 ? 2.574 -12.403 -0.000 1.00 97.25 385 ILE A CA 1
ATOM 2903 C C . ILE A 1 385 ? 2.442 -11.870 -1.430 1.00 97.25 385 ILE A C 1
ATOM 2905 O O . ILE A 1 385 ? 3.318 -11.143 -1.886 1.00 97.25 385 ILE A O 1
ATOM 2909 N N . PHE A 1 386 ? 1.340 -12.172 -2.123 1.00 97.50 386 PHE A N 1
ATOM 2910 C CA . PHE A 1 386 ? 1.067 -11.605 -3.448 1.00 97.50 386 PHE A CA 1
ATOM 2911 C C . PHE A 1 386 ? 0.906 -10.082 -3.402 1.00 97.50 386 PHE A C 1
ATOM 2913 O O . PHE A 1 386 ? 1.472 -9.375 -4.234 1.00 97.50 386 PHE A O 1
ATOM 2920 N N . LEU A 1 387 ? 0.188 -9.574 -2.397 1.00 96.56 387 LEU A N 1
ATOM 2921 C CA . LEU A 1 387 ? 0.036 -8.135 -2.182 1.00 96.56 387 LEU A CA 1
ATOM 2922 C C . LEU A 1 387 ? 1.356 -7.480 -1.758 1.00 96.56 387 LEU A C 1
ATOM 2924 O O . LEU A 1 387 ? 1.721 -6.442 -2.307 1.00 96.56 387 LEU A O 1
ATOM 2928 N N . ALA A 1 388 ? 2.123 -8.117 -0.867 1.00 96.56 388 ALA A N 1
ATOM 2929 C CA . ALA A 1 388 ? 3.463 -7.658 -0.506 1.00 96.56 388 ALA A CA 1
ATOM 2930 C C . ALA A 1 388 ? 4.404 -7.626 -1.721 1.00 96.56 388 ALA A C 1
ATOM 2932 O O . ALA A 1 388 ? 5.193 -6.705 -1.859 1.00 96.56 388 ALA A O 1
ATOM 2933 N N . ALA A 1 389 ? 4.287 -8.571 -2.657 1.00 97.31 389 ALA A N 1
ATOM 2934 C CA . ALA A 1 389 ? 5.068 -8.580 -3.896 1.00 97.31 389 ALA A CA 1
ATOM 2935 C C . ALA A 1 389 ? 4.643 -7.506 -4.913 1.00 97.31 389 ALA A C 1
ATOM 2937 O O . ALA A 1 389 ? 5.238 -7.431 -5.990 1.00 97.31 389 ALA A O 1
ATOM 2938 N N . ARG A 1 390 ? 3.627 -6.690 -4.593 1.00 96.50 390 ARG A N 1
ATOM 2939 C CA . ARG A 1 390 ? 3.003 -5.730 -5.513 1.00 96.50 390 ARG A CA 1
ATOM 2940 C C . ARG A 1 390 ? 2.581 -6.432 -6.798 1.00 96.50 390 ARG A C 1
ATOM 2942 O O . ARG A 1 390 ? 3.046 -6.109 -7.897 1.00 96.50 390 ARG A O 1
ATOM 2949 N N . GLY A 1 391 ? 1.733 -7.447 -6.628 1.00 97.06 391 GLY A N 1
ATOM 2950 C CA . GLY A 1 391 ? 1.202 -8.289 -7.696 1.00 97.06 391 GLY A CA 1
ATOM 2951 C C . GLY A 1 391 ? 0.571 -7.510 -8.854 1.00 97.06 391 GLY A C 1
ATOM 2952 O O . GLY A 1 391 ? 0.522 -8.004 -9.969 1.00 97.06 391 GLY A O 1
ATOM 2953 N N . GLU A 1 392 ? 0.134 -6.278 -8.623 1.00 96.56 392 GLU A N 1
ATOM 2954 C CA . GLU A 1 392 ? -0.435 -5.367 -9.616 1.00 96.56 392 GLU A CA 1
ATOM 2955 C C . GLU A 1 392 ? 0.594 -4.513 -10.377 1.00 96.56 392 GLU A C 1
ATOM 2957 O O . GLU A 1 392 ? 0.259 -3.910 -11.395 1.00 96.56 392 GLU A O 1
ATOM 2962 N N . HIS A 1 393 ? 1.833 -4.424 -9.885 1.00 97.88 393 HIS A N 1
ATOM 2963 C CA . HIS A 1 393 ? 2.860 -3.515 -10.402 1.00 97.88 393 HIS A CA 1
ATOM 2964 C C . HIS A 1 393 ? 4.138 -4.267 -10.755 1.00 97.88 393 HIS A C 1
ATOM 2966 O O . HIS A 1 393 ? 4.353 -4.586 -11.924 1.00 97.88 393 HIS A O 1
ATOM 2972 N N . TYR A 1 394 ? 4.987 -4.564 -9.770 1.00 98.56 394 TYR A N 1
ATOM 2973 C CA . TYR A 1 394 ? 6.304 -5.144 -10.030 1.00 98.56 394 TYR A CA 1
ATOM 2974 C C . TYR A 1 394 ? 6.192 -6.524 -10.666 1.00 98.56 394 TYR A C 1
ATOM 2976 O O . TYR A 1 394 ? 6.932 -6.828 -11.596 1.00 98.56 394 TYR A O 1
ATOM 2984 N N . TRP A 1 395 ? 5.235 -7.346 -10.227 1.00 98.69 395 TRP A N 1
ATOM 2985 C CA . TRP A 1 395 ? 5.046 -8.673 -10.811 1.00 98.69 395 TRP A CA 1
ATOM 2986 C C . TRP A 1 395 ? 4.555 -8.616 -12.257 1.00 98.69 395 TRP A C 1
ATOM 2988 O O . TRP A 1 395 ? 5.095 -9.329 -13.102 1.00 98.69 395 TRP A O 1
ATOM 2998 N N . VAL A 1 396 ? 3.602 -7.732 -12.569 1.00 98.75 396 VAL A N 1
ATOM 2999 C CA . VAL A 1 396 ? 3.108 -7.552 -13.945 1.00 98.75 396 VAL A CA 1
ATOM 3000 C C . VAL A 1 396 ? 4.251 -7.127 -14.864 1.00 98.75 396 VAL A C 1
ATOM 3002 O O . VAL A 1 396 ? 4.413 -7.697 -15.943 1.00 98.75 396 VAL A O 1
ATOM 3005 N N . VAL A 1 397 ? 5.094 -6.186 -14.419 1.00 98.81 397 VAL A N 1
ATOM 3006 C CA . VAL A 1 397 ? 6.284 -5.780 -15.179 1.00 98.81 397 VAL A CA 1
ATOM 3007 C C . VAL A 1 397 ? 7.260 -6.949 -15.318 1.00 98.81 397 VAL A C 1
ATOM 3009 O O . VAL A 1 397 ? 7.711 -7.206 -16.425 1.00 98.81 397 VAL A O 1
ATOM 3012 N N . THR A 1 398 ? 7.527 -7.734 -14.271 1.00 98.81 398 THR A N 1
ATOM 3013 C CA . THR A 1 398 ? 8.377 -8.937 -14.364 1.00 98.81 398 THR A CA 1
ATOM 3014 C C . THR A 1 398 ? 7.862 -9.957 -15.385 1.00 98.81 398 THR A C 1
ATOM 3016 O O . THR A 1 398 ? 8.666 -10.544 -16.107 1.00 98.81 398 THR A O 1
ATOM 3019 N N . VAL A 1 399 ? 6.543 -10.151 -15.508 1.00 98.81 399 VAL A N 1
ATOM 3020 C CA . VAL A 1 399 ? 5.961 -11.009 -16.557 1.00 98.81 399 VAL A CA 1
ATOM 3021 C C . VAL A 1 399 ? 6.216 -10.422 -17.949 1.00 98.81 399 VAL A C 1
ATOM 3023 O O . VAL A 1 399 ? 6.626 -11.156 -18.847 1.00 98.81 399 VAL A O 1
ATOM 3026 N N . VAL A 1 400 ? 6.044 -9.106 -18.125 1.00 98.81 400 VAL A N 1
ATOM 3027 C CA . VAL A 1 400 ? 6.396 -8.408 -19.376 1.00 98.81 400 VAL A CA 1
ATOM 3028 C C . VAL A 1 400 ? 7.878 -8.612 -19.712 1.00 98.81 400 VAL A C 1
ATOM 3030 O O . VAL A 1 400 ? 8.195 -8.962 -20.848 1.00 98.81 400 VAL A O 1
ATOM 3033 N N . LEU A 1 401 ? 8.777 -8.465 -18.733 1.00 98.75 401 LEU A N 1
ATOM 3034 C CA . LEU A 1 401 ? 10.214 -8.698 -18.910 1.00 98.75 401 LEU A CA 1
ATOM 3035 C C . LEU A 1 401 ? 10.507 -10.147 -19.320 1.00 98.75 401 LEU A C 1
ATOM 3037 O O . LEU A 1 401 ? 11.304 -10.375 -20.224 1.00 98.75 401 LEU A O 1
ATOM 3041 N N . ALA A 1 402 ? 9.854 -11.127 -18.688 1.00 98.69 402 ALA A N 1
ATOM 3042 C CA . ALA A 1 402 ? 10.046 -12.538 -19.007 1.00 98.69 402 ALA A CA 1
ATOM 3043 C C . ALA A 1 402 ? 9.612 -12.849 -20.448 1.00 98.69 402 ALA A C 1
ATOM 3045 O O . ALA A 1 402 ? 10.353 -13.480 -21.199 1.00 98.69 402 ALA A O 1
ATOM 3046 N N . VAL A 1 403 ? 8.436 -12.370 -20.865 1.00 98.44 403 VAL A N 1
ATOM 3047 C CA . VAL A 1 403 ? 7.932 -12.578 -22.231 1.00 98.44 403 VAL A CA 1
ATOM 3048 C C . VAL A 1 403 ? 8.818 -11.877 -23.263 1.00 98.44 403 VAL A C 1
ATOM 3050 O O . VAL A 1 403 ? 9.120 -12.462 -24.304 1.00 98.44 403 VAL A O 1
ATOM 3053 N N . ALA A 1 404 ? 9.282 -10.661 -22.974 1.00 98.00 404 ALA A N 1
ATOM 3054 C CA . ALA A 1 404 ? 10.239 -9.954 -23.818 1.00 98.00 404 ALA A CA 1
ATOM 3055 C C . ALA A 1 404 ? 11.556 -10.734 -23.958 1.00 98.00 404 ALA A C 1
ATOM 3057 O O . ALA A 1 404 ? 12.010 -10.970 -25.074 1.00 98.00 404 ALA A O 1
ATOM 3058 N N . ALA A 1 405 ? 12.115 -11.234 -22.850 1.00 97.88 405 ALA A N 1
ATOM 3059 C CA . ALA A 1 405 ? 13.333 -12.045 -22.860 1.00 97.88 405 ALA A CA 1
ATOM 3060 C C . ALA A 1 405 ? 13.171 -13.366 -23.636 1.00 97.88 405 ALA A C 1
ATOM 3062 O O . ALA A 1 405 ? 14.121 -13.827 -24.260 1.00 97.88 405 ALA A O 1
ATOM 3063 N N . PHE A 1 406 ? 11.977 -13.966 -23.623 1.00 97.94 406 PHE A N 1
ATOM 3064 C CA . PHE A 1 406 ? 11.680 -15.190 -24.374 1.00 97.94 406 PHE A CA 1
ATOM 3065 C C . PHE A 1 406 ? 11.504 -14.945 -25.879 1.00 97.94 406 PHE A C 1
ATOM 3067 O O . PHE A 1 406 ? 11.915 -15.761 -26.698 1.00 97.94 406 PHE A O 1
ATOM 3074 N N . THR A 1 407 ? 10.863 -13.836 -26.251 1.00 97.62 407 THR A N 1
ATOM 3075 C CA . THR A 1 407 ? 10.462 -13.561 -27.643 1.00 97.62 407 THR A CA 1
ATOM 3076 C C . THR A 1 407 ? 11.418 -12.648 -28.404 1.00 97.62 407 THR A C 1
ATOM 3078 O O . THR A 1 407 ? 11.325 -12.563 -29.625 1.00 97.62 407 THR A O 1
ATOM 3081 N N . GLY A 1 408 ? 12.305 -11.937 -27.703 1.00 96.25 408 GLY A N 1
ATOM 3082 C CA . GLY A 1 408 ? 13.129 -10.866 -28.265 1.00 96.25 408 GLY A CA 1
ATOM 3083 C C . GLY A 1 408 ? 12.366 -9.561 -28.526 1.00 96.25 408 GLY A C 1
ATOM 3084 O O . GLY A 1 408 ? 12.932 -8.633 -29.101 1.00 96.25 408 GLY A O 1
ATOM 3085 N N . ALA A 1 409 ? 11.091 -9.470 -28.133 1.00 96.75 409 ALA A N 1
ATOM 3086 C CA . ALA A 1 409 ? 10.301 -8.249 -28.261 1.00 96.75 409 ALA A CA 1
ATOM 3087 C C . ALA A 1 409 ? 10.729 -7.181 -27.239 1.00 96.75 409 ALA A C 1
ATOM 3089 O O . ALA A 1 409 ? 11.322 -7.482 -26.204 1.00 96.75 409 ALA A O 1
ATOM 3090 N N . SER A 1 410 ? 10.378 -5.919 -27.502 1.00 97.38 410 SER A N 1
ATOM 3091 C CA . SER A 1 410 ? 10.607 -4.841 -26.536 1.00 97.38 410 SER A CA 1
ATOM 3092 C C . SER A 1 410 ? 9.675 -4.974 -25.329 1.00 97.38 410 SER A C 1
ATOM 3094 O O . SER A 1 410 ? 8.461 -5.122 -25.468 1.00 97.38 410 SER A O 1
ATOM 3096 N N . TRP A 1 411 ? 10.240 -4.859 -24.129 1.00 98.12 411 TRP A N 1
ATOM 3097 C CA . TRP A 1 411 ? 9.503 -4.846 -22.864 1.00 98.12 411 TRP A CA 1
ATOM 3098 C C . TRP A 1 411 ? 8.876 -3.474 -22.544 1.00 98.12 411 TRP A C 1
ATOM 3100 O O . TRP A 1 411 ? 7.952 -3.375 -21.730 1.00 98.12 411 TRP A O 1
ATOM 3110 N N . ILE A 1 412 ? 9.362 -2.408 -23.187 1.00 98.62 412 ILE A N 1
ATOM 3111 C CA . ILE A 1 412 ? 9.032 -1.010 -22.875 1.00 98.62 412 ILE A CA 1
ATOM 3112 C C . ILE A 1 412 ? 7.529 -0.704 -23.032 1.00 98.62 412 ILE A C 1
ATOM 3114 O O . ILE A 1 412 ? 6.971 -0.097 -22.113 1.00 98.62 412 ILE A O 1
ATOM 3118 N N . PRO A 1 413 ? 6.821 -1.134 -24.104 1.00 98.56 413 PRO A N 1
ATOM 3119 C CA . PRO A 1 413 ? 5.387 -0.864 -24.245 1.00 98.56 413 PRO A CA 1
ATOM 3120 C C . PRO A 1 413 ? 4.558 -1.413 -23.078 1.00 98.56 413 PRO A C 1
ATOM 3122 O O . PRO A 1 413 ? 3.689 -0.720 -22.548 1.00 98.56 413 PRO A O 1
ATOM 3125 N N . GLY A 1 414 ? 4.851 -2.639 -22.629 1.00 98.44 414 GLY A N 1
ATOM 3126 C CA . GLY A 1 414 ? 4.167 -3.247 -21.486 1.00 98.44 414 GLY A CA 1
ATOM 3127 C C . GLY A 1 414 ? 4.447 -2.499 -20.182 1.00 98.44 414 GLY A C 1
ATOM 3128 O O . GLY A 1 414 ? 3.516 -2.197 -19.436 1.00 98.44 414 GLY A O 1
ATOM 3129 N N . ALA A 1 415 ? 5.703 -2.114 -19.935 1.00 98.62 415 ALA A N 1
ATOM 3130 C CA . ALA A 1 415 ? 6.068 -1.332 -18.754 1.00 98.62 415 ALA A CA 1
ATOM 3131 C C . ALA A 1 415 ? 5.424 0.070 -18.745 1.00 98.62 415 ALA A C 1
ATOM 3133 O O . ALA A 1 415 ? 4.941 0.505 -17.693 1.00 98.62 415 ALA A O 1
ATOM 3134 N N . LYS A 1 416 ? 5.346 0.749 -19.905 1.00 98.69 416 LYS A N 1
ATOM 3135 C CA . LYS A 1 416 ? 4.605 2.014 -20.081 1.00 98.69 416 LYS A CA 1
ATOM 3136 C C . LYS A 1 416 ? 3.130 1.848 -19.737 1.00 98.69 416 LYS A C 1
ATOM 3138 O O . LYS A 1 416 ? 2.595 2.663 -18.991 1.00 98.69 416 LYS A O 1
ATOM 3143 N N . ALA A 1 417 ? 2.486 0.790 -20.237 1.00 98.69 417 ALA A N 1
ATOM 3144 C CA . ALA A 1 417 ? 1.075 0.521 -19.965 1.00 98.69 417 ALA A CA 1
ATOM 3145 C C . ALA A 1 417 ? 0.799 0.356 -18.463 1.00 98.69 417 ALA A C 1
ATOM 3147 O O . ALA A 1 417 ? -0.149 0.947 -17.951 1.00 98.69 417 ALA A O 1
ATOM 3148 N N . VAL A 1 418 ? 1.648 -0.393 -17.746 1.00 98.56 418 VAL A N 1
ATOM 3149 C CA . VAL A 1 418 ? 1.512 -0.576 -16.291 1.00 98.56 418 VAL A CA 1
ATOM 3150 C C . VAL A 1 418 ? 1.656 0.755 -15.550 1.00 98.56 418 VAL A C 1
ATOM 3152 O O . VAL A 1 418 ? 0.794 1.094 -14.744 1.00 98.56 418 VAL A O 1
ATOM 3155 N N . HIS A 1 419 ? 2.689 1.552 -15.845 1.00 98.25 419 HIS A N 1
ATOM 3156 C CA . HIS A 1 419 ? 2.902 2.833 -15.156 1.00 98.25 419 HIS A CA 1
ATOM 3157 C C . HIS A 1 419 ? 1.814 3.862 -15.466 1.00 98.25 419 HIS A C 1
ATOM 3159 O O . HIS A 1 419 ? 1.330 4.535 -14.557 1.00 98.25 419 HIS A O 1
ATOM 3165 N N . ALA A 1 420 ? 1.371 3.938 -16.722 1.00 98.31 420 ALA A N 1
ATOM 3166 C CA . ALA A 1 420 ? 0.257 4.796 -17.100 1.00 98.31 420 ALA A CA 1
ATOM 3167 C C . ALA A 1 420 ? -1.033 4.411 -16.358 1.00 98.31 420 ALA A C 1
ATOM 3169 O O . ALA A 1 420 ? -1.745 5.289 -15.871 1.00 98.31 420 ALA A O 1
ATOM 3170 N N . ALA A 1 421 ? -1.303 3.109 -16.218 1.00 98.38 421 ALA A N 1
ATOM 3171 C CA . ALA A 1 421 ? -2.461 2.610 -15.487 1.00 98.38 421 ALA A CA 1
ATOM 3172 C C . ALA A 1 421 ? -2.412 2.957 -13.993 1.00 98.38 421 ALA A C 1
ATOM 3174 O O . ALA A 1 421 ? -3.438 3.357 -13.448 1.00 98.38 421 ALA A O 1
ATOM 3175 N N . LEU A 1 422 ? -1.239 2.878 -13.350 1.00 97.19 422 LEU A N 1
ATOM 3176 C CA . LEU A 1 422 ? -1.084 3.244 -11.936 1.00 97.19 422 LEU A CA 1
ATOM 3177 C C . LEU A 1 422 ? -1.533 4.685 -11.675 1.00 97.19 422 LEU A C 1
ATOM 3179 O O . LEU A 1 422 ? -2.340 4.902 -10.775 1.00 97.19 422 LEU A O 1
ATOM 3183 N N . TRP A 1 423 ? -1.069 5.658 -12.468 1.00 96.88 423 TRP A N 1
ATOM 3184 C CA . TRP A 1 423 ? -1.511 7.052 -12.317 1.00 96.88 423 TRP A CA 1
ATOM 3185 C C . TRP A 1 423 ? -2.974 7.237 -12.703 1.00 96.88 423 TRP A C 1
ATOM 3187 O O . TRP A 1 423 ? -3.721 7.901 -11.987 1.00 96.88 423 TRP A O 1
ATOM 3197 N N . PHE A 1 424 ? -3.406 6.624 -13.807 1.00 97.81 424 PHE A N 1
ATOM 3198 C CA . PHE A 1 424 ? -4.775 6.773 -14.284 1.00 97.81 424 PHE A CA 1
ATOM 3199 C C . PHE A 1 424 ? -5.787 6.285 -13.241 1.00 97.81 424 PHE A C 1
ATOM 3201 O O . PHE A 1 424 ? -6.673 7.039 -12.844 1.00 97.81 424 PHE A O 1
ATOM 3208 N N . TRP A 1 425 ? -5.637 5.060 -12.737 1.00 97.44 425 TRP A N 1
ATOM 3209 C CA . TRP A 1 425 ? -6.576 4.492 -11.771 1.00 97.44 425 TRP A CA 1
ATOM 3210 C C . TRP A 1 425 ? -6.445 5.096 -10.376 1.00 97.44 425 TRP A C 1
ATOM 3212 O O . TRP A 1 425 ? -7.465 5.288 -9.707 1.00 97.44 425 TRP A O 1
ATOM 3222 N N . ALA A 1 426 ? -5.242 5.507 -9.967 1.00 95.19 426 ALA A N 1
ATOM 3223 C CA . ALA A 1 426 ? -5.079 6.281 -8.743 1.00 95.19 426 ALA A CA 1
ATOM 3224 C C . ALA A 1 426 ? -5.814 7.629 -8.831 1.00 95.19 426 ALA A C 1
ATOM 3226 O O . ALA A 1 426 ? -6.470 8.019 -7.862 1.00 95.19 426 ALA A O 1
ATOM 3227 N N . GLY A 1 427 ? -5.798 8.294 -9.990 1.00 95.94 427 GLY A N 1
ATOM 3228 C CA . GLY A 1 427 ? -6.597 9.488 -10.265 1.00 95.94 427 GLY A CA 1
ATOM 3229 C C . GLY A 1 427 ? -8.105 9.208 -10.305 1.00 95.94 427 GLY A C 1
ATOM 3230 O O . GLY A 1 427 ? -8.874 9.892 -9.631 1.00 95.94 427 GLY A O 1
ATOM 3231 N N . VAL A 1 428 ? -8.548 8.163 -11.018 1.00 96.19 428 VAL A N 1
ATOM 3232 C CA . VAL A 1 428 ? -9.972 7.765 -11.089 1.00 96.19 428 VAL A CA 1
ATOM 3233 C C . VAL A 1 428 ? -10.525 7.484 -9.698 1.00 96.19 428 VAL A C 1
ATOM 3235 O O . VAL A 1 428 ? -11.620 7.932 -9.359 1.00 96.19 428 VAL A O 1
ATOM 3238 N N . SER A 1 429 ? -9.752 6.797 -8.858 1.00 93.50 429 SER A N 1
ATOM 3239 C CA . SER A 1 429 ? -10.190 6.451 -7.511 1.00 93.50 429 SER A CA 1
ATOM 3240 C C . SER A 1 429 ? -10.462 7.677 -6.636 1.00 93.50 429 SER A C 1
ATOM 3242 O O . SER A 1 429 ? -11.253 7.554 -5.705 1.00 93.50 429 SER A O 1
ATOM 3244 N N . LYS A 1 430 ? -9.897 8.854 -6.959 1.00 94.44 430 LYS A N 1
ATOM 3245 C CA . LYS A 1 430 ? -10.094 10.145 -6.266 1.00 94.44 430 LYS A CA 1
ATOM 3246 C C . LYS A 1 430 ? -11.321 10.932 -6.736 1.00 94.44 430 LYS A C 1
ATOM 3248 O O . LYS A 1 430 ? -11.640 11.958 -6.137 1.00 94.44 430 LYS A O 1
ATOM 3253 N N . LEU A 1 431 ? -12.056 10.448 -7.743 1.00 92.88 431 LEU A N 1
ATOM 3254 C CA . LEU A 1 431 ? -13.325 11.028 -8.209 1.00 92.88 431 LEU A CA 1
ATOM 3255 C C . LEU A 1 431 ? -14.467 10.742 -7.214 1.00 92.88 431 LEU A C 1
ATOM 3257 O O . LEU A 1 431 ? -15.419 10.020 -7.506 1.00 92.88 431 LEU A O 1
ATOM 3261 N N . ASN A 1 432 ? -14.341 11.267 -5.995 1.00 90.75 432 ASN A N 1
ATOM 3262 C CA . ASN A 1 432 ? -15.223 10.977 -4.870 1.00 90.75 432 ASN A CA 1
ATOM 3263 C C . ASN A 1 432 ? -15.241 12.135 -3.840 1.00 90.75 432 ASN A C 1
ATOM 3265 O O . ASN A 1 432 ? -14.570 13.151 -4.006 1.00 90.75 432 ASN A O 1
ATOM 3269 N N . HIS A 1 433 ? -16.007 11.981 -2.754 1.00 93.06 433 HIS A N 1
ATOM 3270 C CA . HIS A 1 433 ? -16.078 12.966 -1.659 1.00 93.06 433 HIS A CA 1
ATOM 3271 C C . HIS A 1 433 ? -15.095 12.717 -0.499 1.00 93.06 433 HIS A C 1
ATOM 3273 O O . HIS A 1 433 ? -15.008 13.536 0.413 1.00 93.06 433 HIS A O 1
ATOM 3279 N N . HIS A 1 434 ? -14.367 11.602 -0.514 1.00 94.69 434 HIS A N 1
ATOM 3280 C CA . HIS A 1 434 ? -13.391 11.206 0.504 1.00 94.69 434 HIS A CA 1
ATOM 3281 C C . HIS A 1 434 ? -12.055 11.937 0.352 1.00 94.69 434 HIS A C 1
ATOM 3283 O O . HIS A 1 434 ? -11.449 12.306 1.358 1.00 94.69 434 HIS A O 1
ATOM 3289 N N . PHE A 1 435 ? -11.598 12.173 -0.882 1.00 95.50 435 PHE A N 1
ATOM 3290 C CA . PHE A 1 435 ? -10.252 12.693 -1.143 1.00 95.50 435 PHE A CA 1
ATOM 3291 C C . PHE A 1 435 ? -9.949 14.063 -0.497 1.00 95.50 435 PHE A C 1
ATOM 3293 O O . PHE A 1 435 ? -8.852 14.221 0.041 1.00 95.50 435 PHE A O 1
ATOM 3300 N N . PRO A 1 436 ? -10.886 15.032 -0.410 1.00 96.31 436 PRO A N 1
ATOM 3301 C CA . PRO A 1 436 ? -10.646 16.269 0.337 1.00 96.31 436 PRO A CA 1
ATOM 3302 C C . PRO A 1 436 ? -10.255 16.044 1.805 1.00 96.31 436 PRO A C 1
ATOM 3304 O O . PRO A 1 436 ? -9.379 16.739 2.314 1.00 96.31 436 PRO A O 1
ATOM 3307 N N . ALA A 1 437 ? -10.834 15.041 2.477 1.00 95.69 437 ALA A N 1
ATOM 3308 C CA . ALA A 1 437 ? -10.462 14.704 3.852 1.00 95.69 437 ALA A CA 1
ATOM 3309 C C . ALA A 1 437 ? -9.034 14.138 3.940 1.00 95.69 437 ALA A C 1
ATOM 3311 O O . ALA A 1 437 ? -8.300 14.470 4.871 1.00 95.69 437 ALA A O 1
ATOM 3312 N N . VAL A 1 438 ? -8.606 13.356 2.941 1.00 94.62 438 VAL A N 1
ATOM 3313 C CA . VAL A 1 438 ? -7.219 12.873 2.835 1.00 94.62 438 VAL A CA 1
ATOM 3314 C C . VAL A 1 438 ? -6.249 14.045 2.731 1.00 94.62 438 VAL A C 1
ATOM 3316 O O . VAL A 1 438 ? -5.251 14.071 3.447 1.00 94.62 438 VAL A O 1
ATOM 3319 N N . VAL A 1 439 ? -6.551 15.043 1.892 1.00 94.81 439 VAL A N 1
ATOM 3320 C CA . VAL A 1 439 ? -5.709 16.241 1.737 1.00 94.81 439 VAL A CA 1
ATOM 3321 C C . VAL A 1 439 ? -5.555 16.983 3.067 1.00 94.81 439 VAL A C 1
ATOM 3323 O O . VAL A 1 439 ? -4.435 17.366 3.416 1.00 94.81 439 VAL A O 1
ATOM 3326 N N . CYS A 1 440 ? -6.632 17.128 3.848 1.00 95.38 440 CYS A N 1
ATOM 3327 C CA . CYS A 1 440 ? -6.565 17.708 5.192 1.00 95.38 440 CYS A CA 1
ATOM 3328 C C . CYS A 1 440 ? -5.630 16.906 6.109 1.00 95.38 440 CYS A C 1
ATOM 3330 O O . CYS A 1 440 ? -4.688 17.459 6.681 1.00 95.38 440 CYS A O 1
ATOM 3332 N N . VAL A 1 441 ? -5.871 15.595 6.223 1.00 93.69 441 VAL A N 1
ATOM 3333 C CA . VAL A 1 441 ? -5.142 14.697 7.130 1.00 93.69 441 VAL A CA 1
ATOM 3334 C C . VAL A 1 441 ? -3.660 14.609 6.759 1.00 93.69 441 VAL A C 1
ATOM 3336 O O . VAL A 1 441 ? -2.810 14.696 7.649 1.00 93.69 441 VAL A O 1
ATOM 3339 N N . MET A 1 442 ? -3.336 14.491 5.467 1.00 93.25 442 MET A N 1
ATOM 3340 C CA . MET A 1 442 ? -1.961 14.436 4.959 1.00 93.25 442 MET A CA 1
ATOM 3341 C C . MET A 1 442 ? -1.215 15.749 5.194 1.00 93.25 442 MET A C 1
ATOM 3343 O O . MET A 1 442 ? -0.112 15.728 5.738 1.00 93.25 442 MET A O 1
ATOM 3347 N N . THR A 1 443 ? -1.837 16.890 4.881 1.00 93.50 443 THR A N 1
ATOM 3348 C CA . THR A 1 443 ? -1.220 18.209 5.101 1.00 93.50 443 THR A CA 1
ATOM 3349 C C . THR A 1 443 ? -0.954 18.447 6.590 1.00 93.50 443 THR A C 1
ATOM 3351 O O . THR A 1 443 ? 0.108 18.946 6.967 1.00 93.50 443 THR A O 1
ATOM 3354 N N . SER A 1 444 ? -1.879 18.030 7.463 1.00 92.88 444 SER A N 1
ATOM 3355 C CA . SER A 1 444 ? -1.679 18.052 8.916 1.00 92.88 444 SER A CA 1
ATOM 3356 C C . SER A 1 444 ? -0.540 17.137 9.380 1.00 92.88 444 SER A C 1
ATOM 3358 O O . SER A 1 444 ? 0.135 17.466 10.354 1.00 92.88 444 SER A O 1
ATOM 3360 N N . ASN A 1 445 ? -0.283 16.023 8.690 1.00 90.56 445 ASN A N 1
ATOM 3361 C CA . ASN A 1 445 ? 0.805 15.101 9.023 1.00 90.56 445 ASN A CA 1
ATOM 3362 C C . ASN A 1 445 ? 2.174 15.513 8.454 1.00 90.56 445 ASN A C 1
ATOM 3364 O O . ASN A 1 445 ? 3.201 15.067 8.963 1.00 90.56 445 ASN A O 1
ATOM 3368 N N . SER A 1 446 ? 2.206 16.375 7.435 1.00 90.81 446 SER A N 1
ATOM 3369 C CA . SER A 1 446 ? 3.437 16.720 6.722 1.00 90.81 446 SER A CA 1
ATOM 3370 C C . SER A 1 446 ? 4.545 17.241 7.654 1.00 90.81 446 SER A C 1
ATOM 3372 O O . SER A 1 446 ? 4.313 18.192 8.419 1.00 90.81 446 SER A O 1
ATOM 3374 N N . PRO A 1 447 ? 5.775 16.693 7.560 1.00 88.88 447 PRO A N 1
ATOM 3375 C CA . PRO A 1 447 ? 6.936 17.223 8.272 1.00 88.88 447 PRO A CA 1
ATOM 3376 C C . PRO A 1 447 ? 7.438 18.559 7.709 1.00 88.88 447 PRO A C 1
ATOM 3378 O O . PRO A 1 447 ? 8.185 19.249 8.400 1.00 88.88 447 PRO A O 1
ATOM 3381 N N . VAL A 1 448 ? 7.030 18.939 6.493 1.00 88.88 448 VAL A N 1
ATOM 3382 C CA . VAL A 1 448 ? 7.433 20.196 5.841 1.00 88.88 448 VAL A CA 1
ATOM 3383 C C . VAL A 1 448 ? 6.372 21.283 6.052 1.00 88.88 448 VAL A C 1
ATOM 3385 O O . VAL A 1 448 ? 6.699 22.412 6.410 1.00 88.88 448 VAL A O 1
ATOM 3388 N N . ALA A 1 449 ? 5.084 20.944 5.936 1.00 87.19 449 ALA A N 1
ATOM 3389 C CA . ALA A 1 449 ? 3.965 21.866 6.151 1.00 87.19 449 ALA A CA 1
ATOM 3390 C C . ALA A 1 449 ? 3.527 21.924 7.632 1.00 87.19 449 ALA A C 1
ATOM 3392 O O . ALA A 1 449 ? 2.378 21.655 7.992 1.00 87.19 449 ALA A O 1
ATOM 3393 N N . ARG A 1 450 ? 4.451 22.293 8.532 1.00 85.88 450 ARG A N 1
ATOM 3394 C CA . ARG A 1 450 ? 4.212 22.334 9.997 1.00 85.88 450 ARG A CA 1
ATOM 3395 C C . ARG A 1 450 ? 3.539 23.612 10.504 1.00 85.88 450 ARG A C 1
ATOM 3397 O O . ARG A 1 450 ? 3.380 23.798 11.709 1.00 85.88 450 ARG A O 1
ATOM 3404 N N . PHE A 1 451 ? 3.134 24.500 9.603 1.00 91.00 451 PHE A N 1
ATOM 3405 C CA . PHE A 1 451 ? 2.581 25.798 9.964 1.00 91.00 451 PHE A CA 1
ATOM 3406 C C . PHE A 1 451 ? 1.134 25.677 10.455 1.00 91.00 451 PHE A C 1
ATOM 3408 O O . PHE A 1 451 ? 0.238 25.303 9.698 1.00 91.00 451 PHE A O 1
ATOM 3415 N N . ALA A 1 452 ? 0.884 26.049 11.714 1.00 91.12 452 ALA A N 1
ATOM 3416 C CA . ALA A 1 452 ? -0.444 25.947 12.323 1.00 91.12 452 ALA A CA 1
ATOM 3417 C C . ALA A 1 452 ? -1.525 26.725 11.552 1.00 91.12 452 ALA A C 1
ATOM 3419 O O . ALA A 1 452 ? -2.658 26.262 11.460 1.00 91.12 452 ALA A O 1
ATOM 3420 N N . TRP A 1 453 ? -1.189 27.886 10.975 1.00 94.19 453 TRP A N 1
ATOM 3421 C CA . TRP A 1 453 ? -2.132 28.669 10.171 1.00 94.19 453 TRP A CA 1
ATOM 3422 C C . TRP A 1 453 ? -2.564 27.911 8.908 1.00 94.19 453 TRP A C 1
ATOM 3424 O O . TRP A 1 453 ? -3.756 27.830 8.634 1.00 94.19 453 TRP A O 1
ATOM 3434 N N . LEU A 1 454 ? -1.624 27.280 8.196 1.00 93.69 454 LEU A N 1
ATOM 3435 C CA . LEU A 1 454 ? -1.905 26.501 6.988 1.00 93.69 454 LEU A CA 1
ATOM 3436 C C . LEU A 1 454 ? -2.745 25.268 7.320 1.00 93.69 454 LEU A C 1
ATOM 3438 O O . LEU A 1 454 ? -3.742 24.998 6.658 1.00 93.69 454 LEU A O 1
ATOM 3442 N N . ARG A 1 455 ? -2.378 24.557 8.392 1.00 94.94 455 ARG A N 1
ATOM 3443 C CA . ARG A 1 455 ? -3.125 23.390 8.871 1.00 94.94 455 ARG A CA 1
ATOM 3444 C C . ARG A 1 455 ? -4.567 23.749 9.226 1.00 94.94 455 ARG A C 1
ATOM 3446 O O . ARG A 1 455 ? -5.478 23.043 8.820 1.00 94.94 455 ARG A O 1
ATOM 3453 N N . ARG A 1 456 ? -4.799 24.881 9.902 1.00 96.44 456 ARG A N 1
ATOM 3454 C CA . ARG A 1 456 ? -6.157 25.375 10.200 1.00 96.44 456 ARG A CA 1
ATOM 3455 C C . ARG A 1 456 ? -6.951 25.707 8.937 1.00 96.44 456 ARG A C 1
ATOM 3457 O O . ARG A 1 456 ? -8.135 25.398 8.897 1.00 96.44 456 ARG A O 1
ATOM 3464 N N . LEU A 1 457 ? -6.314 26.280 7.912 1.00 96.69 457 LEU A N 1
ATOM 3465 C CA . LEU A 1 457 ? -6.969 26.595 6.634 1.00 96.69 457 LEU A CA 1
ATOM 3466 C C . LEU A 1 457 ? -7.444 25.353 5.864 1.00 96.69 457 LEU A C 1
ATOM 3468 O O . LEU A 1 457 ? -8.282 25.493 4.976 1.00 96.69 457 LEU A O 1
ATOM 3472 N N . MET A 1 458 ? -6.950 24.151 6.181 1.00 97.19 458 MET A N 1
ATOM 3473 C CA . MET A 1 458 ? -7.458 22.904 5.589 1.00 97.19 458 MET A CA 1
ATOM 3474 C C . MET A 1 458 ? -8.861 22.536 6.084 1.00 97.19 458 MET A C 1
ATOM 3476 O O . MET A 1 458 ? -9.545 21.750 5.434 1.00 97.19 458 MET A O 1
ATOM 3480 N N . TYR A 1 459 ? -9.308 23.108 7.202 1.00 97.31 459 TYR A N 1
ATOM 3481 C CA . TYR A 1 459 ? -10.587 22.795 7.835 1.00 97.31 459 TYR A CA 1
ATOM 3482 C C . TYR A 1 459 ? -11.554 23.972 7.719 1.00 97.31 459 TYR A C 1
ATOM 3484 O O . TYR A 1 459 ? -11.136 25.131 7.698 1.00 97.31 459 TYR A O 1
ATOM 3492 N N . ARG A 1 460 ? -12.858 23.692 7.627 1.00 96.50 460 ARG A N 1
ATOM 3493 C CA . ARG A 1 460 ? -13.879 24.727 7.414 1.00 96.50 460 ARG A CA 1
ATOM 3494 C C . ARG A 1 460 ? -13.898 25.758 8.542 1.00 96.50 460 ARG A C 1
ATOM 3496 O O . ARG A 1 460 ? -13.988 26.952 8.263 1.00 96.50 460 ARG A O 1
ATOM 3503 N N . ARG A 1 461 ? -13.811 25.307 9.798 1.00 96.38 461 ARG A N 1
ATOM 3504 C CA . ARG A 1 461 ? -13.744 26.179 10.979 1.00 96.38 461 ARG A CA 1
ATOM 3505 C C . ARG A 1 461 ? -13.086 25.442 12.141 1.00 96.38 461 ARG A C 1
ATOM 3507 O O . ARG A 1 461 ? -13.765 24.883 12.989 1.00 96.38 461 ARG A O 1
ATOM 3514 N N . PHE A 1 462 ? -11.761 25.453 12.203 1.00 95.06 462 PHE A N 1
ATOM 3515 C CA . PHE A 1 462 ? -11.044 24.883 13.346 1.00 95.06 462 PHE A CA 1
ATOM 3516 C C . PHE A 1 462 ? -11.281 25.711 14.635 1.00 95.06 462 PHE A C 1
ATOM 3518 O O . PHE A 1 462 ? -11.151 26.937 14.567 1.00 95.06 462 PHE A O 1
ATOM 3525 N N . PRO A 1 463 ? -11.536 25.086 15.805 1.00 94.00 463 PRO A N 1
ATOM 3526 C CA . PRO A 1 463 ? -11.609 23.636 16.046 1.00 94.00 463 PRO A CA 1
ATOM 3527 C C . PRO A 1 463 ? -13.010 23.016 15.875 1.00 94.00 463 PRO A C 1
ATOM 3529 O O . PRO A 1 463 ? -13.132 21.798 15.873 1.00 94.00 463 PRO A O 1
ATOM 3532 N N . ASP A 1 464 ? -14.060 23.825 15.725 1.00 94.31 464 ASP A N 1
ATOM 3533 C CA . ASP A 1 464 ? -15.458 23.376 15.833 1.00 94.31 464 ASP A CA 1
ATOM 3534 C C . ASP A 1 464 ? -15.998 22.576 14.630 1.00 94.31 464 ASP A C 1
ATOM 3536 O O . ASP A 1 464 ? -16.999 21.874 14.760 1.00 94.31 464 ASP A O 1
ATOM 3540 N N . ASP A 1 465 ? -15.385 22.703 13.452 1.00 95.25 465 ASP A N 1
ATOM 3541 C CA . ASP A 1 465 ? -15.730 21.973 12.228 1.00 95.25 465 ASP A CA 1
ATOM 3542 C C . ASP A 1 465 ? -14.458 21.536 11.484 1.00 95.25 465 ASP A C 1
ATOM 3544 O O . ASP A 1 465 ? -13.795 22.342 10.816 1.00 95.25 465 ASP A O 1
ATOM 3548 N N . LEU A 1 466 ? -14.151 20.239 11.585 1.00 96.12 466 LEU A N 1
ATOM 3549 C CA . LEU A 1 466 ? -13.043 19.565 10.903 1.00 96.12 466 LEU A CA 1
ATOM 3550 C C . LEU A 1 466 ? -13.441 18.989 9.533 1.00 96.12 466 LEU A C 1
ATOM 3552 O O . LEU A 1 466 ? -12.752 18.125 8.988 1.00 96.12 466 LEU A O 1
ATOM 3556 N N . SER A 1 467 ? -14.542 19.452 8.941 1.00 95.38 467 SER A N 1
ATOM 3557 C CA . SER A 1 467 ? -14.831 19.183 7.531 1.00 95.38 467 SER A CA 1
ATOM 3558 C C . SER A 1 467 ? -13.808 19.863 6.623 1.00 95.38 467 SER A C 1
ATOM 3560 O O . SER A 1 467 ? -13.324 20.948 6.967 1.00 95.38 467 SER A O 1
ATOM 3562 N N . PRO A 1 468 ? -13.508 19.275 5.450 1.00 96.75 468 PRO A N 1
ATOM 3563 C CA . PRO A 1 468 ? -12.648 19.909 4.461 1.00 96.75 468 PRO A CA 1
ATOM 3564 C C . PRO A 1 468 ? -13.103 21.337 4.139 1.00 96.75 468 PRO A C 1
ATOM 3566 O O . PRO A 1 468 ? -14.296 21.612 3.975 1.00 96.75 468 PRO A O 1
ATOM 3569 N N . SER A 1 469 ? -12.149 22.264 4.088 1.00 97.25 469 SER A N 1
ATOM 3570 C CA . SER A 1 469 ? -12.394 23.632 3.633 1.00 97.25 469 SER A CA 1
ATOM 3571 C C . SER A 1 469 ? -12.467 23.702 2.105 1.00 97.25 469 SER A C 1
ATOM 3573 O O . SER A 1 469 ? -12.040 22.786 1.404 1.00 97.25 469 SER A O 1
ATOM 3575 N N . ARG A 1 470 ? -12.901 24.849 1.565 1.00 97.19 470 ARG A N 1
ATOM 3576 C CA . ARG A 1 470 ? -12.830 25.113 0.114 1.00 97.19 470 ARG A CA 1
ATOM 3577 C C . ARG A 1 470 ? -11.405 25.017 -0.438 1.00 97.19 470 ARG A C 1
ATOM 3579 O O . ARG A 1 470 ? -11.225 24.638 -1.589 1.00 97.19 470 ARG A O 1
ATOM 3586 N N . LEU A 1 471 ? -10.397 25.361 0.369 1.00 97.06 471 LEU A N 1
ATOM 3587 C CA . LEU A 1 471 ? -8.994 25.229 -0.024 1.00 97.06 471 LEU A CA 1
ATOM 3588 C C . LEU A 1 471 ? -8.604 23.752 -0.159 1.00 97.06 471 LEU A C 1
ATOM 3590 O O . LEU A 1 471 ? -7.972 23.387 -1.145 1.00 97.06 471 LEU A O 1
ATOM 3594 N N . ALA A 1 472 ? -9.013 22.908 0.792 1.00 96.56 472 ALA A N 1
ATOM 3595 C CA . ALA A 1 472 ? -8.771 21.469 0.725 1.00 96.56 472 ALA A CA 1
ATOM 3596 C C . ALA A 1 472 ? -9.518 20.814 -0.449 1.00 96.56 472 ALA A C 1
ATOM 3598 O O . ALA A 1 472 ? -8.939 19.995 -1.156 1.00 96.56 472 ALA A O 1
ATOM 3599 N N . GLU A 1 473 ? -10.768 21.212 -0.704 1.00 96.94 473 GLU A N 1
ATOM 3600 C CA . GLU A 1 473 ? -11.544 20.758 -1.866 1.00 96.94 473 GLU A CA 1
ATOM 3601 C C . GLU A 1 473 ? -10.866 21.150 -3.187 1.00 96.94 473 GLU A C 1
ATOM 3603 O O . GLU A 1 473 ? -10.662 20.300 -4.052 1.00 96.94 473 GLU A O 1
ATOM 3608 N N . LEU A 1 474 ? -10.447 22.413 -3.335 1.00 97.00 474 LEU A N 1
ATOM 3609 C CA . LEU A 1 474 ? -9.749 22.877 -4.536 1.00 97.00 474 LEU A CA 1
ATOM 3610 C C . LEU A 1 474 ? -8.415 22.145 -4.737 1.00 97.00 474 LEU A C 1
ATOM 3612 O O . LEU A 1 474 ? -8.116 21.714 -5.849 1.00 97.00 474 LEU A O 1
ATOM 3616 N N . ALA A 1 475 ? -7.634 21.968 -3.669 1.00 95.69 475 ALA A N 1
ATOM 3617 C CA . ALA A 1 475 ? -6.377 21.225 -3.713 1.00 95.69 475 ALA A CA 1
ATOM 3618 C C . ALA A 1 475 ? -6.596 19.749 -4.088 1.00 95.69 475 ALA A C 1
ATOM 3620 O O . ALA A 1 475 ? -5.837 19.202 -4.887 1.00 95.69 475 ALA A O 1
ATOM 3621 N N . ALA A 1 476 ? -7.657 19.119 -3.578 1.00 95.94 476 ALA A N 1
ATOM 3622 C CA . ALA A 1 476 ? -8.038 17.754 -3.931 1.00 95.94 476 ALA A CA 1
ATOM 3623 C C . ALA A 1 476 ? -8.443 17.631 -5.409 1.00 95.94 476 ALA A C 1
ATOM 3625 O O . ALA A 1 476 ? -7.989 16.719 -6.103 1.00 95.94 476 ALA A O 1
ATOM 3626 N N . HIS A 1 477 ? -9.243 18.567 -5.925 1.00 96.25 477 HIS A N 1
ATOM 3627 C CA . HIS A 1 477 ? -9.609 18.590 -7.342 1.00 96.25 477 HIS A CA 1
ATOM 3628 C C . HIS A 1 477 ? -8.397 18.828 -8.246 1.00 96.25 477 HIS A C 1
ATOM 3630 O O . HIS A 1 477 ? -8.241 18.126 -9.243 1.00 96.25 477 HIS A O 1
ATOM 3636 N N . PHE A 1 478 ? -7.510 19.755 -7.875 1.00 95.50 478 PHE A N 1
ATOM 3637 C CA . PHE A 1 478 ? -6.270 19.995 -8.610 1.00 95.50 478 PHE A CA 1
ATOM 3638 C C . PHE A 1 478 ? -5.367 18.757 -8.615 1.00 95.50 478 PHE A C 1
ATOM 3640 O O . PHE A 1 478 ? -4.912 18.348 -9.678 1.00 95.50 478 PHE A O 1
ATOM 3647 N N . GLY A 1 479 ? -5.160 18.119 -7.458 1.00 94.50 479 GLY A N 1
ATOM 3648 C CA . GLY A 1 479 ? -4.384 16.882 -7.357 1.00 94.50 479 GLY A CA 1
ATOM 3649 C C . GLY A 1 479 ? -4.961 15.758 -8.219 1.00 94.50 479 GLY A C 1
ATOM 3650 O O . GLY A 1 479 ? -4.220 15.102 -8.942 1.00 94.50 479 GLY A O 1
ATOM 3651 N N . THR A 1 480 ? -6.289 15.601 -8.220 1.00 96.19 480 THR A N 1
ATOM 3652 C CA . THR A 1 480 ? -6.989 14.607 -9.053 1.00 96.19 480 THR A CA 1
ATOM 3653 C C . THR A 1 480 ? -6.802 14.888 -10.546 1.00 96.19 480 THR A C 1
ATOM 3655 O O . THR A 1 480 ? -6.469 13.986 -11.312 1.00 96.19 480 THR A O 1
ATOM 3658 N N . ALA A 1 481 ? -6.984 16.143 -10.969 1.00 96.62 481 ALA A N 1
ATOM 3659 C CA . ALA A 1 481 ? -6.803 16.543 -12.361 1.00 96.62 481 ALA A CA 1
ATOM 3660 C C . ALA A 1 481 ? -5.349 16.362 -12.820 1.00 96.62 481 ALA A C 1
ATOM 3662 O O . ALA A 1 481 ? -5.112 15.843 -13.910 1.00 96.62 481 ALA A O 1
ATOM 3663 N N . LEU A 1 482 ? -4.382 16.742 -11.979 1.00 95.75 482 LEU A N 1
ATOM 3664 C CA . LEU A 1 482 ? -2.954 16.565 -12.235 1.00 95.75 482 LEU A CA 1
ATOM 3665 C C . LEU A 1 482 ? -2.610 15.084 -12.438 1.00 95.75 482 LEU A C 1
ATOM 3667 O O . LEU A 1 482 ? -1.988 14.734 -13.437 1.00 95.75 482 LEU A O 1
ATOM 3671 N N . GLU A 1 483 ? -3.060 14.218 -11.532 1.00 96.19 483 GLU A N 1
ATOM 3672 C CA . GLU A 1 483 ? -2.781 12.780 -11.565 1.00 96.19 483 GLU A CA 1
ATOM 3673 C C . GLU A 1 483 ? -3.394 12.075 -12.781 1.00 96.19 483 GLU A C 1
ATOM 3675 O O . GLU A 1 483 ? -2.720 11.266 -13.414 1.00 96.19 483 GLU A O 1
ATOM 3680 N N . LEU A 1 484 ? -4.618 12.441 -13.177 1.00 97.25 484 LEU A N 1
ATOM 3681 C CA . LEU A 1 484 ? -5.252 11.939 -14.404 1.00 97.25 484 LEU A CA 1
ATOM 3682 C C . LEU A 1 484 ? -4.573 12.451 -15.682 1.00 97.25 484 LEU A C 1
ATOM 3684 O O . LEU A 1 484 ? -4.558 11.754 -16.696 1.00 97.25 484 LEU A O 1
ATOM 3688 N N . SER A 1 485 ? -4.015 13.662 -15.646 1.00 97.69 485 SER A N 1
ATOM 3689 C CA . SER A 1 485 ? -3.403 14.288 -16.822 1.00 97.69 485 SER A CA 1
ATOM 3690 C C . SER A 1 485 ? -2.006 13.742 -17.123 1.00 97.69 485 SER A C 1
ATOM 3692 O O . SER A 1 485 ? -1.645 13.639 -18.291 1.00 97.69 485 SER A O 1
ATOM 3694 N N . ILE A 1 486 ? -1.227 13.362 -16.102 1.00 97.94 486 ILE A N 1
ATOM 3695 C CA . ILE A 1 486 ? 0.136 12.821 -16.260 1.00 97.94 486 ILE A CA 1
ATOM 3696 C C . ILE A 1 486 ? 0.213 11.670 -17.279 1.00 97.94 486 ILE A C 1
ATOM 3698 O O . ILE A 1 486 ? 0.975 11.805 -18.238 1.00 97.94 486 ILE A O 1
ATOM 3702 N N . PRO A 1 487 ? -0.543 10.560 -17.141 1.00 97.25 487 PRO A N 1
ATOM 3703 C CA . PRO A 1 487 ? -0.434 9.447 -18.078 1.00 97.25 487 PRO A CA 1
ATOM 3704 C C . PRO A 1 487 ? -0.875 9.840 -19.491 1.00 97.25 487 PRO A C 1
ATOM 3706 O O . PRO A 1 487 ? -0.268 9.384 -20.452 1.00 97.25 487 PRO A O 1
ATOM 3709 N N . VAL A 1 488 ? -1.872 10.721 -19.640 1.00 96.94 488 VAL A N 1
ATOM 3710 C CA . VAL A 1 488 ? -2.330 11.204 -20.954 1.00 96.94 488 VAL A CA 1
ATOM 3711 C C . VAL A 1 488 ? -1.239 12.024 -21.641 1.00 96.94 488 VAL A C 1
ATOM 3713 O O . VAL A 1 488 ? -0.886 11.745 -22.783 1.00 96.94 488 VAL A O 1
ATOM 3716 N N . VAL A 1 489 ? -0.671 13.007 -20.938 1.00 97.81 489 VAL A N 1
ATOM 3717 C CA . VAL A 1 489 ? 0.382 13.883 -21.470 1.00 97.81 489 VAL A CA 1
ATOM 3718 C C . VAL A 1 489 ? 1.636 13.083 -21.818 1.00 97.81 489 VAL A C 1
ATOM 3720 O O . VAL A 1 489 ? 2.196 13.270 -22.894 1.00 97.81 489 VAL A O 1
ATOM 3723 N N . LEU A 1 490 ? 2.061 12.167 -20.943 1.00 97.81 490 LEU A N 1
ATOM 3724 C CA . LEU A 1 490 ? 3.257 11.354 -21.165 1.00 97.81 490 LEU A CA 1
ATOM 3725 C C . LEU A 1 490 ? 3.081 10.312 -22.279 1.00 97.81 490 LEU A C 1
ATOM 3727 O O . LEU A 1 490 ? 4.038 10.047 -22.997 1.00 97.81 490 LEU A O 1
ATOM 3731 N N . LEU A 1 491 ? 1.890 9.726 -22.453 1.00 97.06 491 LEU A N 1
ATOM 3732 C CA . LEU A 1 491 ? 1.622 8.780 -23.549 1.00 97.06 491 LEU A CA 1
ATOM 3733 C C . LEU A 1 491 ? 1.524 9.458 -24.922 1.00 97.06 491 LEU A C 1
ATOM 3735 O O . LEU A 1 491 ? 1.769 8.801 -25.931 1.00 97.06 491 LEU A O 1
ATOM 3739 N N . LEU A 1 492 ? 1.145 10.738 -24.961 1.00 95.88 492 LEU A N 1
ATOM 3740 C CA . LEU A 1 492 ? 1.104 11.547 -26.183 1.00 95.88 492 LEU A CA 1
ATOM 3741 C C . LEU A 1 492 ? 2.447 12.223 -26.500 1.00 95.88 492 LEU A C 1
ATOM 3743 O O . LEU A 1 492 ? 2.603 12.778 -27.585 1.00 95.88 492 LEU A O 1
ATOM 3747 N N . GLY A 1 493 ? 3.389 12.217 -25.555 1.00 94.25 493 GLY A N 1
ATOM 3748 C CA . GLY A 1 493 ? 4.722 12.783 -25.722 1.00 94.25 493 GLY A CA 1
ATOM 3749 C C . GLY A 1 493 ? 5.645 11.898 -26.564 1.00 94.25 493 GLY A C 1
ATOM 3750 O O . GLY A 1 493 ? 5.558 10.675 -26.529 1.00 94.25 493 GLY A O 1
ATOM 3751 N N . ASP A 1 494 ? 6.555 12.538 -27.293 1.00 93.50 494 ASP A N 1
ATOM 3752 C CA . ASP A 1 494 ? 7.519 11.945 -28.232 1.00 93.50 494 ASP A CA 1
ATOM 3753 C C . ASP A 1 494 ? 8.985 12.292 -27.887 1.00 93.50 494 ASP A C 1
ATOM 3755 O O . ASP A 1 494 ? 9.888 12.161 -28.708 1.00 93.50 494 ASP A O 1
ATOM 3759 N N . GLY A 1 495 ? 9.227 12.785 -26.670 1.00 95.00 495 GLY A N 1
ATOM 3760 C CA . GLY A 1 495 ? 10.511 13.329 -26.209 1.00 95.00 495 GLY A CA 1
ATOM 3761 C C . GLY A 1 495 ? 10.615 14.853 -26.325 1.00 95.00 495 GLY A C 1
ATOM 3762 O O . GLY A 1 495 ? 11.520 15.450 -25.743 1.00 95.00 495 GLY A O 1
ATOM 3763 N N . GLY A 1 496 ? 9.667 15.504 -27.009 1.00 96.25 496 GLY A N 1
ATOM 3764 C CA . GLY A 1 496 ? 9.606 16.958 -27.151 1.00 96.25 496 GLY A CA 1
ATOM 3765 C C . GLY A 1 496 ? 9.049 17.709 -25.926 1.00 96.25 496 GLY A C 1
ATOM 3766 O O . GLY A 1 496 ? 8.923 17.153 -24.829 1.00 96.25 496 GLY A O 1
ATOM 3767 N N . PRO A 1 497 ? 8.651 18.988 -26.095 1.00 97.50 497 PRO A N 1
ATOM 3768 C CA . PRO A 1 497 ? 8.159 19.836 -25.005 1.00 97.50 497 PRO A CA 1
ATOM 3769 C C . PRO A 1 497 ? 6.986 19.244 -24.211 1.00 97.50 497 PRO A C 1
ATOM 3771 O O . PRO A 1 497 ? 6.924 19.420 -22.996 1.00 97.50 497 PRO A O 1
ATOM 3774 N N . LEU A 1 498 ? 6.079 18.508 -24.867 1.00 96.94 498 LEU A N 1
ATOM 3775 C CA . LEU A 1 498 ? 4.942 17.865 -24.199 1.00 96.94 498 LEU A CA 1
ATOM 3776 C C . LEU A 1 498 ? 5.401 16.819 -23.171 1.00 96.94 498 LEU A C 1
ATOM 3778 O O . LEU A 1 498 ? 4.881 16.768 -22.057 1.00 96.94 498 LEU A O 1
ATOM 3782 N N . THR A 1 499 ? 6.433 16.049 -23.513 1.00 97.81 499 THR A N 1
ATOM 3783 C CA . THR A 1 499 ? 7.063 15.073 -22.614 1.00 97.81 499 THR A CA 1
ATOM 3784 C C . THR A 1 499 ? 7.666 15.764 -21.400 1.00 97.81 499 THR A C 1
ATOM 3786 O O . THR A 1 499 ? 7.436 15.341 -20.269 1.00 97.81 499 THR A O 1
ATOM 3789 N N . VAL A 1 500 ? 8.382 16.875 -21.611 1.00 98.12 500 VAL A N 1
ATOM 3790 C CA . VAL A 1 500 ? 8.960 17.676 -20.521 1.00 98.12 500 VAL A CA 1
ATOM 3791 C C . VAL A 1 500 ? 7.868 18.188 -19.582 1.00 98.12 500 VAL A C 1
ATOM 3793 O O . VAL A 1 500 ? 8.008 18.066 -18.367 1.00 98.12 500 VAL A O 1
ATOM 3796 N N . VAL A 1 501 ? 6.758 18.699 -20.123 1.00 98.06 501 VAL A N 1
ATOM 3797 C CA . VAL A 1 501 ? 5.603 19.133 -19.320 1.00 98.06 501 VAL A CA 1
ATOM 3798 C C . VAL A 1 501 ? 5.058 17.977 -18.479 1.00 98.06 501 VAL A C 1
ATOM 3800 O O . VAL A 1 501 ? 4.896 18.136 -17.268 1.00 98.06 501 VAL A O 1
ATOM 3803 N N . GLY A 1 502 ? 4.842 16.803 -19.078 1.00 97.94 502 GLY A N 1
ATOM 3804 C CA . GLY A 1 502 ? 4.372 15.619 -18.357 1.00 97.94 502 GLY A CA 1
ATOM 3805 C C . GLY A 1 502 ? 5.327 15.170 -17.247 1.00 97.94 502 GLY A C 1
ATOM 3806 O O . GLY A 1 502 ? 4.885 14.856 -16.141 1.00 97.94 502 GLY A O 1
ATOM 3807 N N . LEU A 1 503 ? 6.641 15.202 -17.497 1.00 98.44 503 LEU A N 1
ATOM 3808 C CA . LEU A 1 503 ? 7.657 14.866 -16.498 1.00 98.44 503 LEU A CA 1
ATOM 3809 C C . LEU A 1 503 ? 7.676 15.884 -15.351 1.00 98.44 503 LEU A C 1
ATOM 3811 O O . LEU A 1 503 ? 7.734 15.484 -14.192 1.00 98.44 503 LEU A O 1
ATOM 3815 N N . VAL A 1 504 ? 7.562 17.184 -15.636 1.00 98.31 504 VAL A N 1
ATOM 3816 C CA . VAL A 1 504 ? 7.479 18.228 -14.599 1.00 98.31 504 VAL A CA 1
ATOM 3817 C C . VAL A 1 504 ? 6.220 18.060 -13.748 1.00 98.31 504 VAL A C 1
ATOM 3819 O O . VAL A 1 504 ? 6.306 18.111 -12.521 1.00 98.31 504 VAL A O 1
ATOM 3822 N N . MET A 1 505 ? 5.066 17.808 -14.372 1.00 97.75 505 MET A N 1
ATOM 3823 C CA . MET A 1 505 ? 3.810 17.514 -13.670 1.00 97.75 505 MET A CA 1
ATOM 3824 C C . MET A 1 505 ? 3.959 16.307 -12.738 1.00 97.75 505 MET A C 1
ATOM 3826 O O . MET A 1 505 ? 3.568 16.362 -11.570 1.00 97.75 505 MET A O 1
ATOM 3830 N N . MET A 1 506 ? 4.571 15.236 -13.243 1.00 97.38 506 MET A N 1
ATOM 3831 C CA . MET A 1 506 ? 4.843 14.017 -12.492 1.00 97.38 506 MET A CA 1
ATOM 3832 C C . MET A 1 506 ? 5.791 14.279 -11.315 1.00 97.38 506 MET A C 1
ATOM 3834 O O . MET A 1 506 ? 5.449 13.921 -10.187 1.00 97.38 506 MET A O 1
ATOM 3838 N N . VAL A 1 507 ? 6.920 14.968 -11.522 1.00 97.75 507 VAL A N 1
ATOM 3839 C CA . VAL A 1 507 ? 7.848 15.321 -10.434 1.00 97.75 507 VAL A CA 1
ATOM 3840 C C . VAL A 1 507 ? 7.149 16.185 -9.387 1.00 97.75 507 VAL A C 1
ATOM 3842 O O . VAL A 1 507 ? 7.296 15.916 -8.195 1.00 97.75 507 VAL A O 1
ATOM 3845 N N . ALA A 1 508 ? 6.362 17.184 -9.794 1.00 96.50 508 ALA A N 1
ATOM 3846 C CA . ALA A 1 508 ? 5.639 18.053 -8.867 1.00 96.50 508 ALA A CA 1
ATOM 3847 C C . ALA A 1 508 ? 4.670 17.254 -7.977 1.00 96.50 508 ALA A C 1
ATOM 3849 O O . ALA A 1 508 ? 4.689 17.413 -6.753 1.00 96.50 508 ALA A O 1
ATOM 3850 N N . LEU A 1 509 ? 3.889 16.340 -8.567 1.00 95.19 509 LEU A N 1
ATOM 3851 C CA . LEU A 1 509 ? 2.982 15.460 -7.828 1.00 95.19 509 LEU A CA 1
ATOM 3852 C C . LEU A 1 509 ? 3.738 14.572 -6.823 1.00 95.19 509 LEU A C 1
ATOM 3854 O O . LEU A 1 509 ? 3.404 14.549 -5.639 1.00 95.19 509 LEU A O 1
ATOM 3858 N N . HIS A 1 510 ? 4.784 13.871 -7.262 1.00 95.44 510 HIS A N 1
ATOM 3859 C CA . HIS A 1 510 ? 5.519 12.918 -6.416 1.00 95.44 510 HIS A CA 1
ATOM 3860 C C . HIS A 1 510 ? 6.393 13.617 -5.364 1.00 95.44 510 HIS A C 1
ATOM 3862 O O . HIS A 1 510 ? 6.627 13.069 -4.281 1.00 95.44 510 HIS A O 1
ATOM 3868 N N . THR A 1 511 ? 6.822 14.855 -5.627 1.00 94.19 511 THR A N 1
ATOM 3869 C CA . THR A 1 511 ? 7.450 15.727 -4.623 1.00 94.19 511 THR A CA 1
ATOM 3870 C C . THR A 1 511 ? 6.446 16.094 -3.537 1.00 94.19 511 THR A C 1
ATOM 3872 O O . THR A 1 511 ? 6.754 15.962 -2.350 1.00 94.19 511 THR A O 1
ATOM 3875 N N . PHE A 1 512 ? 5.223 16.486 -3.916 1.00 91.81 512 PHE A N 1
ATOM 3876 C CA . PHE A 1 512 ? 4.164 16.766 -2.950 1.00 91.81 512 PHE A CA 1
ATOM 3877 C C . PHE A 1 512 ? 3.855 15.535 -2.089 1.00 91.81 512 PHE A C 1
ATOM 3879 O O . PHE A 1 512 ? 3.863 15.641 -0.861 1.00 91.81 512 PHE A O 1
ATOM 3886 N N . ILE A 1 513 ? 3.675 14.358 -2.695 1.00 90.94 513 ILE A N 1
ATOM 3887 C CA . ILE A 1 513 ? 3.430 13.098 -1.972 1.00 90.94 513 ILE A CA 1
ATOM 3888 C C . ILE A 1 513 ? 4.558 12.817 -0.968 1.00 90.94 513 ILE A C 1
ATOM 3890 O O . ILE A 1 513 ? 4.290 12.642 0.221 1.00 90.94 513 ILE A O 1
ATOM 3894 N N . THR A 1 514 ? 5.821 12.864 -1.405 1.00 91.44 514 THR A N 1
ATOM 3895 C CA . THR A 1 514 ? 6.986 12.622 -0.530 1.00 91.44 514 THR A CA 1
ATOM 3896 C C . THR A 1 514 ? 7.045 13.612 0.629 1.00 91.44 514 THR A C 1
ATOM 3898 O O . THR A 1 514 ? 7.270 13.217 1.771 1.00 91.44 514 THR A O 1
ATOM 3901 N N . SER A 1 515 ? 6.775 14.896 0.368 1.00 89.88 515 SER A N 1
ATOM 3902 C CA . SER A 1 515 ? 6.814 15.954 1.388 1.00 89.88 515 SER A CA 1
ATOM 3903 C C . SER A 1 515 ? 5.758 15.804 2.491 1.00 89.88 515 SER A C 1
ATOM 3905 O O . SER A 1 515 ? 5.879 16.418 3.554 1.00 89.88 515 SER A O 1
ATOM 3907 N N . ASN A 1 516 ? 4.722 14.991 2.264 1.00 88.56 516 ASN A N 1
ATOM 3908 C CA . ASN A 1 516 ? 3.682 14.703 3.248 1.00 88.56 516 ASN A CA 1
ATOM 3909 C C . ASN A 1 516 ? 3.975 13.456 4.095 1.00 88.56 516 ASN A C 1
ATOM 3911 O O . ASN A 1 516 ? 3.314 13.278 5.115 1.00 88.56 516 ASN A O 1
ATOM 3915 N N . VAL A 1 517 ? 4.953 12.625 3.701 1.00 85.44 517 VAL A N 1
ATOM 3916 C CA . VAL A 1 517 ? 5.295 11.336 4.336 1.00 85.44 517 VAL A CA 1
ATOM 3917 C C . VAL A 1 517 ? 4.025 10.556 4.706 1.00 85.44 517 VAL A C 1
ATOM 3919 O O . VAL A 1 517 ? 3.667 10.453 5.885 1.00 85.44 517 VAL A O 1
ATOM 3922 N N . PRO A 1 518 ? 3.273 10.084 3.697 1.00 79.50 518 PRO A N 1
ATOM 3923 C CA . PRO A 1 518 ? 1.977 9.472 3.926 1.00 79.50 518 PRO A CA 1
ATOM 3924 C C . PRO A 1 518 ? 2.080 8.258 4.857 1.00 79.50 518 PRO A C 1
ATOM 3926 O O . PRO A 1 518 ? 3.030 7.476 4.789 1.00 79.50 518 PRO A O 1
ATOM 3929 N N . MET A 1 519 ? 1.067 8.088 5.710 1.00 75.44 519 MET A N 1
ATOM 3930 C CA . MET A 1 519 ? 0.900 6.895 6.549 1.00 75.44 519 MET A CA 1
ATOM 3931 C C . MET A 1 519 ? 0.864 5.648 5.649 1.00 75.44 519 MET A C 1
ATOM 3933 O O . MET A 1 519 ? 0.250 5.686 4.585 1.00 75.44 519 MET A O 1
ATOM 3937 N N . GLY A 1 520 ? 1.583 4.587 6.023 1.00 75.56 520 GLY A N 1
ATOM 3938 C CA . GLY A 1 520 ? 1.905 3.444 5.147 1.00 75.56 520 GLY A CA 1
ATOM 3939 C C . GLY A 1 520 ? 3.290 3.529 4.480 1.00 75.56 520 GLY A C 1
ATOM 3940 O O . GLY A 1 520 ? 3.845 2.493 4.115 1.00 75.56 520 GLY A O 1
ATOM 3941 N N . VAL A 1 521 ? 3.872 4.738 4.405 1.00 82.31 521 VAL A N 1
ATOM 3942 C CA . VAL A 1 521 ? 5.253 5.064 3.972 1.00 82.31 521 VAL A CA 1
ATOM 3943 C C . VAL A 1 521 ? 5.743 4.385 2.676 1.00 82.31 521 VAL A C 1
ATOM 3945 O O . VAL A 1 521 ? 6.814 3.778 2.671 1.00 82.31 521 VAL A O 1
ATOM 3948 N N . PRO A 1 522 ? 5.034 4.542 1.540 1.00 89.00 522 PRO A N 1
ATOM 3949 C CA . PRO A 1 522 ? 5.452 4.062 0.217 1.00 89.00 522 PRO A CA 1
ATOM 3950 C C . PRO A 1 522 ? 6.536 4.938 -0.428 1.00 89.00 522 PRO A C 1
ATOM 3952 O O . PRO A 1 522 ? 6.415 5.380 -1.571 1.00 89.00 522 PRO A O 1
ATOM 3955 N N . LEU A 1 523 ? 7.590 5.255 0.316 1.00 93.25 523 LEU A N 1
ATOM 3956 C CA . LEU A 1 523 ? 8.597 6.215 -0.131 1.00 93.25 523 LEU A CA 1
ATOM 3957 C C . LEU A 1 523 ? 9.487 5.628 -1.234 1.00 93.25 523 LEU A C 1
ATOM 3959 O O . LEU A 1 523 ? 9.781 6.307 -2.214 1.00 93.25 523 LEU A O 1
ATOM 3963 N N . GLU A 1 524 ? 9.857 4.353 -1.124 1.00 95.19 524 GLU A N 1
ATOM 3964 C CA . GLU A 1 524 ? 10.641 3.647 -2.142 1.00 95.19 524 GLU A CA 1
ATOM 3965 C C . GLU A 1 524 ? 9.839 3.411 -3.425 1.00 95.19 524 GLU A C 1
ATOM 3967 O O . GLU A 1 524 ? 10.375 3.565 -4.525 1.00 95.19 524 GLU A O 1
ATOM 3972 N N . TRP A 1 525 ? 8.540 3.118 -3.287 1.00 94.69 525 TRP A N 1
ATOM 3973 C CA . TRP A 1 525 ? 7.610 3.052 -4.416 1.00 94.69 525 TRP A CA 1
ATOM 3974 C C . TRP A 1 525 ? 7.562 4.394 -5.158 1.00 94.69 525 TRP A C 1
ATOM 3976 O O . TRP A 1 525 ? 7.684 4.438 -6.380 1.00 94.69 525 TRP A O 1
ATOM 3986 N N . ASN A 1 526 ? 7.490 5.509 -4.423 1.00 95.81 526 ASN A N 1
ATOM 3987 C CA . ASN A 1 526 ? 7.506 6.839 -5.024 1.00 95.81 526 ASN A CA 1
ATOM 3988 C C . ASN A 1 526 ? 8.806 7.106 -5.813 1.00 95.81 526 ASN A C 1
ATOM 3990 O O . ASN A 1 526 ? 8.755 7.678 -6.899 1.00 95.81 526 ASN A O 1
ATOM 3994 N N . VAL A 1 527 ? 9.961 6.640 -5.319 1.00 97.00 527 VAL A N 1
ATOM 3995 C CA . VAL A 1 527 ? 11.249 6.748 -6.032 1.00 97.00 527 VAL A CA 1
ATOM 3996 C C . VAL A 1 527 ? 11.237 5.978 -7.350 1.00 97.00 527 VAL A C 1
ATOM 3998 O O . VAL A 1 527 ? 11.588 6.552 -8.382 1.00 97.00 527 VAL A O 1
ATOM 4001 N N . ILE A 1 528 ? 10.830 4.703 -7.350 1.00 97.44 528 ILE A N 1
ATOM 4002 C CA . ILE A 1 528 ? 10.836 3.914 -8.590 1.00 97.44 528 ILE A CA 1
ATOM 4003 C C . ILE A 1 528 ? 9.801 4.417 -9.597 1.00 97.44 528 ILE A C 1
ATOM 4005 O O . ILE A 1 528 ? 10.069 4.374 -10.793 1.00 97.44 528 ILE A O 1
ATOM 4009 N N . VAL A 1 529 ? 8.656 4.945 -9.159 1.00 97.06 529 VAL A N 1
ATOM 4010 C CA . VAL A 1 529 ? 7.656 5.522 -10.071 1.00 97.06 529 VAL A CA 1
ATOM 4011 C C . VAL A 1 529 ? 8.190 6.782 -10.757 1.00 97.06 529 VAL A C 1
ATOM 4013 O O . VAL A 1 529 ? 8.062 6.906 -11.976 1.00 97.06 529 VAL A O 1
ATOM 4016 N N . VAL A 1 530 ? 8.865 7.673 -10.019 1.00 98.12 530 VAL A N 1
ATOM 4017 C CA . VAL A 1 530 ? 9.527 8.856 -10.602 1.00 98.12 530 VAL A CA 1
ATOM 4018 C C . VAL A 1 530 ? 10.633 8.442 -11.569 1.00 98.12 530 VAL A C 1
ATOM 4020 O O . VAL A 1 530 ? 10.678 8.920 -12.700 1.00 98.12 530 VAL A O 1
ATOM 4023 N N . TYR A 1 531 ? 11.502 7.519 -11.157 1.00 98.25 531 TYR A N 1
ATOM 4024 C CA . TYR A 1 531 ? 12.550 6.975 -12.019 1.00 98.25 531 TYR A CA 1
ATOM 4025 C C . TYR A 1 531 ? 11.972 6.343 -13.296 1.00 98.25 531 TYR A C 1
ATOM 4027 O O . TYR A 1 531 ? 12.443 6.618 -14.399 1.00 98.25 531 TYR A O 1
ATOM 4035 N N . SER A 1 532 ? 10.898 5.562 -13.164 1.00 98.44 532 SER A N 1
ATOM 4036 C CA . SER A 1 532 ? 10.220 4.920 -14.290 1.00 98.44 532 SER A CA 1
ATOM 4037 C C . SER A 1 532 ? 9.622 5.933 -15.251 1.00 98.44 532 SER A C 1
ATOM 4039 O O . SER A 1 532 ? 9.650 5.701 -16.454 1.00 98.44 532 SER A O 1
ATOM 4041 N N . ALA A 1 533 ? 9.130 7.071 -14.762 1.00 98.19 533 ALA A N 1
ATOM 4042 C CA . ALA A 1 533 ? 8.667 8.142 -15.630 1.00 98.19 533 ALA A CA 1
ATOM 4043 C C . ALA A 1 533 ? 9.801 8.669 -16.528 1.00 98.19 533 ALA A C 1
ATOM 4045 O O . ALA A 1 533 ? 9.631 8.758 -17.744 1.00 98.19 533 ALA A O 1
ATOM 4046 N N . PHE A 1 534 ? 10.974 8.944 -15.946 1.00 98.44 534 PHE A N 1
ATOM 4047 C CA . PHE A 1 534 ? 12.141 9.417 -16.693 1.00 98.44 534 PHE A CA 1
ATOM 4048 C C . PHE A 1 534 ? 12.675 8.384 -17.685 1.00 98.44 534 PHE A C 1
ATOM 4050 O O . PHE A 1 534 ? 12.992 8.755 -18.810 1.00 98.44 534 PHE A O 1
ATOM 4057 N N . VAL A 1 535 ? 12.756 7.105 -17.312 1.00 98.44 535 VAL A N 1
ATOM 4058 C CA . VAL A 1 535 ? 13.243 6.058 -18.224 1.00 98.44 535 VAL A CA 1
ATOM 4059 C C . VAL A 1 535 ? 12.219 5.756 -19.313 1.00 98.44 535 VAL A C 1
ATOM 4061 O O . VAL A 1 535 ? 12.522 5.847 -20.498 1.00 98.44 535 VAL A O 1
ATOM 4064 N N . LEU A 1 536 ? 10.985 5.427 -18.934 1.00 98.56 536 LEU A N 1
ATOM 4065 C CA . LEU A 1 536 ? 9.989 4.955 -19.888 1.00 98.56 536 LEU A CA 1
ATOM 4066 C C . LEU A 1 536 ? 9.498 6.083 -20.788 1.00 98.56 536 LEU A C 1
ATOM 4068 O O . LEU A 1 536 ? 9.458 5.918 -22.000 1.00 98.56 536 LEU A O 1
ATOM 4072 N N . PHE A 1 537 ? 9.103 7.218 -20.217 1.00 98.31 537 PHE A N 1
ATOM 4073 C CA . PHE A 1 537 ? 8.451 8.287 -20.974 1.00 98.31 537 PHE A CA 1
ATOM 4074 C C . PHE A 1 537 ? 9.408 9.412 -21.363 1.00 98.31 537 PHE A C 1
ATOM 4076 O O . PHE A 1 537 ? 9.083 10.158 -22.273 1.00 98.31 537 PHE A O 1
ATOM 4083 N N . GLY A 1 538 ? 10.569 9.529 -20.711 1.00 98.06 538 GLY A N 1
ATOM 4084 C CA . GLY A 1 538 ? 11.628 10.463 -21.094 1.00 98.06 538 GLY A CA 1
ATOM 4085 C C . GLY A 1 538 ? 12.643 9.841 -22.055 1.00 98.06 538 GLY A C 1
ATOM 4086 O O . GLY A 1 538 ? 12.722 10.246 -23.208 1.00 98.06 538 GLY A O 1
ATOM 4087 N N . HIS A 1 539 ? 13.421 8.861 -21.588 1.00 97.81 539 HIS A N 1
ATOM 4088 C CA . HIS A 1 539 ? 14.494 8.245 -22.376 1.00 97.81 539 HIS A CA 1
ATOM 4089 C C . HIS A 1 539 ? 13.959 7.431 -23.561 1.00 97.81 539 HIS A C 1
ATOM 4091 O O . HIS A 1 539 ? 14.467 7.574 -24.666 1.00 97.81 539 HIS A O 1
ATOM 4097 N N . HIS A 1 540 ? 12.904 6.642 -23.348 1.00 97.69 540 HIS A N 1
ATOM 4098 C CA . HIS A 1 540 ? 12.244 5.854 -24.396 1.00 97.69 540 HIS A CA 1
ATOM 4099 C C . HIS A 1 540 ? 10.948 6.501 -24.895 1.00 97.69 540 HIS A C 1
ATOM 4101 O O . HIS A 1 540 ? 9.949 5.813 -25.135 1.00 97.69 540 HIS A O 1
ATOM 4107 N N . ALA A 1 541 ? 10.905 7.831 -24.985 1.00 97.31 541 ALA A N 1
ATOM 4108 C CA . ALA A 1 541 ? 9.693 8.554 -25.367 1.00 97.31 541 ALA A CA 1
ATOM 4109 C C . ALA A 1 541 ? 9.159 8.145 -26.754 1.00 97.31 541 ALA A C 1
ATOM 4111 O O . ALA A 1 541 ? 7.949 8.073 -26.946 1.00 97.31 541 ALA A O 1
ATOM 4112 N N . ASP A 1 542 ? 10.052 7.770 -27.669 1.00 95.31 542 ASP A N 1
ATOM 4113 C CA . ASP A 1 542 ? 9.773 7.315 -29.034 1.00 95.31 542 ASP A CA 1
ATOM 4114 C C . ASP A 1 542 ? 8.999 5.983 -29.110 1.00 95.31 542 ASP A C 1
ATOM 4116 O O . ASP A 1 542 ? 8.323 5.699 -30.102 1.00 95.31 542 ASP A O 1
ATOM 4120 N N . VAL A 1 543 ? 9.043 5.161 -28.056 1.00 97.00 543 VAL A N 1
ATOM 4121 C CA . VAL A 1 5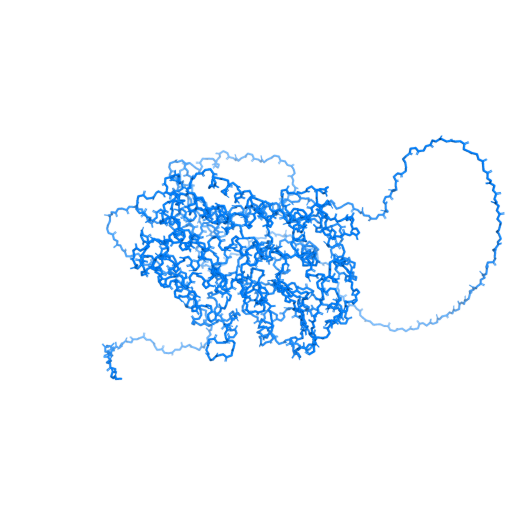43 ? 8.398 3.842 -28.051 1.00 97.00 543 VAL A CA 1
ATOM 4122 C C . VAL A 1 543 ? 6.906 3.953 -27.730 1.00 97.00 543 VAL A C 1
ATOM 4124 O O . VAL A 1 543 ? 6.513 4.205 -26.590 1.00 97.00 543 VAL A O 1
ATOM 4127 N N . SER A 1 544 ? 6.038 3.685 -28.704 1.00 96.38 544 SER A N 1
ATOM 4128 C CA . SER A 1 544 ? 4.585 3.697 -28.482 1.00 96.38 544 SER A CA 1
ATOM 4129 C C . SER A 1 544 ? 4.101 2.500 -27.654 1.00 96.38 544 SER A C 1
ATOM 4131 O O . SER A 1 544 ? 4.488 1.359 -27.909 1.00 96.38 544 SER A O 1
ATOM 4133 N N . VAL A 1 545 ? 3.152 2.722 -26.738 1.00 96.25 545 VAL A N 1
ATOM 4134 C CA . VAL A 1 545 ? 2.442 1.635 -26.030 1.00 96.25 545 VAL A CA 1
ATOM 4135 C C . VAL A 1 545 ? 1.683 0.707 -26.992 1.00 96.25 545 VAL A C 1
ATOM 4137 O O . VAL A 1 545 ? 1.510 -0.476 -26.710 1.00 96.25 545 VAL A O 1
ATOM 4140 N N . LEU A 1 546 ? 1.278 1.223 -28.159 1.00 95.81 546 LEU A N 1
ATOM 4141 C CA . LEU A 1 546 ? 0.556 0.470 -29.189 1.00 95.81 546 LEU A CA 1
ATOM 4142 C C . LEU A 1 546 ? 1.456 -0.507 -29.958 1.00 95.81 546 LEU A C 1
ATOM 4144 O O . LEU A 1 546 ? 0.950 -1.377 -30.658 1.00 95.81 546 LEU A O 1
ATOM 4148 N N . SER A 1 547 ? 2.779 -0.395 -29.807 1.00 96.44 547 SER A N 1
ATOM 4149 C CA . SER A 1 547 ? 3.754 -1.303 -30.426 1.00 96.44 547 SER A CA 1
ATOM 4150 C C . SER A 1 547 ? 3.975 -2.602 -29.634 1.00 96.44 547 SER A C 1
ATOM 4152 O O . SER A 1 547 ? 4.919 -3.342 -29.901 1.00 96.44 547 SER A O 1
ATOM 4154 N N . MET A 1 548 ? 3.121 -2.889 -28.643 1.00 97.12 548 MET A N 1
ATOM 4155 C CA . MET A 1 548 ? 3.268 -4.046 -27.764 1.00 97.12 548 MET A CA 1
ATOM 4156 C C . MET A 1 548 ? 3.259 -5.367 -28.541 1.00 97.12 548 MET A C 1
ATOM 4158 O O . MET A 1 548 ? 2.282 -5.721 -29.204 1.00 97.12 548 MET A O 1
ATOM 4162 N N . ALA A 1 549 ? 4.342 -6.122 -28.381 1.00 94.12 549 ALA A N 1
ATOM 4163 C CA . ALA A 1 549 ? 4.528 -7.446 -28.948 1.00 94.12 549 ALA A CA 1
ATOM 4164 C C . ALA A 1 549 ? 5.069 -8.415 -27.875 1.00 94.12 549 ALA A C 1
ATOM 4166 O O . ALA A 1 549 ? 5.739 -7.971 -26.942 1.00 94.12 549 ALA A O 1
ATOM 4167 N N . PRO A 1 550 ? 4.802 -9.729 -27.994 1.00 96.69 550 PRO A N 1
ATOM 4168 C CA . PRO A 1 550 ? 3.866 -10.345 -28.939 1.00 96.69 550 PRO A CA 1
ATOM 4169 C C . PRO A 1 550 ? 2.411 -9.956 -28.627 1.00 96.69 550 PRO A C 1
ATOM 4171 O O . PRO A 1 550 ? 2.073 -9.667 -27.482 1.00 96.69 550 PRO A O 1
ATOM 4174 N N . THR A 1 551 ? 1.512 -10.007 -29.614 1.00 94.31 551 THR A N 1
ATOM 4175 C CA . THR A 1 551 ? 0.086 -9.654 -29.424 1.00 94.31 551 THR A CA 1
ATOM 4176 C C . THR A 1 551 ? -0.592 -10.487 -28.326 1.00 94.31 551 THR A C 1
ATOM 4178 O O . THR A 1 551 ? -1.505 -10.009 -27.661 1.00 94.31 551 THR A O 1
ATOM 4181 N N . ALA A 1 552 ? -0.102 -11.704 -28.067 1.00 94.44 552 ALA A N 1
ATOM 4182 C CA . ALA A 1 552 ? -0.567 -12.562 -26.976 1.00 94.44 552 ALA A CA 1
ATOM 4183 C C . ALA A 1 552 ? -0.314 -11.989 -25.563 1.00 94.44 552 ALA A C 1
ATOM 4185 O O . ALA A 1 552 ? -0.975 -12.409 -24.616 1.00 94.44 552 ALA A O 1
ATOM 4186 N N . LEU A 1 553 ? 0.606 -11.028 -25.405 1.00 96.38 553 LEU A N 1
ATOM 4187 C CA . LEU A 1 553 ? 0.859 -10.333 -24.137 1.00 96.38 553 LEU A CA 1
ATOM 4188 C C . LEU A 1 553 ? -0.214 -9.273 -23.832 1.00 96.38 553 LEU A C 1
ATOM 4190 O O . LEU A 1 553 ? -0.478 -8.980 -22.666 1.00 96.38 553 LEU A O 1
ATOM 4194 N N . VAL A 1 554 ? -0.867 -8.723 -24.862 1.00 97.81 554 VAL A N 1
ATOM 4195 C CA . VAL A 1 554 ? -1.833 -7.621 -24.725 1.00 97.81 554 VAL A CA 1
ATOM 4196 C C . VAL A 1 554 ? -3.006 -7.980 -23.799 1.00 97.81 554 VAL A C 1
ATOM 4198 O O . VAL A 1 554 ? -3.273 -7.192 -22.891 1.00 97.81 554 VAL A O 1
ATOM 4201 N N . PRO A 1 555 ? -3.679 -9.147 -23.921 1.00 98.38 555 PRO A N 1
ATOM 4202 C CA . PRO A 1 555 ? -4.759 -9.517 -23.004 1.00 98.38 555 PRO A CA 1
ATOM 4203 C C . PRO A 1 555 ? -4.310 -9.600 -21.542 1.00 98.38 555 PRO A C 1
ATOM 4205 O O . PRO A 1 555 ? -5.047 -9.177 -20.655 1.00 98.38 555 PRO A O 1
ATOM 4208 N N . PHE A 1 556 ? -3.098 -10.107 -21.288 1.00 98.25 556 PHE A N 1
ATOM 4209 C CA . PHE A 1 556 ? -2.541 -10.172 -19.937 1.00 98.25 556 PHE A CA 1
ATOM 4210 C C . PHE A 1 556 ? -2.320 -8.772 -19.361 1.00 98.25 556 PHE A C 1
ATOM 4212 O O . PHE A 1 556 ? -2.746 -8.497 -18.242 1.00 98.25 556 PHE A O 1
ATOM 4219 N N . VAL A 1 557 ? -1.710 -7.864 -20.127 1.00 98.38 557 VAL A N 1
ATOM 4220 C CA . VAL A 1 557 ? -1.492 -6.491 -19.657 1.00 98.38 557 VAL A CA 1
ATOM 4221 C C . VAL A 1 557 ? -2.831 -5.788 -19.430 1.00 98.38 557 VAL A C 1
ATOM 4223 O O . VAL A 1 557 ? -3.027 -5.241 -18.352 1.00 98.38 557 VAL A O 1
ATOM 4226 N N . LEU A 1 558 ? -3.786 -5.874 -20.366 1.00 98.44 558 LEU A N 1
ATOM 4227 C CA . LEU A 1 558 ? -5.122 -5.274 -20.222 1.00 98.44 558 LEU A CA 1
ATOM 4228 C C . LEU A 1 558 ? -5.906 -5.817 -19.021 1.00 98.44 558 LEU A C 1
ATOM 4230 O O . LEU A 1 558 ? -6.663 -5.070 -18.398 1.00 98.44 558 LEU A O 1
ATOM 4234 N N . LEU A 1 559 ? -5.725 -7.093 -18.669 1.00 98.50 559 LEU A N 1
ATOM 4235 C CA . LEU A 1 559 ? -6.334 -7.667 -17.472 1.00 98.50 559 LEU A CA 1
ATOM 4236 C C . LEU A 1 559 ? -5.918 -6.881 -16.219 1.00 98.50 559 LEU A C 1
ATOM 4238 O O . LEU A 1 559 ? -6.778 -6.469 -15.444 1.00 98.50 559 LEU A O 1
ATOM 4242 N N . PHE A 1 560 ? -4.620 -6.622 -16.051 1.00 98.31 560 PHE A N 1
ATOM 4243 C CA . PHE A 1 560 ? -4.082 -5.933 -14.874 1.00 98.31 560 PHE A CA 1
ATOM 4244 C C . PHE A 1 560 ? -4.155 -4.406 -14.955 1.00 98.31 560 PHE A C 1
ATOM 4246 O O . PHE A 1 560 ? -4.248 -3.752 -13.922 1.00 98.31 560 PHE A O 1
ATOM 4253 N N . THR A 1 561 ? -4.136 -3.824 -16.155 1.00 98.25 561 THR A N 1
ATOM 4254 C CA . THR A 1 561 ? -4.133 -2.365 -16.337 1.00 98.25 561 THR A CA 1
ATOM 4255 C C . THR A 1 561 ? -5.510 -1.768 -16.574 1.00 98.25 561 THR A C 1
ATOM 4257 O O . THR A 1 561 ? -5.656 -0.555 -16.457 1.00 98.25 561 THR A O 1
ATOM 4260 N N . VAL A 1 562 ? -6.526 -2.572 -16.902 1.00 98.25 562 VAL A N 1
ATOM 4261 C CA . VAL A 1 562 ? -7.885 -2.084 -17.184 1.00 98.25 562 VAL A CA 1
ATOM 4262 C C . VAL A 1 562 ? -8.940 -2.913 -16.467 1.00 98.25 562 VAL A C 1
ATOM 4264 O O . VAL A 1 562 ? -9.708 -2.356 -15.690 1.00 98.25 562 VAL A O 1
ATOM 4267 N N . VAL A 1 563 ? -8.995 -4.227 -16.701 1.00 98.56 563 VAL A N 1
ATOM 4268 C CA . VAL A 1 563 ? -10.131 -5.057 -16.260 1.00 98.56 563 VAL A CA 1
ATOM 4269 C C . VAL A 1 563 ? -10.214 -5.146 -14.737 1.00 98.56 563 VAL A C 1
ATOM 4271 O O . VAL A 1 563 ? -11.263 -4.839 -14.175 1.00 98.56 563 VAL A O 1
ATOM 4274 N N . LEU A 1 564 ? -9.132 -5.540 -14.060 1.00 98.19 564 LEU A N 1
ATOM 4275 C CA . LEU A 1 564 ? -9.127 -5.677 -12.602 1.00 98.19 564 LEU A CA 1
ATOM 4276 C C . LEU A 1 564 ? -9.304 -4.322 -11.892 1.00 98.19 564 LEU A C 1
ATOM 4278 O O . LEU A 1 564 ? -10.174 -4.250 -11.021 1.00 98.19 564 LEU A O 1
ATOM 4282 N N . PRO A 1 565 ? -8.604 -3.234 -12.285 1.00 97.75 565 PRO A N 1
ATOM 4283 C CA . PRO A 1 565 ? -8.875 -1.908 -11.736 1.00 97.75 565 PRO A CA 1
ATOM 4284 C C . PRO A 1 565 ? -10.312 -1.428 -11.946 1.00 97.75 565 PRO A C 1
ATOM 4286 O O . PRO A 1 565 ? -10.936 -0.939 -11.003 1.00 97.75 565 PRO A O 1
ATOM 4289 N N . LEU A 1 566 ? -10.878 -1.606 -13.142 1.00 97.88 566 LEU A N 1
ATOM 4290 C CA . LEU A 1 566 ? -12.259 -1.216 -13.430 1.00 97.88 566 LEU A CA 1
ATOM 4291 C C . LEU A 1 566 ? -13.249 -1.990 -12.555 1.00 97.88 566 LEU A C 1
ATOM 4293 O O . LEU A 1 566 ? -14.101 -1.383 -11.906 1.00 97.88 566 LEU A O 1
ATOM 4297 N N . LEU A 1 567 ? -13.124 -3.320 -12.511 1.00 97.69 567 LEU A N 1
ATOM 4298 C CA . LEU A 1 567 ? -13.992 -4.170 -11.697 1.00 97.69 567 LEU A CA 1
ATOM 4299 C C . LEU A 1 567 ? -13.874 -3.828 -10.216 1.00 97.69 567 LEU A C 1
ATOM 4301 O O . LEU A 1 567 ? -14.894 -3.707 -9.552 1.00 97.69 567 LEU A O 1
ATOM 4305 N N . GLY A 1 568 ? -12.665 -3.605 -9.709 1.00 95.56 568 GLY A N 1
ATOM 4306 C CA . GLY A 1 568 ? -12.444 -3.228 -8.318 1.00 95.56 568 GLY A CA 1
ATOM 4307 C C . GLY A 1 568 ? -12.952 -1.835 -7.951 1.00 95.56 568 GLY A C 1
ATOM 4308 O O . GLY A 1 568 ? -13.377 -1.604 -6.822 1.00 95.56 568 GLY A O 1
ATOM 4309 N N . ASN A 1 569 ? -12.992 -0.900 -8.902 1.00 95.75 569 ASN A N 1
ATOM 4310 C CA . ASN A 1 569 ? -13.647 0.386 -8.682 1.00 95.75 569 ASN A CA 1
ATOM 4311 C C . ASN A 1 569 ? -15.182 0.256 -8.717 1.00 95.75 569 ASN A C 1
ATOM 4313 O O . ASN A 1 569 ? -15.852 0.898 -7.915 1.00 95.75 569 ASN A O 1
ATOM 4317 N N . LEU A 1 570 ? -15.757 -0.587 -9.582 1.00 95.88 570 LEU A N 1
ATOM 4318 C CA . LEU A 1 570 ? -17.214 -0.798 -9.676 1.00 95.88 570 LEU A CA 1
ATOM 4319 C C . LEU A 1 570 ? -17.783 -1.715 -8.575 1.00 95.88 570 LEU A C 1
ATOM 4321 O O . LEU A 1 570 ? -18.921 -1.535 -8.140 1.00 95.88 570 LEU A O 1
ATOM 4325 N N . LYS A 1 571 ? -17.012 -2.716 -8.146 1.00 95.38 571 LYS A N 1
ATOM 4326 C CA . LYS A 1 571 ? -17.354 -3.749 -7.157 1.00 95.38 571 LYS A CA 1
ATOM 4327 C C . LYS A 1 571 ? -16.176 -3.943 -6.193 1.00 95.38 571 LYS A C 1
ATOM 4329 O O . LYS A 1 571 ? -15.445 -4.930 -6.292 1.00 95.38 571 LYS A O 1
ATOM 4334 N N . PRO A 1 572 ? -15.992 -3.010 -5.244 1.00 93.75 572 PRO A N 1
ATOM 4335 C CA . PRO A 1 572 ? -14.825 -2.991 -4.365 1.00 93.75 572 PRO A CA 1
ATOM 4336 C C . PRO A 1 572 ? -14.726 -4.192 -3.424 1.00 93.75 572 PRO A C 1
ATOM 4338 O O . PRO A 1 572 ? -13.633 -4.506 -2.981 1.00 93.75 572 PRO A O 1
ATOM 4341 N N . THR A 1 573 ? -15.818 -4.919 -3.186 1.00 93.69 573 THR A N 1
ATOM 4342 C CA . THR A 1 573 ? -15.810 -6.175 -2.420 1.00 93.69 573 THR A CA 1
ATOM 4343 C C . THR A 1 573 ? -15.089 -7.328 -3.123 1.00 93.69 573 THR A C 1
ATOM 4345 O O . THR A 1 573 ? -14.779 -8.327 -2.481 1.00 93.69 573 THR A O 1
ATOM 4348 N N . TRP A 1 574 ? -14.868 -7.254 -4.440 1.00 93.38 574 TRP A N 1
ATOM 4349 C CA . TRP A 1 574 ? -14.336 -8.379 -5.222 1.00 93.38 574 TRP A CA 1
ATOM 4350 C C . TRP A 1 574 ? -12.823 -8.342 -5.379 1.00 93.38 574 TRP A C 1
ATOM 4352 O O . TRP A 1 574 ? -12.183 -9.391 -5.439 1.00 93.38 574 TRP A O 1
ATOM 4362 N N . ILE A 1 575 ? -12.261 -7.142 -5.508 1.00 94.44 575 ILE A N 1
ATOM 4363 C CA . ILE A 1 575 ? -10.867 -6.945 -5.885 1.00 94.44 575 ILE A CA 1
ATOM 4364 C C . ILE A 1 575 ? -10.191 -6.099 -4.815 1.00 94.44 575 ILE A C 1
ATOM 4366 O O . ILE A 1 575 ? -10.676 -5.028 -4.456 1.00 94.44 575 ILE A O 1
ATOM 4370 N N . SER A 1 576 ? -9.038 -6.585 -4.359 1.00 92.31 576 SER A N 1
ATOM 4371 C CA . SER A 1 576 ? -8.161 -5.905 -3.405 1.00 92.31 576 SER A CA 1
ATOM 4372 C C . SER A 1 576 ? -7.927 -4.440 -3.774 1.00 92.31 576 SER A C 1
ATOM 4374 O O . SER A 1 576 ? -7.839 -4.071 -4.952 1.00 92.31 576 SER A O 1
ATOM 4376 N N . PHE A 1 577 ? -7.764 -3.610 -2.747 1.00 89.19 577 PHE A N 1
ATOM 4377 C CA . PHE A 1 577 ? -7.419 -2.196 -2.869 1.00 89.19 577 PHE A CA 1
ATOM 4378 C C . PHE A 1 577 ? -6.210 -1.947 -3.786 1.00 89.19 577 PHE A C 1
ATOM 4380 O O . PHE A 1 577 ? -6.249 -1.049 -4.635 1.00 89.19 577 PHE A O 1
ATOM 4387 N N . LEU A 1 578 ? -5.159 -2.759 -3.636 1.00 92.44 578 LEU A N 1
ATOM 4388 C CA . LEU A 1 578 ? -3.916 -2.642 -4.398 1.00 92.44 578 LEU A CA 1
ATOM 4389 C C . LEU A 1 578 ? -4.127 -2.994 -5.864 1.00 92.44 578 LEU A C 1
ATOM 4391 O O . LEU A 1 578 ? -3.826 -2.190 -6.739 1.00 92.44 578 LEU A O 1
ATOM 4395 N N . VAL A 1 579 ? -4.737 -4.149 -6.125 1.00 95.31 579 VAL A N 1
ATOM 4396 C CA . VAL A 1 579 ? -5.032 -4.614 -7.489 1.00 95.31 579 VAL A CA 1
ATOM 4397 C C . VAL A 1 579 ? -5.999 -3.668 -8.207 1.00 95.31 579 VAL A C 1
ATOM 4399 O O . VAL A 1 579 ? -5.916 -3.488 -9.419 1.00 95.31 579 VAL A O 1
ATOM 4402 N N . SER A 1 580 ? -6.869 -3.002 -7.447 1.00 94.88 580 SER A N 1
ATOM 4403 C CA . SER A 1 580 ? -7.781 -1.979 -7.957 1.00 94.88 580 SER A CA 1
ATOM 4404 C C . SER A 1 580 ? -7.114 -0.621 -8.224 1.00 94.88 580 SER A C 1
ATOM 4406 O O . SER A 1 580 ? -7.760 0.279 -8.764 1.00 94.88 580 SER A O 1
ATOM 4408 N N . MET A 1 581 ? -5.854 -0.447 -7.803 1.00 94.81 581 MET A N 1
ATOM 4409 C CA . MET A 1 581 ? -5.061 0.785 -7.889 1.00 94.81 581 MET A CA 1
ATOM 4410 C C . MET A 1 581 ? -5.737 2.008 -7.244 1.00 94.81 581 MET A C 1
ATOM 4412 O O . MET A 1 581 ? -5.639 3.129 -7.738 1.00 94.81 581 MET A O 1
ATOM 4416 N N . ARG A 1 582 ? -6.426 1.822 -6.109 1.00 91.31 582 ARG A N 1
ATOM 4417 C CA . ARG A 1 582 ? -7.225 2.880 -5.448 1.00 91.31 582 ARG A CA 1
ATOM 4418 C C . ARG A 1 582 ? -6.411 3.769 -4.501 1.00 91.31 582 ARG A C 1
ATOM 4420 O O . ARG A 1 582 ? -6.895 4.224 -3.463 1.00 91.31 582 ARG A O 1
ATOM 4427 N N . TYR A 1 583 ? -5.146 3.996 -4.843 1.00 87.38 583 TYR A N 1
ATOM 4428 C CA . TYR A 1 583 ? -4.134 4.534 -3.940 1.00 87.38 583 TYR A CA 1
ATOM 4429 C C . TYR A 1 583 ? -4.500 5.905 -3.357 1.00 87.38 583 TYR A C 1
ATOM 4431 O O . TYR A 1 583 ? -4.747 6.870 -4.085 1.00 87.38 583 TYR A O 1
ATOM 4439 N N . TYR A 1 584 ? -4.463 5.996 -2.022 1.00 82.31 584 TYR A N 1
ATOM 4440 C CA . TYR A 1 584 ? -4.607 7.236 -1.244 1.00 82.31 584 TYR A CA 1
ATOM 4441 C C . TYR A 1 584 ? -5.844 8.089 -1.577 1.00 82.31 584 TYR A C 1
ATOM 4443 O O . TYR A 1 584 ? -5.848 9.298 -1.365 1.00 82.31 584 TYR A O 1
ATOM 4451 N N . ALA A 1 585 ? -6.926 7.482 -2.064 1.00 85.25 585 ALA A N 1
ATOM 4452 C CA . ALA A 1 585 ? -8.129 8.222 -2.447 1.00 85.25 585 ALA A CA 1
ATOM 4453 C C . ALA A 1 585 ? -9.102 8.532 -1.298 1.00 85.25 585 ALA A C 1
ATOM 4455 O O . ALA A 1 585 ? -10.131 9.171 -1.510 1.00 85.25 585 ALA A O 1
ATOM 4456 N N . GLY A 1 586 ? -8.832 8.028 -0.095 1.00 87.31 586 GLY A N 1
ATOM 4457 C CA . GLY A 1 586 ? -9.729 8.122 1.065 1.00 87.31 586 GLY A CA 1
ATOM 4458 C C . GLY A 1 586 ? -10.804 7.045 1.066 1.00 87.31 586 GLY A C 1
ATOM 4459 O O . GLY A 1 586 ? -11.381 6.756 2.098 1.00 87.31 586 GLY A O 1
ATOM 4460 N N . ASN A 1 587 ? -11.052 6.436 -0.090 1.00 89.50 587 ASN A N 1
ATOM 4461 C CA . ASN A 1 587 ? -12.108 5.467 -0.318 1.00 89.50 587 ASN A CA 1
ATOM 4462 C C . ASN A 1 587 ? -11.554 4.034 -0.289 1.00 89.50 587 ASN A C 1
ATOM 4464 O O . ASN A 1 587 ? -11.554 3.341 -1.307 1.00 89.50 587 ASN A O 1
ATOM 4468 N N . TRP A 1 588 ? -11.022 3.622 0.859 1.00 85.88 588 TRP A N 1
ATOM 4469 C CA . TRP A 1 588 ? -10.567 2.253 1.098 1.00 85.88 588 TRP A CA 1
ATOM 4470 C C . TRP A 1 588 ? -11.389 1.622 2.216 1.00 85.88 588 TRP A C 1
ATOM 4472 O O . TRP A 1 588 ? -11.775 2.307 3.168 1.00 85.88 588 TRP A O 1
ATOM 4482 N N . ALA A 1 589 ? -11.641 0.320 2.097 1.00 92.81 589 ALA A N 1
ATOM 4483 C CA . ALA A 1 589 ? -12.245 -0.459 3.162 1.00 92.81 589 ALA A CA 1
ATOM 4484 C C . ALA A 1 589 ? -11.422 -0.318 4.449 1.00 92.81 589 ALA A C 1
ATOM 4486 O O . ALA A 1 589 ? -10.216 -0.068 4.418 1.00 92.81 589 ALA A O 1
ATOM 4487 N N . CYS A 1 590 ? -12.068 -0.448 5.597 1.00 94.38 590 CYS A N 1
ATOM 4488 C CA . CYS A 1 590 ? -11.403 -0.363 6.886 1.00 94.38 590 CYS A CA 1
ATOM 4489 C C . CYS A 1 590 ? -12.130 -1.196 7.937 1.00 94.38 590 CYS A C 1
ATOM 4491 O O . CYS A 1 590 ? -13.260 -1.641 7.741 1.00 94.38 590 CYS A O 1
ATOM 4493 N N . SER A 1 591 ? -11.478 -1.410 9.077 1.00 96.88 591 SER A N 1
ATOM 4494 C CA . SER A 1 591 ? -12.134 -2.053 10.208 1.00 96.88 591 SER A CA 1
ATOM 4495 C C . SER A 1 591 ? -11.594 -1.554 11.533 1.00 96.88 591 SER A C 1
ATOM 4497 O O . SER A 1 591 ? -10.417 -1.205 11.627 1.00 96.88 591 SER A O 1
ATOM 4499 N N . VAL A 1 592 ? -12.429 -1.615 12.560 1.00 97.31 592 VAL A N 1
ATOM 4500 C CA . VAL A 1 592 ? -12.065 -1.362 13.955 1.00 97.31 592 VAL A CA 1
ATOM 4501 C C . VAL A 1 592 ? -12.293 -2.636 14.752 1.00 97.31 592 VAL A C 1
ATOM 4503 O O . VAL A 1 592 ? -13.310 -3.305 14.577 1.00 97.31 592 VAL A O 1
ATOM 4506 N N . TRP A 1 593 ? -11.329 -2.974 15.599 1.00 98.06 593 TRP A N 1
ATOM 4507 C CA . TRP A 1 593 ? -11.310 -4.166 16.434 1.00 98.06 593 TRP A CA 1
ATOM 4508 C C . TRP A 1 593 ? -11.364 -3.719 17.893 1.00 98.06 593 TRP A C 1
ATOM 4510 O O . TRP A 1 593 ? -10.535 -2.923 18.332 1.00 98.06 593 TRP A O 1
ATOM 4520 N N . LEU A 1 594 ? -12.366 -4.205 18.615 1.00 98.00 594 LEU A N 1
ATOM 4521 C CA . LEU A 1 594 ? -12.680 -3.849 19.991 1.00 98.00 594 LEU A CA 1
ATOM 4522 C C . LEU A 1 594 ? -12.383 -5.064 20.866 1.00 98.00 594 LEU A C 1
ATOM 4524 O O . LEU A 1 594 ? -13.123 -6.049 20.828 1.00 98.00 594 LEU A O 1
ATOM 4528 N N . PHE A 1 595 ? -11.298 -4.996 21.635 1.00 98.19 595 PHE A N 1
ATOM 4529 C CA . PHE A 1 595 ? -10.890 -6.056 22.559 1.00 98.19 595 PHE A CA 1
ATOM 4530 C C . PHE A 1 595 ? -11.354 -5.719 23.971 1.00 98.19 595 PHE A C 1
ATOM 4532 O O . PHE A 1 595 ? -10.918 -4.720 24.531 1.00 98.19 595 PHE A O 1
ATOM 4539 N N . GLU A 1 596 ? -12.206 -6.542 24.570 1.00 97.81 596 GLU A N 1
ATOM 4540 C CA . GLU A 1 596 ? -12.662 -6.327 25.943 1.00 97.81 596 GLU A CA 1
ATOM 4541 C C . GLU A 1 596 ? -11.502 -6.516 26.933 1.00 97.81 596 GLU A C 1
ATOM 4543 O O . GLU A 1 596 ? -10.823 -7.548 26.913 1.00 97.81 596 GLU A O 1
ATOM 4548 N N . GLY A 1 597 ? -11.274 -5.536 27.809 1.00 95.12 597 GLY A N 1
ATOM 4549 C CA . GLY A 1 597 ? -10.224 -5.545 28.822 1.00 95.12 597 GLY A CA 1
ATOM 4550 C C . GLY A 1 597 ? -8.855 -5.893 28.237 1.00 95.12 597 GLY A C 1
ATOM 4551 O O . GLY A 1 597 ? -8.357 -5.239 27.323 1.00 95.12 597 GLY A O 1
ATOM 4552 N N . GLU A 1 598 ? -8.243 -6.957 28.758 1.00 95.50 598 GLU A N 1
ATOM 4553 C CA . GLU A 1 598 ? -6.961 -7.472 28.263 1.00 95.50 598 GLU A CA 1
ATOM 4554 C C . GLU A 1 598 ? -7.093 -8.679 27.325 1.00 95.50 598 GLU A C 1
ATOM 4556 O O . GLU A 1 598 ? -6.126 -9.409 27.105 1.00 95.50 598 GLU A O 1
ATOM 4561 N N . SER A 1 599 ? -8.267 -8.914 26.731 1.00 97.94 599 SER A N 1
ATOM 4562 C CA . SER A 1 599 ? -8.478 -10.041 25.809 1.00 97.94 599 SER A CA 1
ATOM 4563 C C . SER A 1 599 ? -7.526 -10.021 24.607 1.00 97.94 599 SER A C 1
ATOM 4565 O O . SER A 1 599 ? -7.168 -11.089 24.105 1.00 97.94 599 SER A O 1
ATOM 4567 N N . TYR A 1 600 ? -7.009 -8.849 24.206 1.00 96.69 600 TYR A N 1
ATOM 4568 C CA . TYR A 1 600 ? -5.950 -8.712 23.195 1.00 96.69 600 TYR A CA 1
ATOM 4569 C C . TYR A 1 600 ? -4.708 -9.569 23.511 1.00 96.69 600 TYR A C 1
ATOM 4571 O O . TYR A 1 600 ? -4.025 -10.022 22.593 1.00 96.69 600 TYR A O 1
ATOM 4579 N N . ARG A 1 601 ? -4.439 -9.888 24.788 1.00 97.19 601 ARG A N 1
ATOM 4580 C CA . ARG A 1 601 ? -3.363 -10.802 25.216 1.00 97.19 601 ARG A CA 1
ATOM 4581 C C . ARG A 1 601 ? -3.530 -12.218 24.665 1.00 97.19 601 ARG A C 1
ATOM 4583 O O . ARG A 1 601 ? -2.545 -12.927 24.482 1.00 97.19 601 ARG A O 1
ATOM 4590 N N . LYS A 1 602 ? -4.746 -12.648 24.306 1.00 98.12 602 LYS A N 1
ATOM 4591 C CA . LYS A 1 602 ? -4.960 -13.943 23.632 1.00 98.12 602 LYS A CA 1
ATOM 4592 C C . LYS A 1 602 ? -4.263 -14.017 22.269 1.00 98.12 602 LYS A C 1
ATOM 4594 O O . LYS A 1 602 ? -3.975 -15.123 21.807 1.00 98.12 602 LYS A O 1
ATOM 4599 N N . LEU A 1 603 ? -3.917 -12.879 21.655 1.00 97.75 603 LEU A N 1
ATOM 4600 C CA . LEU A 1 603 ? -3.089 -12.824 20.445 1.00 97.75 603 LEU A CA 1
ATOM 4601 C C . LEU A 1 603 ? -1.663 -13.356 20.673 1.00 97.75 603 LEU A C 1
ATOM 4603 O O . LEU A 1 603 ? -0.992 -13.705 19.705 1.00 97.75 603 LEU A O 1
ATOM 4607 N N . ASP A 1 604 ? -1.195 -13.499 21.917 1.00 96.88 604 ASP A N 1
ATOM 4608 C CA . ASP A 1 604 ? 0.097 -14.133 22.220 1.00 96.88 604 ASP A CA 1
ATOM 4609 C C . ASP A 1 604 ? 0.109 -15.648 21.957 1.00 96.88 604 ASP A C 1
ATOM 4611 O O . ASP A 1 604 ? 1.175 -16.256 21.897 1.00 96.88 604 ASP A O 1
ATOM 4615 N N . ARG A 1 605 ? -1.057 -16.256 21.694 1.00 97.44 605 ARG A N 1
ATOM 4616 C CA . ARG A 1 605 ? -1.166 -17.633 21.176 1.00 97.44 605 ARG A CA 1
ATOM 4617 C C . ARG A 1 605 ? -0.718 -17.759 19.717 1.00 97.44 605 ARG A C 1
ATOM 4619 O O . ARG A 1 605 ? -0.485 -18.870 19.239 1.00 97.44 605 ARG A O 1
ATOM 4626 N N . LEU A 1 606 ? -0.627 -16.647 18.987 1.00 98.00 606 LEU A N 1
ATOM 4627 C CA . LEU A 1 606 ? -0.165 -16.641 17.604 1.00 98.00 606 LEU A CA 1
ATOM 4628 C C . LEU A 1 606 ? 1.347 -16.842 17.540 1.00 98.00 606 LEU A C 1
ATOM 4630 O O . LEU A 1 606 ? 2.109 -16.287 18.329 1.00 98.00 606 LEU A O 1
ATOM 4634 N N . THR A 1 607 ? 1.803 -17.543 16.505 1.00 97.75 607 THR A N 1
ATOM 4635 C CA . THR A 1 607 ? 3.214 -17.476 16.123 1.00 97.75 607 THR A CA 1
ATOM 4636 C C . THR A 1 607 ? 3.449 -16.148 15.403 1.00 97.75 607 THR A C 1
ATOM 4638 O O . THR A 1 607 ? 2.976 -15.960 14.284 1.00 97.75 607 THR A O 1
ATOM 4641 N N . LYS A 1 608 ? 4.162 -15.220 16.048 1.00 95.69 608 LYS A N 1
ATOM 4642 C CA . LYS A 1 608 ? 4.444 -13.868 15.537 1.00 95.69 608 LYS A CA 1
ATOM 4643 C C . LYS A 1 608 ? 5.834 -13.390 15.952 1.00 95.69 608 LYS A C 1
ATOM 4645 O O . LYS A 1 608 ? 6.404 -13.898 16.917 1.00 95.69 608 LYS A O 1
ATOM 4650 N N . ALA A 1 609 ? 6.391 -12.433 15.209 1.00 93.94 609 ALA A N 1
ATOM 4651 C CA . ALA A 1 609 ? 7.702 -11.850 15.512 1.00 93.94 609 ALA A CA 1
ATOM 4652 C C . ALA A 1 609 ? 7.615 -10.607 16.412 1.00 93.94 609 ALA A C 1
ATOM 4654 O O . ALA A 1 609 ? 8.580 -10.292 17.102 1.00 93.94 609 ALA A O 1
ATOM 4655 N N . ALA A 1 610 ? 6.476 -9.908 16.408 1.00 93.38 610 ALA A N 1
ATOM 4656 C CA . ALA A 1 610 ? 6.274 -8.690 17.184 1.00 93.38 610 ALA A CA 1
ATOM 4657 C C . ALA A 1 610 ? 5.341 -8.932 18.391 1.00 93.38 610 ALA A C 1
ATOM 4659 O O . ALA A 1 610 ? 4.354 -9.670 18.273 1.00 93.38 610 ALA A O 1
ATOM 4660 N N . PRO A 1 611 ? 5.628 -8.336 19.564 1.00 94.06 611 PRO A N 1
ATOM 4661 C CA . PRO A 1 611 ? 4.692 -8.295 20.683 1.00 94.06 611 PRO A CA 1
ATOM 4662 C C . PRO A 1 611 ? 3.578 -7.268 20.422 1.00 94.06 611 PRO A C 1
ATOM 4664 O O . PRO A 1 611 ? 3.532 -6.635 19.362 1.00 94.06 611 PRO A O 1
ATOM 4667 N N . TRP A 1 612 ? 2.669 -7.114 21.385 1.00 94.31 612 TRP A N 1
ATOM 4668 C CA . TRP A 1 612 ? 1.602 -6.117 21.321 1.00 94.31 612 TRP A CA 1
ATOM 4669 C C . TRP A 1 612 ? 2.144 -4.704 21.055 1.00 94.31 612 TRP A C 1
ATOM 4671 O O . TRP A 1 612 ? 3.245 -4.372 21.487 1.00 94.31 612 TRP A O 1
ATOM 4681 N N . LEU A 1 613 ? 1.377 -3.868 20.345 1.00 91.12 613 LEU A N 1
ATOM 4682 C CA . LEU A 1 613 ? 1.818 -2.546 19.881 1.00 91.12 613 LEU A CA 1
ATOM 4683 C C . LEU A 1 613 ? 2.389 -1.682 21.011 1.00 91.12 613 LEU A C 1
ATOM 4685 O O . LEU A 1 613 ? 3.488 -1.144 20.890 1.00 91.12 613 LEU A O 1
ATOM 4689 N N . LEU A 1 614 ? 1.651 -1.575 22.118 1.00 89.38 614 LEU A N 1
ATOM 4690 C CA . LEU A 1 614 ? 2.085 -0.770 23.255 1.00 89.38 614 LEU A CA 1
ATOM 4691 C C . LEU A 1 614 ? 3.287 -1.398 23.970 1.00 89.38 614 LEU A C 1
ATOM 4693 O O . LEU A 1 614 ? 4.186 -0.669 24.361 1.00 89.38 614 LEU A O 1
ATOM 4697 N N . ASP A 1 615 ? 3.388 -2.729 24.025 1.00 92.12 615 ASP A N 1
ATOM 4698 C CA . ASP A 1 615 ? 4.561 -3.409 24.595 1.00 92.12 615 ASP A CA 1
ATOM 4699 C C . ASP A 1 615 ? 5.837 -3.175 23.757 1.00 92.12 615 ASP A C 1
ATOM 4701 O O . ASP A 1 615 ? 6.955 -3.266 24.268 1.00 92.12 615 ASP A O 1
ATOM 4705 N N . GLN A 1 616 ? 5.703 -2.898 22.452 1.00 93.12 616 GLN A N 1
ATOM 4706 C CA . GLN A 1 616 ? 6.838 -2.475 21.625 1.00 93.12 616 GLN A CA 1
ATOM 4707 C C . GLN A 1 616 ? 7.275 -1.051 21.978 1.00 93.12 616 GLN A C 1
ATOM 4709 O O . GLN A 1 616 ? 8.473 -0.787 22.066 1.00 93.12 616 GLN A O 1
ATOM 4714 N N . LEU A 1 617 ? 6.310 -0.147 22.166 1.00 90.12 617 LEU A N 1
ATOM 4715 C CA . LEU A 1 617 ? 6.545 1.262 22.491 1.00 90.12 617 LEU A CA 1
ATOM 4716 C C . LEU A 1 617 ? 7.084 1.467 23.905 1.00 90.12 617 LEU A C 1
ATOM 4718 O O . LEU A 1 617 ? 7.957 2.310 24.093 1.00 90.12 617 LEU A O 1
ATOM 4722 N N . ASP A 1 618 ? 6.641 0.654 24.863 1.00 87.62 618 ASP A N 1
ATOM 4723 C CA . ASP A 1 618 ? 7.049 0.723 26.272 1.00 87.62 618 ASP A CA 1
ATOM 4724 C C . ASP A 1 618 ? 8.552 0.402 26.471 1.00 87.62 618 ASP A C 1
ATOM 4726 O O . ASP A 1 618 ? 9.107 0.601 27.549 1.00 87.62 618 ASP A O 1
ATOM 4730 N N . ARG A 1 619 ? 9.254 -0.042 25.415 1.00 88.81 619 ARG A N 1
ATOM 4731 C CA . ARG A 1 619 ? 10.726 -0.162 25.377 1.00 88.81 619 ARG A CA 1
ATOM 4732 C C . ARG A 1 619 ? 11.446 1.171 25.177 1.00 88.81 619 ARG A C 1
ATOM 4734 O O . ARG A 1 619 ? 12.630 1.270 25.482 1.00 88.81 619 ARG A O 1
ATOM 4741 N N . PHE A 1 620 ? 10.758 2.151 24.602 1.00 88.62 620 PHE A N 1
ATOM 4742 C CA . PHE A 1 620 ? 11.322 3.437 24.192 1.00 88.62 620 PHE A CA 1
ATOM 4743 C C . PHE A 1 620 ? 10.736 4.600 24.986 1.00 88.62 620 PHE A C 1
ATOM 4745 O O . PHE A 1 620 ? 11.410 5.607 25.187 1.00 88.62 620 PHE A O 1
ATOM 4752 N N . TYR A 1 621 ? 9.485 4.464 25.421 1.00 90.56 621 TYR A N 1
ATOM 4753 C CA . TYR A 1 621 ? 8.718 5.537 26.026 1.00 90.56 621 TYR A CA 1
ATOM 4754 C C . TYR A 1 621 ? 8.001 5.064 27.286 1.00 90.56 621 TYR A C 1
ATOM 4756 O O . TYR A 1 621 ? 7.669 3.892 27.438 1.00 90.56 621 TYR A O 1
ATOM 4764 N N . ASP A 1 622 ? 7.733 6.000 28.192 1.00 90.25 622 ASP A N 1
ATOM 4765 C CA . ASP A 1 622 ? 6.833 5.751 29.308 1.00 90.25 622 ASP A CA 1
ATOM 4766 C C . ASP A 1 622 ? 5.390 5.537 28.811 1.00 90.25 622 ASP A C 1
ATOM 4768 O O . ASP A 1 622 ? 4.992 5.994 27.733 1.00 90.25 622 ASP A O 1
ATOM 4772 N N . ARG A 1 623 ? 4.565 4.884 29.637 1.00 88.81 623 ARG A N 1
ATOM 4773 C CA . ARG A 1 623 ? 3.206 4.491 29.248 1.00 88.81 623 ARG A CA 1
ATOM 4774 C C . ARG A 1 623 ? 2.318 5.665 28.830 1.00 88.81 623 ARG A C 1
ATOM 4776 O O . ARG A 1 623 ? 1.460 5.505 27.958 1.00 88.81 623 ARG A O 1
ATOM 4783 N N . ARG A 1 624 ? 2.488 6.839 29.445 1.00 89.88 624 ARG A N 1
ATOM 4784 C CA . ARG A 1 624 ? 1.714 8.045 29.117 1.00 89.88 624 ARG A CA 1
ATOM 4785 C C . ARG A 1 624 ? 2.078 8.520 27.711 1.00 89.88 624 ARG A C 1
ATOM 4787 O O . ARG A 1 624 ? 1.175 8.789 26.919 1.00 89.88 624 ARG A O 1
ATOM 4794 N N . THR A 1 625 ? 3.362 8.544 27.369 1.00 90.19 625 THR A N 1
ATOM 4795 C CA . THR A 1 625 ? 3.831 8.873 26.016 1.00 90.19 625 THR A CA 1
ATOM 4796 C C . THR A 1 625 ? 3.342 7.855 24.974 1.00 90.19 625 THR A C 1
ATOM 4798 O O . THR A 1 625 ? 2.770 8.264 23.960 1.00 90.19 625 THR A O 1
ATOM 4801 N N . SER A 1 626 ? 3.458 6.545 25.241 1.00 89.75 626 SER A N 1
ATOM 4802 C CA . SER A 1 626 ? 2.942 5.478 24.360 1.00 89.75 626 SER A CA 1
ATOM 4803 C C . SER A 1 626 ? 1.437 5.622 24.096 1.00 89.75 626 SER A C 1
ATOM 4805 O O . SER A 1 626 ? 0.990 5.578 22.948 1.00 89.75 626 SER A O 1
ATOM 4807 N N . THR A 1 627 ? 0.654 5.860 25.155 1.00 89.06 627 THR A N 1
ATOM 4808 C CA . THR A 1 627 ? -0.808 6.034 25.078 1.00 89.06 627 THR A CA 1
ATOM 4809 C C . THR A 1 627 ? -1.176 7.262 24.241 1.00 89.06 627 THR A C 1
ATOM 4811 O O . THR A 1 627 ? -2.057 7.189 23.387 1.00 89.06 627 THR A O 1
ATOM 4814 N N . GLY A 1 628 ? -0.470 8.382 24.430 1.00 89.25 628 GLY A N 1
ATOM 4815 C CA . GLY A 1 628 ? -0.697 9.604 23.656 1.00 89.25 628 GLY A CA 1
ATOM 4816 C C . GLY A 1 628 ? -0.381 9.447 22.165 1.00 89.25 628 GLY A C 1
ATOM 4817 O O . GLY A 1 628 ? -1.115 9.975 21.329 1.00 89.25 628 GLY A O 1
ATOM 4818 N N . LEU A 1 629 ? 0.679 8.704 21.826 1.00 86.94 629 LEU A N 1
ATOM 4819 C CA . LEU A 1 629 ? 1.077 8.433 20.442 1.00 86.94 629 LEU A CA 1
ATOM 4820 C C . LEU A 1 629 ? 0.064 7.523 19.730 1.00 86.94 629 LEU A C 1
ATOM 4822 O O . LEU A 1 629 ? -0.426 7.862 18.652 1.00 86.94 629 LEU A O 1
ATOM 4826 N N . VAL A 1 630 ? -0.278 6.382 20.339 1.00 86.50 630 VAL A N 1
ATOM 4827 C CA . VAL A 1 630 ? -1.220 5.415 19.748 1.00 86.50 630 VAL A CA 1
ATOM 4828 C C . VAL A 1 630 ? -2.634 5.986 19.681 1.00 86.50 630 VAL A C 1
ATOM 4830 O O . VAL A 1 630 ? -3.318 5.782 18.680 1.00 86.50 630 VAL A O 1
ATOM 4833 N N . GLY A 1 631 ? -3.050 6.792 20.662 1.00 86.50 631 GLY A N 1
ATOM 4834 C CA . GLY A 1 631 ? -4.363 7.441 20.659 1.00 86.50 631 GLY A CA 1
ATOM 4835 C C . GLY A 1 631 ? -4.628 8.305 19.419 1.00 86.50 631 GLY A C 1
ATOM 4836 O O . GLY A 1 631 ? -5.766 8.410 18.965 1.00 86.50 631 GLY A O 1
ATOM 4837 N N . LYS A 1 632 ? -3.585 8.862 18.788 1.00 89.69 632 LYS A N 1
ATOM 4838 C CA . LYS A 1 632 ? -3.713 9.630 17.536 1.00 89.69 632 LYS A CA 1
ATOM 4839 C C . LYS A 1 632 ? -4.064 8.776 16.316 1.00 89.69 632 LYS A C 1
ATOM 4841 O O . LYS A 1 632 ? -4.551 9.322 15.329 1.00 89.69 632 LYS A O 1
ATOM 4846 N N . VAL A 1 633 ? -3.882 7.455 16.363 1.00 90.00 633 VAL A N 1
ATOM 4847 C CA . VAL A 1 633 ? -4.325 6.552 15.283 1.00 90.00 633 VAL A CA 1
ATOM 4848 C C . VAL A 1 633 ? -5.853 6.581 15.144 1.00 90.00 633 VAL A C 1
ATOM 4850 O O . VAL A 1 633 ? -6.369 6.536 14.029 1.00 90.00 633 VAL A O 1
ATOM 4853 N N . ILE A 1 634 ? -6.580 6.776 16.251 1.00 92.94 634 ILE A N 1
ATOM 4854 C CA . ILE A 1 634 ? -8.036 6.982 16.231 1.00 92.94 634 ILE A CA 1
ATOM 4855 C C . ILE A 1 634 ? -8.382 8.224 15.398 1.00 92.94 634 ILE A C 1
ATOM 4857 O O . ILE A 1 634 ? -9.260 8.166 14.538 1.00 92.94 634 ILE A O 1
ATOM 4861 N N . ALA A 1 635 ? -7.654 9.331 15.592 1.00 93.81 635 ALA A N 1
ATOM 4862 C CA . ALA A 1 635 ? -7.849 10.552 14.811 1.00 93.81 635 ALA A CA 1
ATOM 4863 C C . ALA A 1 635 ? -7.616 10.313 13.316 1.00 93.81 635 ALA A C 1
ATOM 4865 O O . ALA A 1 635 ? -8.454 10.693 12.502 1.00 93.81 635 ALA A O 1
ATOM 4866 N N . PHE A 1 636 ? -6.516 9.636 12.959 1.00 91.88 636 PHE A N 1
ATOM 4867 C CA . PHE A 1 636 ? -6.242 9.273 11.569 1.00 91.88 636 PHE A CA 1
ATOM 4868 C C . PHE A 1 636 ? -7.438 8.560 10.940 1.00 91.88 636 PHE A C 1
ATOM 4870 O O . PHE A 1 636 ? -7.882 8.959 9.866 1.00 91.88 636 PHE A O 1
ATOM 4877 N N . ARG A 1 637 ? -8.004 7.550 11.615 1.00 93.00 637 ARG A N 1
ATOM 4878 C CA . ARG A 1 637 ? -9.152 6.812 11.082 1.00 93.00 637 ARG A CA 1
ATOM 4879 C C . ARG A 1 637 ? -10.389 7.698 10.953 1.00 93.00 637 ARG A C 1
ATOM 4881 O O . ARG A 1 637 ? -10.965 7.761 9.872 1.00 93.00 637 ARG A O 1
ATOM 4888 N N . LEU A 1 638 ? -10.787 8.383 12.024 1.00 94.38 638 LEU A N 1
ATOM 4889 C CA . LEU A 1 638 ? -12.076 9.085 12.106 1.00 94.38 638 LEU A CA 1
ATOM 4890 C C . LEU A 1 638 ? -12.117 10.419 11.346 1.00 94.38 638 LEU A C 1
ATOM 4892 O O . LEU A 1 638 ? -13.199 10.912 11.030 1.00 94.38 638 LEU A O 1
ATOM 4896 N N . MET A 1 639 ? -10.961 11.011 11.029 1.00 94.75 639 MET A N 1
ATOM 4897 C CA . MET A 1 639 ? -10.896 12.237 10.226 1.00 94.75 639 MET A CA 1
ATOM 4898 C C . MET A 1 639 ? -11.091 11.988 8.725 1.00 94.75 639 MET A C 1
ATOM 4900 O O . MET A 1 639 ? -11.454 12.921 8.007 1.00 94.75 639 MET A O 1
ATOM 4904 N N . HIS A 1 640 ? -10.916 10.751 8.249 1.00 94.19 640 HIS A N 1
ATOM 4905 C CA . HIS A 1 640 ? -11.339 10.368 6.903 1.00 94.19 640 HIS A CA 1
ATOM 4906 C C . HIS A 1 640 ? -12.863 10.229 6.833 1.00 94.19 640 HIS A C 1
ATOM 4908 O O . HIS A 1 640 ? -13.511 9.855 7.809 1.00 94.19 640 HIS A O 1
ATOM 4914 N N . LEU A 1 641 ? -13.445 10.519 5.665 1.00 92.88 641 LEU A N 1
ATOM 4915 C CA . LEU A 1 641 ? -14.900 10.564 5.497 1.00 92.88 641 LEU A CA 1
ATOM 4916 C C . LEU A 1 641 ? -15.578 9.238 5.873 1.00 92.88 641 LEU A C 1
ATOM 4918 O O . LEU A 1 641 ? -16.558 9.252 6.614 1.00 92.88 641 LEU A O 1
ATOM 4922 N N . HIS A 1 642 ? -15.049 8.103 5.412 1.00 89.06 642 HIS A N 1
ATOM 4923 C CA . HIS A 1 642 ? -15.584 6.786 5.763 1.00 89.06 642 HIS A CA 1
ATOM 4924 C C . HIS A 1 642 ? -15.431 6.467 7.249 1.00 89.06 642 HIS A C 1
ATOM 4926 O O . HIS A 1 642 ? -16.305 5.828 7.818 1.00 89.06 642 HIS A O 1
ATOM 4932 N N . GLY A 1 643 ? -14.385 6.969 7.910 1.00 92.44 643 GLY A N 1
ATOM 4933 C CA . GLY A 1 643 ? -14.178 6.776 9.345 1.00 92.44 643 GLY A CA 1
ATOM 4934 C C . GLY A 1 643 ? -15.249 7.423 10.226 1.00 92.44 643 GLY A C 1
ATOM 4935 O O . GLY A 1 643 ? -15.500 6.954 11.332 1.00 92.44 643 GLY A O 1
ATOM 4936 N N . ARG A 1 644 ? -15.959 8.442 9.733 1.00 92.69 644 ARG A N 1
ATOM 4937 C CA . ARG A 1 644 ? -17.039 9.118 10.480 1.00 92.69 644 ARG A CA 1
ATOM 4938 C C . ARG A 1 644 ? -18.249 8.222 10.762 1.00 92.69 644 ARG A C 1
ATOM 4940 O O . ARG A 1 644 ? -19.123 8.604 11.537 1.00 92.69 644 ARG A O 1
ATOM 4947 N N . ILE A 1 645 ? -18.310 7.046 10.138 1.00 92.56 645 ILE A N 1
ATOM 4948 C CA . ILE A 1 645 ? -19.335 6.037 10.407 1.00 92.56 645 ILE A CA 1
ATOM 4949 C C . ILE A 1 645 ? -19.114 5.323 11.746 1.00 92.56 645 ILE A C 1
ATOM 4951 O O . ILE A 1 645 ? -20.071 4.807 12.310 1.00 92.56 645 ILE A O 1
ATOM 4955 N N . PHE A 1 646 ? -17.887 5.275 12.279 1.00 93.50 646 PHE A N 1
ATOM 4956 C CA . PHE A 1 646 ? -17.611 4.388 13.409 1.00 93.50 646 PHE A CA 1
ATOM 4957 C C . PHE A 1 646 ? -18.270 4.831 14.710 1.00 93.50 646 PHE A C 1
ATOM 4959 O O . PHE A 1 646 ? -18.692 3.955 15.445 1.00 93.50 646 PHE A O 1
ATOM 4966 N N . GLY A 1 647 ? -18.423 6.134 14.974 1.00 89.38 647 GLY A N 1
ATOM 4967 C CA . GLY A 1 647 ? -19.116 6.619 16.178 1.00 89.38 647 GLY A CA 1
ATOM 4968 C C . GLY A 1 647 ? -20.463 5.921 16.415 1.00 89.38 647 GLY A C 1
ATOM 4969 O O . GLY A 1 647 ? -20.585 5.173 17.378 1.00 89.38 647 GLY A O 1
ATOM 4970 N N . PRO A 1 648 ? -21.438 6.042 15.495 1.00 88.62 648 PRO A N 1
ATOM 4971 C CA . PRO A 1 648 ? -22.728 5.370 15.648 1.00 88.62 648 PRO A CA 1
ATOM 4972 C C . PRO A 1 648 ? -22.667 3.838 15.526 1.00 88.62 648 PRO A C 1
ATOM 4974 O O . PRO A 1 648 ? -23.588 3.164 15.980 1.00 88.62 648 PRO A O 1
ATOM 4977 N N . LEU A 1 649 ? -21.643 3.260 14.884 1.00 94.44 649 LEU A N 1
ATOM 4978 C CA . LEU A 1 649 ? -21.505 1.798 14.799 1.00 94.44 649 LEU A CA 1
ATOM 4979 C C . LEU A 1 649 ? -20.904 1.189 16.065 1.00 94.44 649 LEU A C 1
ATOM 4981 O O . LEU A 1 649 ? -21.156 0.023 16.348 1.00 94.44 649 LEU A O 1
ATOM 4985 N N . VAL A 1 650 ? -20.125 1.952 16.823 1.00 93.31 650 VAL A N 1
ATOM 4986 C CA . VAL A 1 650 ? -19.520 1.494 18.074 1.00 93.31 650 VAL A CA 1
ATOM 4987 C C . VAL A 1 650 ? -20.582 1.298 19.143 1.00 93.31 650 VAL A C 1
ATOM 4989 O O . VAL A 1 650 ? -20.577 0.250 19.776 1.00 93.31 650 VAL A O 1
ATOM 4992 N N . ASP A 1 651 ? -21.555 2.205 19.237 1.00 88.94 651 ASP A N 1
ATOM 4993 C CA . ASP A 1 651 ? -22.704 2.072 20.148 1.00 88.94 651 ASP A CA 1
ATOM 4994 C C . ASP A 1 651 ? -23.578 0.846 19.829 1.00 88.94 651 ASP A C 1
ATOM 4996 O O . ASP A 1 651 ? -24.257 0.304 20.695 1.00 88.94 651 ASP A O 1
ATOM 5000 N N . LYS A 1 652 ? -23.565 0.391 18.570 1.00 92.62 652 LYS A N 1
ATOM 5001 C CA . LYS A 1 652 ? -24.214 -0.861 18.149 1.00 92.62 652 LYS A CA 1
ATOM 5002 C C . LYS A 1 652 ? -23.333 -2.081 18.393 1.00 92.62 652 LYS A C 1
ATOM 5004 O O . LYS A 1 652 ? -23.832 -3.190 18.570 1.00 92.62 652 LYS A O 1
ATOM 5009 N N . ALA A 1 653 ? -22.018 -1.892 18.338 1.00 95.25 653 ALA A N 1
ATOM 5010 C CA . ALA A 1 653 ? -21.056 -2.960 18.499 1.00 95.25 653 ALA A CA 1
ATOM 5011 C C . ALA A 1 653 ? -20.830 -3.306 19.963 1.00 95.25 653 ALA A C 1
ATOM 5013 O O . ALA A 1 653 ? -20.633 -4.478 20.228 1.00 95.25 653 ALA A O 1
ATOM 5014 N N . VAL A 1 654 ? -20.840 -2.361 20.904 1.00 94.06 654 VAL A N 1
ATOM 5015 C CA . VAL A 1 654 ? -20.569 -2.588 22.336 1.00 94.06 654 VAL A CA 1
ATOM 5016 C C . VAL A 1 654 ? -21.439 -1.689 23.213 1.00 94.06 654 VAL A C 1
ATOM 5018 O O . VAL A 1 654 ? -21.661 -0.534 22.877 1.00 94.06 654 VAL A O 1
ATOM 5021 N N . ASP A 1 655 ? -21.881 -2.201 24.367 1.00 89.12 655 ASP A N 1
ATOM 5022 C CA . ASP A 1 655 ? -22.729 -1.433 25.297 1.00 89.12 655 ASP A CA 1
ATOM 5023 C C . ASP A 1 655 ? -21.950 -0.328 26.033 1.00 89.12 655 ASP A C 1
ATOM 5025 O O . ASP A 1 655 ? -22.506 0.700 26.409 1.00 89.12 655 ASP A O 1
ATOM 5029 N N . ASP A 1 656 ? -20.656 -0.559 26.274 1.00 89.12 656 ASP A N 1
ATOM 5030 C CA . ASP A 1 656 ? -19.766 0.361 26.980 1.00 89.12 656 ASP A CA 1
ATOM 5031 C C . ASP A 1 656 ? -18.346 0.256 26.416 1.00 89.12 656 ASP A C 1
ATOM 5033 O O . ASP A 1 656 ? -17.597 -0.670 26.738 1.00 89.12 656 ASP A O 1
ATOM 5037 N N . LEU A 1 657 ? -17.965 1.226 25.581 1.00 89.81 657 LEU A N 1
ATOM 5038 C CA . LEU A 1 657 ? -16.641 1.278 24.961 1.00 89.81 657 LEU A CA 1
ATOM 5039 C C . LEU A 1 657 ? -15.507 1.434 25.984 1.00 89.81 657 LEU A C 1
ATOM 5041 O O . LEU A 1 657 ? -14.379 1.060 25.682 1.00 89.81 657 LEU A O 1
ATOM 5045 N N . THR A 1 658 ? -15.757 1.953 27.191 1.00 88.31 658 THR A N 1
ATOM 5046 C CA . THR A 1 658 ? -14.689 2.133 28.195 1.00 88.31 658 THR A CA 1
ATOM 5047 C C . THR A 1 658 ? -14.083 0.805 28.651 1.00 88.31 658 THR A C 1
ATOM 5049 O O . THR A 1 658 ? -12.940 0.769 29.102 1.00 88.31 658 THR A O 1
ATOM 5052 N N . ARG A 1 659 ? -14.812 -0.300 28.458 1.00 91.62 659 ARG A N 1
ATOM 5053 C CA . ARG A 1 659 ? -14.345 -1.667 28.712 1.00 91.62 659 ARG A CA 1
ATOM 5054 C C . ARG A 1 659 ? -13.496 -2.245 27.585 1.00 91.62 659 ARG A C 1
ATOM 5056 O O . ARG A 1 659 ? -12.977 -3.343 27.758 1.00 91.62 659 ARG A O 1
ATOM 5063 N N . TYR A 1 660 ? -13.375 -1.565 26.448 1.00 94.31 660 TYR A N 1
ATOM 5064 C CA . TYR A 1 660 ? -12.735 -2.098 25.251 1.00 94.31 660 TYR A CA 1
ATOM 5065 C C . TYR A 1 660 ? -11.526 -1.268 24.828 1.00 94.31 660 TYR A C 1
ATOM 5067 O O . TYR A 1 660 ? -11.561 -0.039 24.783 1.00 94.31 660 TYR A O 1
ATOM 5075 N N . GLU A 1 661 ? -10.467 -1.960 24.424 1.00 93.00 661 GLU A N 1
ATOM 5076 C CA . GLU A 1 661 ? -9.359 -1.366 23.691 1.00 93.00 661 GLU A CA 1
ATOM 5077 C C . GLU A 1 661 ? -9.754 -1.226 22.215 1.00 93.00 661 GLU A C 1
ATOM 5079 O O . GLU A 1 661 ? -10.028 -2.218 21.531 1.00 93.00 661 GLU A O 1
ATOM 5084 N N . TRP A 1 662 ? -9.769 0.013 21.722 1.00 93.88 662 TRP A N 1
ATOM 5085 C CA . TRP A 1 662 ? -9.972 0.323 20.308 1.00 93.88 662 TRP A CA 1
ATOM 5086 C C . TRP A 1 662 ? -8.684 0.125 19.520 1.00 93.88 662 TRP A C 1
ATOM 5088 O O . TRP A 1 662 ? -7.674 0.776 19.793 1.00 93.88 662 TRP A O 1
ATOM 5098 N N . VAL A 1 663 ? -8.740 -0.674 18.457 1.00 95.12 663 VAL A N 1
ATOM 5099 C CA . VAL A 1 663 ? -7.578 -0.944 17.609 1.00 95.12 663 VAL A CA 1
ATOM 5100 C C . VAL A 1 663 ? -7.968 -0.856 16.138 1.00 95.12 663 VAL A C 1
ATOM 5102 O O . VAL A 1 663 ? -8.942 -1.464 15.698 1.00 95.12 663 VAL A O 1
ATOM 5105 N N . ASP A 1 664 ? -7.201 -0.102 15.349 1.00 94.56 664 ASP A N 1
ATOM 5106 C CA . ASP A 1 664 ? -7.369 -0.096 13.893 1.00 94.56 664 ASP A CA 1
ATOM 5107 C C . ASP A 1 664 ? -6.969 -1.465 13.317 1.00 94.56 664 ASP A C 1
ATOM 5109 O O . ASP A 1 664 ? -5.918 -2.012 13.667 1.00 94.56 664 ASP A O 1
ATOM 5113 N N . GLY A 1 665 ? -7.797 -2.026 12.434 1.00 95.56 665 GLY A N 1
ATOM 5114 C CA . GLY A 1 665 ? -7.560 -3.344 11.840 1.00 95.56 665 GLY A CA 1
ATOM 5115 C C . GLY A 1 665 ? -6.237 -3.445 11.086 1.00 95.56 665 GLY A C 1
ATOM 5116 O O . GLY A 1 665 ? -5.643 -4.522 11.041 1.00 95.56 665 GLY A O 1
ATOM 5117 N N . GLU A 1 666 ? -5.712 -2.323 10.588 1.00 93.06 666 GLU A N 1
ATOM 5118 C CA . GLU A 1 666 ? -4.400 -2.274 9.950 1.00 93.06 666 GLU A CA 1
ATOM 5119 C C . GLU A 1 666 ? -3.270 -2.700 10.901 1.00 93.06 666 GLU A C 1
ATOM 5121 O O . GLU A 1 666 ? -2.333 -3.395 10.492 1.00 93.06 666 GLU A O 1
ATOM 5126 N N . LEU A 1 667 ? -3.378 -2.341 12.185 1.00 94.12 667 LEU A N 1
ATOM 5127 C CA . LEU A 1 667 ? -2.426 -2.730 13.227 1.00 94.12 667 LEU A CA 1
ATOM 5128 C C . LEU A 1 667 ? -2.562 -4.219 13.568 1.00 94.12 667 LEU A C 1
ATOM 5130 O O . LEU A 1 667 ? -1.555 -4.899 13.779 1.00 94.12 667 LEU A O 1
ATOM 5134 N N . VAL A 1 668 ? -3.792 -4.743 13.565 1.00 96.56 668 VAL A N 1
ATOM 5135 C CA . VAL A 1 668 ? -4.064 -6.169 13.802 1.00 96.56 668 VAL A CA 1
ATOM 5136 C C . VAL A 1 668 ? -3.517 -7.025 12.657 1.00 96.56 668 VAL A C 1
ATOM 5138 O O . VAL A 1 668 ? -2.797 -7.989 12.923 1.00 96.56 668 VAL A O 1
ATOM 5141 N N . ALA A 1 669 ? -3.761 -6.657 11.393 1.00 96.00 669 ALA A N 1
ATOM 5142 C CA . ALA A 1 669 ? -3.149 -7.326 10.239 1.00 96.00 669 ALA A CA 1
ATOM 5143 C C . ALA A 1 669 ? -1.621 -7.242 10.290 1.00 96.00 669 ALA A C 1
ATOM 5145 O O . ALA A 1 669 ? -0.936 -8.253 10.126 1.00 96.00 669 ALA A O 1
ATOM 5146 N N . GLY A 1 670 ? -1.069 -6.064 10.592 1.00 94.75 670 GLY A N 1
ATOM 5147 C CA . GLY A 1 670 ? 0.373 -5.883 10.720 1.00 94.75 670 GLY A CA 1
ATOM 5148 C C . GLY A 1 670 ? 1.006 -6.811 11.767 1.00 94.75 670 GLY A C 1
ATOM 5149 O O . GLY A 1 670 ? 2.071 -7.389 11.509 1.00 94.75 670 GLY A O 1
ATOM 5150 N N . LEU A 1 671 ? 0.348 -6.987 12.915 1.00 95.56 671 LEU A N 1
ATOM 5151 C CA . LEU A 1 671 ? 0.778 -7.871 13.999 1.00 95.56 671 LEU A CA 1
ATOM 5152 C C . LEU A 1 671 ? 0.605 -9.359 13.657 1.00 95.56 671 LEU A C 1
ATOM 5154 O O . LEU A 1 671 ? 1.503 -10.156 13.920 1.00 95.56 671 LEU A O 1
ATOM 5158 N N . ALA A 1 672 ? -0.543 -9.744 13.096 1.00 97.12 672 ALA A N 1
ATOM 5159 C CA . ALA A 1 672 ? -0.908 -11.144 12.889 1.00 97.12 672 ALA A CA 1
ATOM 5160 C C . ALA A 1 672 ? -0.310 -11.744 11.608 1.00 97.12 672 ALA A C 1
ATOM 5162 O O . ALA A 1 672 ? 0.136 -12.892 11.613 1.00 97.12 672 ALA A O 1
ATOM 5163 N N . LEU A 1 673 ? -0.301 -10.980 10.513 1.00 97.00 673 LEU A N 1
ATOM 5164 C CA . LEU A 1 673 ? 0.128 -11.445 9.190 1.00 97.00 673 LEU A CA 1
ATOM 5165 C C . LEU A 1 673 ? 1.587 -11.114 8.887 1.00 97.00 673 LEU A C 1
ATOM 5167 O O . LEU A 1 673 ? 2.183 -11.745 8.014 1.00 97.00 673 LEU A O 1
ATOM 5171 N N . GLY A 1 674 ? 2.160 -10.142 9.602 1.00 94.69 674 GLY A N 1
ATOM 5172 C CA . GLY A 1 674 ? 3.515 -9.652 9.358 1.00 94.69 674 GLY A CA 1
ATOM 5173 C C . GLY A 1 674 ? 3.616 -8.622 8.240 1.00 94.69 674 GLY A C 1
ATOM 5174 O O . GLY A 1 674 ? 4.709 -8.140 7.964 1.00 94.69 674 GLY A O 1
ATOM 5175 N N . TRP A 1 675 ? 2.505 -8.241 7.616 1.00 94.69 675 TRP A N 1
ATOM 5176 C CA . TRP A 1 675 ? 2.475 -7.212 6.583 1.00 94.69 675 TRP A CA 1
ATOM 5177 C C . TRP A 1 675 ? 1.070 -6.618 6.466 1.00 94.69 675 TRP A C 1
ATOM 5179 O O . TRP A 1 675 ? 0.084 -7.325 6.658 1.00 94.69 675 TRP A O 1
ATOM 5189 N N . ASN A 1 676 ? 0.998 -5.320 6.185 1.00 90.50 676 ASN A N 1
ATOM 5190 C CA . ASN A 1 676 ? -0.224 -4.621 5.809 1.00 90.50 676 ASN A CA 1
ATOM 5191 C C . ASN A 1 676 ? 0.149 -3.318 5.087 1.00 90.50 676 ASN A C 1
ATOM 5193 O O . ASN A 1 676 ? 1.200 -2.740 5.373 1.00 90.50 676 ASN A O 1
ATOM 5197 N N . PHE A 1 677 ? -0.718 -2.846 4.194 1.00 87.88 677 PHE A N 1
ATOM 5198 C CA . PHE A 1 677 ? -0.531 -1.585 3.484 1.00 87.88 677 PHE A CA 1
ATOM 5199 C C . PHE A 1 677 ? -1.872 -0.988 3.016 1.00 87.88 677 PHE A C 1
ATOM 5201 O O . PHE A 1 677 ? -2.141 -0.872 1.822 1.00 87.88 677 PHE A O 1
ATOM 5208 N N . GLY A 1 678 ? -2.735 -0.638 3.976 1.00 79.12 678 GLY A N 1
ATOM 5209 C CA . GLY A 1 678 ? -4.012 0.035 3.701 1.00 79.12 678 GLY A CA 1
ATOM 5210 C C . GLY A 1 678 ? -5.062 -0.816 2.976 1.00 79.12 678 GLY A C 1
ATOM 5211 O O . GLY A 1 678 ? -6.049 -0.269 2.489 1.00 79.12 678 GLY A O 1
ATOM 5212 N N . ASP A 1 679 ? -4.861 -2.136 2.891 1.00 86.62 679 ASP A N 1
ATOM 5213 C CA . ASP A 1 679 ? -5.793 -3.063 2.251 1.00 86.62 679 ASP A CA 1
ATOM 5214 C C . ASP A 1 679 ? -6.597 -3.834 3.300 1.00 86.62 679 ASP A C 1
ATOM 5216 O O . ASP A 1 679 ? -6.135 -4.826 3.870 1.00 86.62 679 ASP A O 1
ATOM 5220 N N . ALA A 1 680 ? -7.824 -3.385 3.550 1.00 89.25 680 ALA A N 1
ATOM 5221 C CA . ALA A 1 680 ? -8.664 -3.989 4.573 1.00 89.25 680 ALA A CA 1
ATOM 5222 C C . ALA A 1 680 ? -9.207 -5.374 4.241 1.00 89.25 680 ALA A C 1
ATOM 5224 O O . ALA A 1 680 ? -9.714 -6.037 5.144 1.00 89.25 680 ALA A O 1
ATOM 5225 N N . HIS A 1 681 ? -9.022 -5.872 3.016 1.00 93.25 681 HIS A N 1
ATOM 5226 C CA . HIS A 1 681 ? -9.254 -7.290 2.726 1.00 93.25 681 HIS A CA 1
ATOM 5227 C C . HIS A 1 681 ? -8.221 -8.202 3.413 1.00 93.25 681 HIS A C 1
ATOM 5229 O O . HIS A 1 681 ? -8.387 -9.419 3.425 1.00 93.25 681 HIS A O 1
ATOM 5235 N N . LEU A 1 682 ? -7.162 -7.644 4.019 1.00 95.56 682 LEU A N 1
ATOM 5236 C CA . LEU A 1 682 ? -6.252 -8.375 4.910 1.00 95.56 682 LEU A CA 1
ATOM 5237 C C . LEU A 1 682 ? -6.705 -8.403 6.373 1.00 95.56 682 LEU A C 1
ATOM 5239 O O . LEU A 1 682 ? -6.182 -9.195 7.155 1.00 95.56 682 LEU A O 1
ATOM 5243 N N . HIS A 1 683 ? -7.648 -7.555 6.767 1.00 96.38 683 HIS A N 1
ATOM 5244 C CA . HIS A 1 683 ? -8.193 -7.514 8.122 1.00 96.38 683 HIS A CA 1
ATOM 5245 C C . HIS A 1 683 ? -9.719 -7.512 8.094 1.00 96.38 683 HIS A C 1
ATOM 5247 O O . HIS A 1 683 ? -10.368 -6.750 8.810 1.00 96.38 683 HIS A O 1
ATOM 5253 N N . ASP A 1 684 ? -10.270 -8.385 7.255 1.00 95.50 684 ASP A N 1
ATOM 5254 C CA . ASP A 1 684 ? -11.692 -8.662 7.132 1.00 95.50 684 ASP A CA 1
ATOM 5255 C C . ASP A 1 684 ? -12.101 -9.878 7.987 1.00 95.50 684 ASP A C 1
ATOM 5257 O O . ASP A 1 684 ? -11.378 -10.354 8.876 1.00 95.50 684 ASP A O 1
ATOM 5261 N N . GLU A 1 685 ? -13.284 -10.413 7.700 1.00 96.69 685 GLU A N 1
ATOM 5262 C CA . GLU A 1 685 ? -13.800 -11.615 8.337 1.00 96.69 685 GLU A CA 1
ATOM 5263 C C . GLU A 1 685 ? -12.915 -12.859 8.202 1.00 96.69 685 GLU A C 1
ATOM 5265 O O . GLU A 1 685 ? -12.972 -13.734 9.071 1.00 96.69 685 GLU A O 1
ATOM 5270 N N . GLN A 1 686 ? -12.084 -12.961 7.160 1.00 96.44 686 GLN A N 1
ATOM 5271 C CA . GLN A 1 686 ? -11.166 -14.084 7.013 1.00 96.44 686 GLN A CA 1
ATOM 5272 C C . GLN A 1 686 ? -10.083 -14.043 8.096 1.00 96.44 686 GLN A C 1
ATOM 5274 O O . GLN A 1 686 ? -9.770 -15.080 8.697 1.00 96.44 686 GLN A O 1
ATOM 5279 N N . LEU A 1 687 ? -9.530 -12.858 8.384 1.00 98.06 687 LEU A N 1
ATOM 5280 C CA . LEU A 1 687 ? -8.583 -12.702 9.486 1.00 98.06 687 LEU A CA 1
ATOM 5281 C C . LEU A 1 687 ? -9.278 -12.933 10.830 1.00 98.06 687 LEU A C 1
ATOM 5283 O O . LEU A 1 687 ? -8.726 -13.646 11.667 1.00 98.06 687 LEU A O 1
ATOM 5287 N N . LEU A 1 688 ? -10.489 -12.402 11.027 1.00 98.50 688 LEU A N 1
ATOM 5288 C CA . LEU A 1 688 ? -11.258 -12.610 12.260 1.00 98.50 688 LEU A CA 1
ATOM 5289 C C . LEU A 1 688 ? -11.485 -14.099 12.542 1.00 98.50 688 LEU A C 1
ATOM 5291 O O . LEU A 1 688 ? -11.189 -14.566 13.640 1.00 98.50 688 LEU A O 1
ATOM 5295 N N . ALA A 1 689 ? -11.935 -14.862 11.544 1.00 97.56 689 ALA A N 1
ATOM 5296 C CA . ALA A 1 689 ? -12.142 -16.302 11.675 1.00 97.56 689 ALA A CA 1
ATOM 5297 C C . ALA A 1 689 ? -10.832 -17.044 11.996 1.00 97.56 689 ALA A C 1
ATOM 5299 O O . ALA A 1 689 ? -10.807 -17.943 12.839 1.00 97.56 689 ALA A O 1
ATOM 5300 N N . SER A 1 690 ? -9.726 -16.643 11.360 1.00 97.19 690 SER A N 1
ATOM 5301 C CA . SER A 1 690 ? -8.401 -17.210 11.626 1.00 97.19 690 SER A CA 1
ATOM 5302 C C . SER A 1 690 ? -7.928 -16.925 13.053 1.00 97.19 690 SER A C 1
ATOM 5304 O O . SER A 1 690 ? -7.422 -17.822 13.728 1.00 97.19 690 SER A O 1
ATOM 5306 N N . LEU A 1 691 ? -8.116 -15.698 13.539 1.00 98.12 691 LEU A N 1
ATOM 5307 C CA . LEU A 1 691 ? -7.763 -15.322 14.902 1.00 98.12 691 LEU A CA 1
ATOM 5308 C C . LEU A 1 691 ? -8.657 -16.023 15.919 1.00 98.12 691 LEU A C 1
ATOM 5310 O O . LEU A 1 691 ? -8.133 -16.560 16.890 1.00 98.12 691 LEU A O 1
ATOM 5314 N N . GLN A 1 692 ? -9.963 -16.131 15.672 1.00 98.31 692 GLN A N 1
ATOM 5315 C CA . GLN A 1 692 ? -10.854 -16.879 16.553 1.00 98.31 692 GLN A CA 1
ATOM 5316 C C . GLN A 1 692 ? -10.422 -18.342 16.688 1.00 98.31 692 GLN A C 1
ATOM 5318 O O . GLN A 1 692 ? -10.291 -18.842 17.805 1.00 98.31 692 GLN A O 1
ATOM 5323 N N . ALA A 1 693 ? -10.137 -19.017 15.571 1.00 96.94 693 ALA A N 1
ATOM 5324 C CA . ALA A 1 693 ? -9.728 -20.421 15.572 1.00 96.94 693 ALA A CA 1
ATOM 5325 C C . ALA A 1 693 ? -8.410 -20.671 16.331 1.00 96.94 693 ALA A C 1
ATOM 5327 O O . ALA A 1 693 ? -8.180 -21.768 16.837 1.00 96.94 693 ALA A O 1
ATOM 5328 N N . GLN A 1 694 ? -7.530 -19.670 16.401 1.00 97.50 694 GLN A N 1
ATOM 5329 C CA . GLN A 1 694 ? -6.214 -19.794 17.030 1.00 97.50 694 GLN A CA 1
ATOM 5330 C C . GLN A 1 694 ? -6.169 -19.258 18.465 1.00 97.50 694 GLN A C 1
ATOM 5332 O O . GLN A 1 694 ? -5.394 -19.756 19.283 1.00 97.50 694 GLN A O 1
ATOM 5337 N N . CYS A 1 695 ? -6.978 -18.245 18.771 1.00 98.25 695 CYS A N 1
ATOM 5338 C CA . CYS A 1 695 ? -6.925 -17.503 20.024 1.00 98.25 695 CYS A CA 1
ATOM 5339 C C . CYS A 1 695 ? -8.106 -17.796 20.951 1.00 98.25 695 CYS A C 1
ATOM 5341 O O . CYS A 1 695 ? -7.930 -17.650 22.156 1.00 98.25 695 CYS A O 1
ATOM 5343 N N . GLY A 1 696 ? -9.254 -18.259 20.445 1.00 98.00 696 GLY A N 1
ATOM 5344 C CA . GLY A 1 696 ? -10.412 -18.659 21.252 1.00 98.00 696 GLY A CA 1
ATOM 5345 C C . GLY A 1 696 ? -10.964 -17.530 22.125 1.00 98.00 696 GLY A C 1
ATOM 5346 O O . GLY A 1 696 ? -10.883 -17.604 23.359 1.00 98.00 696 GLY A O 1
ATOM 5347 N N . PHE A 1 697 ? -11.495 -16.483 21.491 1.00 98.62 697 PHE A N 1
ATOM 5348 C CA . PHE A 1 697 ? -12.225 -15.430 22.192 1.00 98.62 697 PHE A CA 1
ATOM 5349 C C . PHE A 1 697 ? -13.602 -15.953 22.627 1.00 98.62 697 PHE A C 1
ATOM 5351 O O . PHE A 1 697 ? -14.229 -16.744 21.917 1.00 98.62 697 PHE A O 1
ATOM 5358 N N . ALA A 1 698 ? -14.040 -15.560 23.818 1.00 98.50 698 ALA A N 1
ATOM 5359 C CA . ALA A 1 698 ? -15.380 -15.810 24.329 1.00 98.50 698 ALA A CA 1
ATOM 5360 C C . ALA A 1 698 ? -16.367 -14.771 23.757 1.00 98.50 698 ALA A C 1
ATOM 5362 O O . ALA A 1 698 ? -15.927 -13.731 23.259 1.00 98.50 698 ALA A O 1
ATOM 5363 N N . PRO A 1 699 ? -17.688 -15.021 23.820 1.00 98.31 699 PRO A N 1
ATOM 5364 C CA . PRO A 1 699 ? -18.684 -14.038 23.399 1.00 98.31 699 PRO A CA 1
ATOM 5365 C C . PRO A 1 699 ? -18.466 -12.684 24.082 1.00 98.31 699 PRO A C 1
ATOM 5367 O O . PRO A 1 699 ? -18.344 -12.625 25.303 1.00 98.31 699 PRO A O 1
ATOM 5370 N N . GLY A 1 700 ? -18.424 -11.611 23.297 1.00 97.31 700 GLY A N 1
ATOM 5371 C CA . GLY A 1 700 ? -18.181 -10.246 23.758 1.00 97.31 700 GLY A CA 1
ATOM 5372 C C . GLY A 1 700 ? -16.713 -9.829 23.790 1.00 97.31 700 GLY A C 1
ATOM 5373 O O . GLY A 1 700 ? -16.441 -8.647 23.641 1.00 97.31 700 GLY A O 1
ATOM 5374 N N . GLU A 1 701 ? -15.757 -10.755 23.894 1.00 98.19 701 GLU A N 1
ATOM 5375 C CA . GLU A 1 701 ? -14.358 -10.370 24.124 1.00 98.19 701 GLU A CA 1
ATOM 5376 C C . GLU A 1 701 ? -13.695 -9.697 22.917 1.00 98.19 701 GLU A C 1
ATOM 5378 O O . GLU A 1 701 ? -12.803 -8.872 23.089 1.00 98.19 701 GLU A O 1
ATOM 5383 N N . LEU A 1 702 ? -14.090 -10.066 21.697 1.00 98.62 702 LEU A N 1
ATOM 5384 C CA . LEU A 1 702 ? -13.594 -9.439 20.478 1.00 98.62 702 LEU A CA 1
ATOM 5385 C C . LEU A 1 702 ? -14.757 -9.148 19.539 1.00 98.62 702 LEU A C 1
ATOM 5387 O O . LEU A 1 702 ? -15.352 -10.067 18.971 1.00 98.62 702 LEU A O 1
ATOM 5391 N N . ARG A 1 703 ? -15.025 -7.858 19.334 1.00 98.56 703 ARG A N 1
ATOM 5392 C CA . ARG A 1 703 ? -15.993 -7.376 18.349 1.00 98.56 703 ARG A CA 1
ATOM 5393 C C . ARG A 1 703 ? -15.299 -6.548 17.278 1.00 98.56 703 ARG A C 1
ATOM 5395 O O . ARG A 1 703 ? -14.404 -5.760 17.565 1.00 98.56 703 ARG A O 1
ATOM 5402 N N . CYS A 1 704 ? -15.708 -6.726 16.033 1.00 98.50 704 CYS A N 1
ATOM 5403 C CA . CYS A 1 704 ? -15.129 -6.058 14.879 1.00 98.50 704 CYS A CA 1
ATOM 5404 C C . CYS A 1 704 ? -16.215 -5.342 14.089 1.00 98.50 704 CYS A C 1
ATOM 5406 O O . CYS A 1 704 ? -17.285 -5.897 13.842 1.00 98.50 704 CYS A O 1
ATOM 5408 N N . ILE A 1 705 ? -15.908 -4.127 13.653 1.00 98.25 705 ILE A N 1
ATOM 5409 C CA . ILE A 1 705 ? -16.735 -3.347 12.738 1.00 98.25 705 ILE A CA 1
ATOM 5410 C C . ILE A 1 705 ? -15.965 -3.260 11.428 1.00 98.25 705 ILE A C 1
ATOM 5412 O O . ILE A 1 705 ? -14.890 -2.667 11.394 1.00 98.25 705 ILE A O 1
ATOM 5416 N N . PHE A 1 706 ? -16.503 -3.842 10.363 1.00 97.75 706 PHE A N 1
ATOM 5417 C CA . PHE A 1 706 ? -15.954 -3.792 9.012 1.00 97.75 706 PHE A CA 1
ATOM 5418 C C . PHE A 1 706 ? -16.764 -2.806 8.181 1.00 97.75 706 PHE A C 1
ATOM 5420 O O . PHE A 1 706 ? -17.992 -2.843 8.211 1.00 97.75 706 PHE A O 1
ATOM 5427 N N . VAL A 1 707 ? -16.082 -1.941 7.438 1.00 96.56 707 VAL A N 1
ATOM 5428 C CA . VAL A 1 707 ? -16.687 -0.959 6.537 1.00 96.56 707 VAL A CA 1
ATOM 5429 C C . VAL A 1 707 ? -16.043 -1.135 5.173 1.00 96.56 707 VAL A C 1
ATOM 5431 O O . VAL A 1 707 ? -14.824 -1.027 5.038 1.00 96.56 707 VAL A O 1
ATOM 5434 N N . GLU A 1 708 ? -16.852 -1.420 4.163 1.00 95.50 708 GLU A N 1
ATOM 5435 C CA . GLU A 1 708 ? -16.375 -1.549 2.792 1.00 95.50 708 GLU A CA 1
ATOM 5436 C C . GLU A 1 708 ? -16.251 -0.176 2.122 1.00 95.50 708 GLU A C 1
ATOM 5438 O O . GLU A 1 708 ? -16.898 0.806 2.489 1.00 95.50 708 GLU A O 1
ATOM 5443 N N . SER A 1 709 ? -15.395 -0.112 1.112 1.00 93.94 709 SER A N 1
ATOM 5444 C CA . SER A 1 709 ? -15.233 1.044 0.250 1.00 93.94 709 SER A CA 1
ATOM 5445 C C . SER A 1 709 ? -16.513 1.367 -0.531 1.00 93.94 709 SER A C 1
ATOM 5447 O O . SER A 1 709 ? -17.239 0.486 -0.984 1.00 93.94 709 SER A O 1
ATOM 5449 N N . GLN A 1 710 ? -16.721 2.644 -0.840 1.00 94.56 710 GLN A N 1
ATOM 5450 C CA . GLN A 1 710 ? -17.759 3.088 -1.768 1.00 94.56 710 GLN A CA 1
ATOM 5451 C C . GLN A 1 710 ? -17.415 2.652 -3.200 1.00 94.56 710 GLN A C 1
ATOM 5453 O O . GLN A 1 710 ? -16.320 2.948 -3.689 1.00 94.56 710 GLN A O 1
ATOM 5458 N N . ALA A 1 711 ? -18.357 2.019 -3.900 1.00 94.94 711 ALA A N 1
ATOM 5459 C CA . ALA A 1 711 ? -18.234 1.745 -5.332 1.00 94.94 711 ALA A CA 1
ATOM 5460 C C . ALA A 1 711 ? -18.189 3.041 -6.166 1.00 94.94 711 ALA A C 1
ATOM 5462 O O . ALA A 1 711 ? -18.793 4.053 -5.803 1.00 94.94 711 ALA A O 1
ATOM 5463 N N . LEU A 1 712 ? -17.525 3.008 -7.321 1.00 91.31 712 LEU A N 1
ATOM 5464 C CA . LEU A 1 712 ? -17.563 4.065 -8.329 1.00 91.31 712 LEU A CA 1
ATOM 5465 C C . LEU A 1 712 ? -19.025 4.235 -8.776 1.00 91.31 712 LEU A C 1
ATOM 5467 O O . LEU A 1 712 ? -19.642 3.282 -9.242 1.00 91.31 712 LEU A O 1
ATOM 5471 N N . PHE A 1 713 ? -19.593 5.425 -8.556 1.00 91.44 713 PHE A N 1
ATOM 5472 C CA . PHE A 1 713 ? -21.027 5.764 -8.691 1.00 91.44 713 PHE A CA 1
ATOM 5473 C C . PHE A 1 713 ? -21.973 5.264 -7.581 1.00 91.44 713 PHE A C 1
ATOM 5475 O O . PHE A 1 713 ? -23.151 5.625 -7.578 1.00 91.44 713 PHE A O 1
ATOM 5482 N N . GLY A 1 714 ? -21.480 4.496 -6.608 1.00 92.06 714 GLY A N 1
ATOM 5483 C CA . GLY A 1 714 ? -22.245 4.111 -5.421 1.00 92.06 714 GLY A CA 1
ATOM 5484 C C . GLY A 1 714 ? -22.594 5.318 -4.545 1.00 92.06 714 GLY A C 1
ATOM 5485 O O . GLY A 1 714 ? -21.937 6.356 -4.607 1.00 92.06 714 GLY A O 1
ATOM 5486 N N . ARG A 1 715 ? -23.630 5.202 -3.707 1.00 94.00 715 ARG A N 1
ATOM 5487 C CA . ARG A 1 715 ? -24.084 6.289 -2.807 1.00 94.00 715 ARG A CA 1
ATOM 5488 C C . ARG A 1 715 ? -24.000 5.929 -1.324 1.00 94.00 715 ARG A C 1
ATOM 5490 O O . ARG A 1 715 ? -24.238 6.794 -0.480 1.00 94.00 715 ARG A O 1
ATOM 5497 N N . THR A 1 716 ? -23.651 4.686 -1.019 1.00 94.94 716 THR A N 1
ATOM 5498 C CA . THR A 1 716 ? -23.650 4.102 0.322 1.00 94.94 716 THR A CA 1
ATOM 5499 C C . THR A 1 716 ? -22.304 3.446 0.639 1.00 94.94 716 THR A C 1
ATOM 5501 O O . THR A 1 716 ? -21.481 3.221 -0.254 1.00 94.94 716 THR A O 1
ATOM 5504 N N . LEU A 1 717 ? -22.070 3.204 1.929 1.00 94.56 717 LEU A N 1
ATOM 5505 C CA . LEU A 1 717 ? -21.030 2.327 2.462 1.00 94.56 717 LEU A CA 1
ATOM 5506 C C . LEU A 1 717 ? -21.708 1.139 3.135 1.00 94.56 717 LEU A C 1
ATOM 5508 O O . LEU A 1 717 ? -22.571 1.343 3.991 1.00 94.56 717 LEU A O 1
ATOM 5512 N N . GLU A 1 718 ? -21.298 -0.071 2.779 1.00 95.56 718 GLU A N 1
ATOM 5513 C CA . GLU A 1 718 ? -21.714 -1.288 3.472 1.00 95.56 718 GLU A CA 1
ATOM 5514 C C . GLU A 1 718 ? -20.895 -1.454 4.758 1.00 95.56 718 GLU A C 1
ATOM 5516 O O . GLU A 1 718 ? -19.675 -1.264 4.757 1.00 95.56 718 GLU A O 1
ATOM 5521 N N . TYR A 1 719 ? -21.551 -1.840 5.851 1.00 97.00 719 TYR A N 1
ATOM 5522 C CA . TYR A 1 719 ? -20.888 -2.195 7.101 1.00 97.00 719 TYR A CA 1
ATOM 5523 C C . TYR A 1 719 ? -21.384 -3.527 7.652 1.00 97.00 719 TYR A C 1
ATOM 5525 O O . TYR A 1 719 ? -22.510 -3.960 7.396 1.00 97.00 719 TYR A O 1
ATOM 5533 N N . ARG A 1 720 ? -20.525 -4.174 8.442 1.00 97.94 720 ARG A N 1
ATOM 5534 C CA . ARG A 1 720 ? -20.802 -5.434 9.135 1.00 97.94 720 ARG A CA 1
ATOM 5535 C C . ARG A 1 720 ? -20.189 -5.382 10.530 1.00 97.94 720 ARG A C 1
ATOM 5537 O O . ARG A 1 720 ? -19.016 -5.054 10.673 1.00 97.94 720 ARG A O 1
ATOM 5544 N N . ILE A 1 721 ? -20.967 -5.720 11.550 1.00 98.50 721 ILE A N 1
ATOM 5545 C CA . ILE A 1 721 ? -20.529 -5.845 12.941 1.00 98.50 721 ILE A CA 1
ATOM 5546 C C . ILE A 1 721 ? -20.516 -7.326 13.287 1.00 98.50 721 ILE A C 1
ATOM 5548 O O . ILE A 1 721 ? -21.525 -8.014 13.117 1.00 98.50 721 ILE A O 1
ATOM 5552 N N . ARG A 1 722 ? -19.381 -7.828 13.771 1.00 98.62 722 ARG A N 1
ATOM 5553 C CA . ARG A 1 722 ? -19.233 -9.230 14.159 1.00 98.62 722 ARG A CA 1
ATOM 5554 C C . ARG A 1 722 ? -18.617 -9.379 15.528 1.00 98.62 722 ARG A C 1
ATOM 5556 O O . ARG A 1 722 ? -17.689 -8.664 15.879 1.00 98.62 722 ARG A O 1
ATOM 5563 N N . ASP A 1 723 ? -19.088 -10.376 16.245 1.00 98.62 723 ASP A N 1
ATOM 5564 C CA . ASP A 1 723 ? -18.420 -10.945 17.398 1.00 98.62 723 ASP A CA 1
ATOM 5565 C C . ASP A 1 723 ? -17.587 -12.147 16.942 1.00 98.62 723 ASP A C 1
ATOM 5567 O O . ASP A 1 723 ? -18.054 -12.980 16.159 1.00 98.62 723 ASP A O 1
ATOM 5571 N N . ALA A 1 724 ? -16.347 -12.245 17.415 1.00 98.38 724 ALA A N 1
ATOM 5572 C CA . ALA A 1 724 ? -15.440 -13.316 17.017 1.00 98.38 724 ALA A CA 1
ATOM 5573 C C . ALA A 1 724 ? -16.001 -14.711 17.338 1.00 98.38 724 ALA A C 1
ATOM 5575 O O . ALA A 1 724 ? -15.771 -15.646 16.573 1.00 98.38 724 ALA A O 1
ATOM 5576 N N . ALA A 1 725 ? -16.736 -14.858 18.446 1.00 98.31 725 ALA A N 1
ATOM 5577 C CA . ALA A 1 725 ? -17.236 -16.143 18.921 1.00 98.31 725 ALA A CA 1
ATOM 5578 C C . ALA A 1 725 ? -18.629 -16.484 18.377 1.00 98.31 725 ALA A C 1
ATOM 5580 O O . ALA A 1 725 ? -18.896 -17.641 18.056 1.00 98.31 725 ALA A O 1
ATOM 5581 N N . THR A 1 726 ? -19.515 -15.491 18.293 1.00 97.94 726 THR A N 1
ATOM 5582 C CA . THR A 1 726 ? -20.943 -15.682 17.979 1.00 97.94 726 THR A CA 1
ATOM 5583 C C . THR A 1 726 ? -21.328 -15.281 16.554 1.00 97.94 726 THR A C 1
ATOM 5585 O O . THR A 1 726 ? -22.400 -15.658 16.087 1.00 97.94 726 THR A O 1
ATOM 5588 N N . GLY A 1 727 ? -20.436 -14.619 15.811 1.00 97.56 727 GLY A N 1
ATOM 5589 C CA . GLY A 1 727 ? -20.617 -14.330 14.391 1.00 97.56 727 GLY A CA 1
ATOM 5590 C C . GLY A 1 727 ? -21.242 -12.962 14.117 1.00 97.56 727 GLY A C 1
ATOM 5591 O O . GLY A 1 727 ? -20.866 -11.962 14.719 1.00 97.56 727 GLY A O 1
ATOM 5592 N N . LEU A 1 728 ? -22.121 -12.888 13.114 1.00 98.38 728 LEU A N 1
ATOM 5593 C CA . LEU A 1 728 ? -22.711 -11.625 12.661 1.00 98.38 728 LEU A CA 1
ATOM 5594 C C . LEU A 1 728 ? -23.687 -11.071 13.710 1.00 98.38 728 LEU A C 1
ATOM 5596 O O . LEU A 1 728 ? -24.634 -11.756 14.078 1.00 98.38 728 LEU A O 1
ATOM 5600 N N . ILE A 1 729 ? -23.470 -9.826 14.136 1.00 97.69 729 ILE A N 1
ATOM 5601 C CA . ILE A 1 729 ? -24.392 -9.070 14.995 1.00 97.69 729 ILE A CA 1
ATOM 5602 C C . ILE A 1 729 ? -25.342 -8.249 14.121 1.00 97.69 729 ILE A C 1
ATOM 5604 O O . ILE A 1 729 ? -26.557 -8.331 14.262 1.00 97.69 729 ILE A O 1
ATOM 5608 N N . GLU A 1 730 ? -24.781 -7.463 13.200 1.00 96.75 730 GLU A N 1
ATOM 5609 C CA . GLU A 1 730 ? -25.543 -6.548 12.351 1.00 96.75 730 GLU A CA 1
ATOM 5610 C C . GLU A 1 730 ? -24.824 -6.334 11.015 1.00 96.75 730 GLU A C 1
ATOM 5612 O O . GLU A 1 730 ? -23.595 -6.343 10.952 1.00 96.75 730 GLU A O 1
ATOM 5617 N N . ALA A 1 731 ? -25.580 -6.102 9.945 1.00 97.25 731 ALA A N 1
ATOM 5618 C CA . ALA A 1 731 ? -25.070 -5.584 8.682 1.00 97.25 731 ALA A CA 1
ATOM 5619 C C . ALA A 1 731 ? -26.031 -4.527 8.132 1.00 97.25 731 ALA A C 1
ATOM 5621 O O . ALA A 1 731 ? -27.236 -4.588 8.385 1.00 97.25 731 ALA A O 1
ATOM 5622 N N . GLY A 1 732 ? -25.513 -3.568 7.372 1.00 95.75 732 GLY A N 1
ATOM 5623 C CA . GLY A 1 732 ? -26.346 -2.535 6.769 1.00 95.75 732 GLY A CA 1
ATOM 5624 C C . GLY A 1 732 ? -25.577 -1.592 5.861 1.00 95.75 732 GLY A C 1
ATOM 5625 O O . GLY A 1 732 ? -24.388 -1.774 5.600 1.00 95.75 732 GLY A O 1
ATOM 5626 N N . GLU A 1 733 ? -26.274 -0.558 5.399 1.00 95.31 733 GLU A N 1
ATOM 5627 C CA . GLU A 1 733 ? -25.713 0.476 4.539 1.00 95.31 733 GLU A CA 1
ATOM 5628 C C . GLU A 1 733 ? -25.921 1.872 5.124 1.00 95.31 733 GLU A C 1
ATOM 5630 O O . GLU A 1 733 ? -26.968 2.184 5.700 1.00 95.31 733 GLU A O 1
ATOM 5635 N N . VAL A 1 734 ? -24.926 2.740 4.935 1.00 93.50 734 VAL A N 1
ATOM 5636 C CA . VAL A 1 734 ? -24.991 4.151 5.327 1.00 93.50 734 VAL A CA 1
ATOM 5637 C C . VAL A 1 734 ? -24.776 5.056 4.115 1.00 93.50 734 VAL A C 1
ATOM 5639 O O . VAL A 1 734 ? -23.752 4.932 3.440 1.00 93.50 734 VAL A O 1
ATOM 5642 N N . PRO A 1 735 ? -25.681 6.016 3.838 1.00 93.69 735 PRO A N 1
ATOM 5643 C CA . PRO A 1 735 ? -25.477 6.996 2.779 1.00 93.69 735 PRO A CA 1
ATOM 5644 C C . PRO A 1 735 ? -24.225 7.843 3.019 1.00 93.69 735 PRO A C 1
ATOM 5646 O O . PRO A 1 735 ? -24.086 8.487 4.059 1.00 93.69 735 PRO A O 1
ATOM 5649 N N . VAL A 1 736 ? -23.345 7.938 2.020 1.00 93.50 736 VAL A N 1
ATOM 5650 C CA . VAL A 1 736 ? -22.120 8.757 2.096 1.00 93.50 736 VAL A CA 1
ATOM 5651 C C . VAL A 1 736 ? -22.456 10.228 2.344 1.00 93.50 736 VAL A C 1
ATOM 5653 O O . VAL A 1 736 ? -21.738 10.921 3.062 1.00 93.50 736 VAL A O 1
ATOM 5656 N N . SER A 1 737 ? -23.585 10.709 1.813 1.00 93.00 737 SER A N 1
ATOM 5657 C CA . SER A 1 737 ? -24.080 12.065 2.073 1.00 93.00 737 SER A CA 1
ATOM 5658 C C . SER A 1 737 ? -24.307 12.338 3.558 1.00 93.00 737 SER A C 1
ATOM 5660 O O . SER A 1 737 ? -24.011 13.438 4.008 1.00 93.00 737 SER A O 1
ATOM 5662 N N . ALA A 1 738 ? -24.756 11.343 4.328 1.00 91.06 738 ALA A N 1
ATOM 5663 C CA . ALA A 1 738 ? -24.979 11.494 5.762 1.00 91.06 738 ALA A CA 1
ATOM 5664 C C . ALA A 1 738 ? -23.670 11.623 6.557 1.00 91.06 738 ALA A C 1
ATOM 5666 O O . ALA A 1 738 ? -23.696 12.128 7.673 1.00 91.06 738 ALA A O 1
ATOM 5667 N N . LEU A 1 739 ? -22.529 11.197 6.002 1.00 92.56 739 LEU A N 1
ATOM 5668 C CA . LEU A 1 739 ? -21.215 11.297 6.649 1.00 92.56 739 LEU A CA 1
ATOM 5669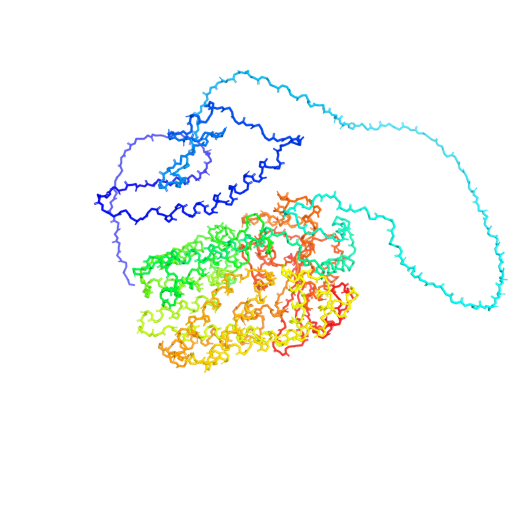 C C . LEU A 1 739 ? -20.500 12.625 6.354 1.00 92.56 739 LEU A C 1
ATOM 5671 O O . LEU A 1 739 ? -19.638 13.053 7.125 1.00 92.56 739 LEU A O 1
ATOM 5675 N N . ARG A 1 740 ? -20.860 13.302 5.255 1.00 91.12 740 ARG A N 1
ATOM 5676 C CA . ARG A 1 740 ? -20.195 14.536 4.797 1.00 91.12 740 ARG A CA 1
ATOM 5677 C C . ARG A 1 740 ? -20.323 15.690 5.790 1.00 91.12 740 ARG A C 1
ATOM 5679 O O . ARG A 1 740 ? -19.358 16.429 5.971 1.00 91.12 740 ARG A O 1
ATOM 5686 N N . ASP A 1 741 ? -21.468 15.793 6.458 1.00 83.81 741 ASP A N 1
ATOM 5687 C CA . ASP A 1 741 ? -21.767 16.883 7.397 1.00 83.81 741 ASP A CA 1
ATOM 5688 C C . ASP A 1 741 ? -21.466 16.529 8.862 1.00 83.81 741 ASP A C 1
ATOM 5690 O O . ASP A 1 741 ? -21.625 17.364 9.752 1.00 83.81 741 ASP A O 1
ATOM 5694 N N . ARG A 1 742 ? -21.015 15.297 9.125 1.00 91.25 742 ARG A N 1
ATOM 5695 C CA . ARG A 1 742 ? -20.710 14.820 10.477 1.00 91.25 742 ARG A CA 1
ATOM 5696 C C . ARG A 1 742 ? -19.306 15.191 10.908 1.00 91.25 742 ARG A C 1
ATOM 5698 O O . ARG A 1 742 ? -18.368 15.128 10.117 1.00 91.25 742 ARG A O 1
ATOM 5705 N N . GLN A 1 743 ? -19.151 15.496 12.185 1.00 94.19 743 GLN A N 1
ATOM 5706 C CA . GLN A 1 743 ? -17.842 15.591 12.812 1.00 94.19 743 GLN A CA 1
ATOM 5707 C C . GLN A 1 743 ? -17.318 14.202 13.198 1.00 94.19 743 GLN A C 1
ATOM 5709 O O . GLN A 1 743 ? -18.114 13.294 13.441 1.00 94.19 743 GLN A O 1
ATOM 5714 N N . PRO A 1 744 ? -15.987 14.023 13.308 1.00 93.69 744 PRO A N 1
ATOM 5715 C CA . PRO A 1 744 ? -15.393 12.755 13.737 1.00 93.69 744 PRO A CA 1
ATOM 5716 C C . PRO A 1 744 ? -15.926 12.227 15.079 1.00 93.69 744 PRO A C 1
ATOM 5718 O O . PRO A 1 744 ? -16.004 11.020 15.267 1.00 93.69 744 PRO A O 1
ATOM 5721 N N . TRP A 1 745 ? -16.299 13.125 15.998 1.00 93.38 745 TRP A N 1
ATOM 5722 C CA . TRP A 1 745 ? -16.803 12.811 17.342 1.00 93.38 745 TRP A CA 1
ATOM 5723 C C . TRP A 1 745 ? -18.336 12.723 17.441 1.00 93.38 745 TRP A C 1
ATOM 5725 O O . TRP A 1 745 ? -18.870 12.642 18.543 1.00 93.38 745 TRP A O 1
ATOM 5735 N N . ASP A 1 746 ? -19.070 12.794 16.327 1.00 90.38 746 ASP A N 1
ATOM 5736 C CA . ASP A 1 746 ? -20.527 12.650 16.358 1.00 90.38 746 ASP A CA 1
ATOM 5737 C C . ASP A 1 746 ? -20.936 11.180 16.575 1.00 90.38 746 ASP A C 1
ATOM 5739 O O . ASP A 1 746 ? -20.742 10.340 15.694 1.00 90.38 746 ASP A O 1
ATOM 5743 N N . GLU A 1 747 ? -21.619 10.898 17.686 1.00 83.75 747 GLU A N 1
ATOM 5744 C CA . GLU A 1 747 ? -22.159 9.563 18.031 1.00 83.75 747 GLU A CA 1
ATOM 5745 C C . GLU A 1 747 ? -23.611 9.360 17.557 1.00 83.75 747 GLU A C 1
ATOM 5747 O O . GLU A 1 747 ? -24.085 8.240 17.420 1.00 83.75 747 GLU A O 1
ATOM 5752 N N . ARG A 1 748 ? -24.323 10.447 17.217 1.00 82.56 748 ARG A N 1
ATOM 5753 C CA . ARG A 1 748 ? -25.753 10.419 16.841 1.00 82.56 748 ARG A CA 1
ATOM 5754 C C . ARG A 1 748 ? -26.058 9.327 15.802 1.00 82.56 748 ARG A C 1
ATOM 5756 O O . ARG A 1 748 ? -25.353 9.291 14.792 1.00 82.56 748 ARG A O 1
ATOM 5763 N N . PRO A 1 749 ? -27.123 8.519 15.944 1.00 76.88 749 PRO A N 1
ATOM 5764 C CA . PRO A 1 749 ? -27.451 7.492 14.960 1.00 76.88 749 PRO A CA 1
ATOM 5765 C C . PRO A 1 749 ? -27.529 8.059 13.539 1.00 76.88 749 PRO A C 1
ATOM 5767 O O . PRO A 1 749 ? -28.071 9.144 13.314 1.00 76.88 749 PRO A O 1
ATOM 5770 N N . VAL A 1 750 ? -26.979 7.331 12.569 1.00 73.19 750 VAL A N 1
ATOM 5771 C CA . VAL A 1 750 ? -27.243 7.587 11.149 1.00 73.19 750 VAL A CA 1
ATOM 5772 C C . VAL A 1 750 ? -28.407 6.690 10.753 1.00 73.19 750 VAL A C 1
ATOM 5774 O O . VAL A 1 750 ? -28.422 5.523 11.141 1.00 73.19 750 VAL A O 1
ATOM 5777 N N . GLN A 1 751 ? -29.387 7.217 10.013 1.00 63.72 751 GLN A N 1
ATOM 5778 C CA . GLN A 1 751 ? -30.432 6.379 9.422 1.00 63.72 751 GLN A CA 1
ATOM 5779 C C . GLN A 1 751 ? -29.763 5.393 8.457 1.00 63.72 751 GLN A C 1
ATOM 5781 O O . GLN A 1 751 ? -29.431 5.745 7.326 1.00 63.72 751 GLN A O 1
ATOM 5786 N N . ALA A 1 752 ? -29.501 4.183 8.944 1.00 56.91 752 ALA A N 1
ATOM 5787 C CA . ALA A 1 752 ? -29.087 3.070 8.114 1.00 56.91 752 ALA A CA 1
ATOM 5788 C C . ALA A 1 752 ? -30.315 2.613 7.327 1.00 56.91 752 ALA A C 1
ATOM 5790 O O . ALA A 1 752 ? -31.385 2.424 7.911 1.00 56.91 752 ALA A O 1
ATOM 5791 N N . SER A 1 753 ? -30.182 2.437 6.014 1.00 53.84 753 SER A N 1
ATOM 5792 C CA . SER A 1 753 ? -31.171 1.633 5.304 1.00 53.84 753 SER A CA 1
ATOM 5793 C C . SER A 1 753 ? -30.856 0.179 5.622 1.00 53.84 753 SER A C 1
ATOM 5795 O O . SER A 1 753 ? -29.751 -0.290 5.342 1.00 53.84 753 SER A O 1
ATOM 5797 N N . THR A 1 754 ? -31.800 -0.532 6.231 1.00 41.12 754 THR A N 1
ATOM 5798 C CA . THR A 1 754 ? -31.728 -1.990 6.329 1.00 41.12 754 THR A CA 1
ATOM 5799 C C . THR A 1 754 ? -31.640 -2.545 4.911 1.00 41.12 754 THR A C 1
ATOM 5801 O O . THR A 1 754 ? -32.552 -2.311 4.115 1.00 41.12 754 THR A O 1
ATOM 5804 N N . ALA A 1 755 ? -30.533 -3.214 4.582 1.00 37.59 755 ALA A N 1
ATOM 5805 C CA . ALA A 1 755 ? -30.426 -3.965 3.338 1.00 37.59 755 ALA A CA 1
ATOM 5806 C C . ALA A 1 755 ? -31.522 -5.044 3.354 1.00 37.59 755 ALA A C 1
ATOM 5808 O O . ALA A 1 755 ? -31.621 -5.791 4.330 1.00 37.59 755 ALA A O 1
ATOM 5809 N N . ALA A 1 756 ? -32.394 -5.020 2.344 1.00 30.11 756 ALA A N 1
ATOM 5810 C CA . ALA A 1 756 ? -33.530 -5.930 2.206 1.00 30.11 756 ALA A CA 1
ATOM 5811 C C . ALA A 1 756 ? -33.100 -7.311 1.706 1.00 30.11 756 ALA A C 1
ATOM 5813 O O . ALA A 1 756 ? -32.176 -7.360 0.859 1.00 30.11 756 ALA A O 1
#

pLDDT: mean 76.75, std 29.33, range [20.16, 98.88]

Sequence (756 aa):
MKYRSLEGLAAPHPLLGPDLRPGVDRLAFTFDLLCLGLPNGEHQGLGATVWFSAGMLVMDFVQVYLSLETRGTGVHGPPPALPADLVAELTTRGTIRLSAGLRLTALRIGGASVLAGVELSAVGATERLEGAVFEQTMELELYRPAGRGRLGGQRPTDRHVVRGPALQPGLSLLSGPLGGLGRRLAPAPGLRPYCSGLGLLNPIPPPYDALEWREKPFAEKVRMVCESWALQGYGTPLPVFVVYLLKIAGYVAMWSVFVSFTPGLGGLSRFGEWWAADIAYQKFILWSMLFEVLGLGCGSGPLTGRYMPPVGGALYFLRPGTTKLPLFPGLPIIGRPRRGPVEVLLYAALIVTLVRALIAPVLTFELLLPAAVLVPVLGLVDKTIFLAARGEHYWVVTVVLAVAAFTGASWIPGAKAVHAALWFWAGVSKLNHHFPAVVCVMTSNSPVARFAWLRRLMYRRFPDDLSPSRLAELAAHFGTALELSIPVVLLLGDGGPLTVVGLVMMVALHTFITSNVPMGVPLEWNVIVVYSAFVLFGHHADVSVLSMAPTALVPFVLLFTVVLPLLGNLKPTWISFLVSMRYYAGNWACSVWLFEGESYRKLDRLTKAAPWLLDQLDRFYDRRTSTGLVGKVIAFRLMHLHGRIFGPLVDKAVDDLTRYEWVDGELVAGLALGWNFGDAHLHDEQLLASLQAQCGFAPGELRCIFVESQALFGRTLEYRIRDAATGLIEAGEVPVSALRDRQPWDERPVQASTAA

Secondary structure (DSSP, 8-state):
---------------------------------------S------SHHHHHHHHHHHHHHHHHHHHHHTSS-----PPPPPPHHHHHTTSS-PEEEPTTSEEEEEEEETTEEEEEEEEE---------------------------------------------------------------PPPPPTT-----S---TTSPPPPSS-HHHHHHS-HHHHHHHHHHHHHHHTT---HHHHHHHHHHHHHHHHHHHHHHHTSTT---GGGHHHHTT-HHHHHHHHHHHHHHHHTT-STT-SGGGT--SSS--THHHHTSTTBB---SSTT-TTTT-SB--HHHHHHHHHHHHHHHHHHTSSS--HHHHHHHHHHHHHHHHH-HHHHHHTTTTTHHHHHHHHHHHHHH---SHHHHHHHHHHHHHHHHHHTSSSSHHHHHHHHHHH-SS---HHHHHHTEEETTTEEEEPHHHHHHHHHHHHHHHHHHHHHHH--SSHHHHHHHHHHHHHHHHHHHH--TT--HHHHHHHHHHIIIIIIITTTS-GGG-SSTTHHHHHHIIIIIHHHHHHH-TTTS-TTTTT-TTSS---EEEEEEETTGGGGGGGSB-SS--HHHHHTTTS-HHHHHHHHHHHHHHHHHSTGGGGHHHHHHHH-S-GGGEEEEEHHHHHHHHHS--SS-GGGSSHHHHHHHHHHH-PPTTTEEEEEEPPPPTT--EEEEEEEETTTEEEEEEEEEHHHHHT--TT--SPP-PBPP-